Protein 4UFQ (pdb70)

B-factor: mean 29.64, std 15.22, range [10.01, 121.48]

Secondary structure (DSSP, 8-state):
-----SS----S------SS-S-------SS--S-------SSSS--S-------TTS--------SSS-SS-------TTSTTTT--S------STT----S-----TTS--SS-SEEE--STTEESEEE-TTS-EEESEETTPPPSSSEEE---TT-S-S---SS----PBPSS--SS--TT---EEEEETTEEEEE-TTS-EEEEE--/----SS----S------SS-S-------SS--S-------SSSS--S-------TTS--------SSS-SS-------TT-TTTT--S------STT----S-----BTB--SS-SEEE--STTEESEEE-TTS-EEESEETTPPPSSSEEE---TT-S-S---SS----PBPSS------TT-SEEEEEETTEEEEEETT--EEEEE--

Organism: NCBI:txid1684313

Structure (mmCIF, N/CA/C/O backbone):
data_4UFQ
#
_entry.id   4UFQ
#
_cell.length_a   66.884
_cell.length_b   66.884
_cell.length_c   483.942
_cell.angle_alpha   90.00
_cell.angle_beta   90.00
_cell.angle_gamma   120.00
#
_symmetry.space_group_name_H-M   'H 3 2'
#
loop_
_entity.id
_entity.type
_entity.pdbx_description
1 polymer Hyaluronidase
2 non-polymer 'SULFATE ION'
3 non-polymer 'SODIUM ION'
4 non-polymer 'CHLORIDE ION'
5 non-polymer DI(HYDROXYETHYL)ETHER
6 non-polymer GLYCEROL
7 water water
#
loop_
_atom_site.group_PDB
_atom_site.id
_atom_site.type_symbol
_atom_site.label_atom_id
_atom_site.label_alt_id
_atom_site.label_comp_id
_atom_site.label_asym_id
_atom_site.label_entity_id
_atom_site.label_seq_id
_atom_site.pdbx_PDB_ins_code
_atom_site.Cartn_x
_atom_site.Cartn_y
_atom_site.Cartn_z
_atom_site.occupancy
_atom_site.B_iso_or_equiv
_atom_site.auth_seq_id
_atom_site.auth_comp_id
_atom_site.auth_asym_id
_atom_site.auth_atom_id
_atom_site.pdbx_PDB_model_num
ATOM 1 N N . ALA A 1 6 ? 4.081 12.716 107.211 1.00 51.27 6 ALA A N 1
ATOM 2 C CA . ALA A 1 6 ? 2.956 12.370 106.347 1.00 52.57 6 ALA A CA 1
ATOM 3 C C . ALA A 1 6 ? 2.171 11.204 106.938 1.00 48.81 6 ALA A C 1
ATOM 4 O O . ALA A 1 6 ? 2.691 10.098 107.055 1.00 40.65 6 ALA A O 1
ATOM 10 N N . THR A 1 7 ? 0.916 11.453 107.302 1.00 42.99 7 THR A N 1
ATOM 11 C CA . THR A 1 7 ? 0.088 10.428 107.936 1.00 47.49 7 THR A CA 1
ATOM 12 C C . THR A 1 7 ? -0.529 9.451 106.932 1.00 43.57 7 THR A C 1
ATOM 13 O O . THR A 1 7 ? -0.919 9.825 105.815 1.00 40.18 7 THR A O 1
ATOM 24 N N . THR A 1 8 ? -0.591 8.191 107.345 1.00 34.67 8 THR A N 1
ATOM 25 C CA . THR A 1 8 ? -1.331 7.159 106.636 1.00 32.61 8 THR A CA 1
ATOM 26 C C . THR A 1 8 ? -2.550 6.796 107.474 1.00 26.97 8 THR A C 1
ATOM 27 O O . THR A 1 8 ? -2.442 6.565 108.700 1.00 25.32 8 THR A O 1
ATOM 38 N N . THR A 1 9 ? -3.712 6.783 106.835 1.00 33.25 9 THR A N 1
ATOM 39 C CA . THR A 1 9 ? -4.970 6.552 107.534 1.00 32.43 9 THR A CA 1
ATOM 40 C C . THR A 1 9 ? -5.677 5.309 107.015 1.00 32.79 9 THR A C 1
ATOM 41 O O . THR A 1 9 ? -6.057 5.244 105.842 1.00 34.64 9 THR A O 1
ATOM 52 N N . PHE A 1 10 ? -5.832 4.333 107.903 1.00 27.21 10 PHE A N 1
ATOM 53 C CA . PHE A 1 10 ? -6.582 3.120 107.632 1.00 28.87 10 PHE A CA 1
ATOM 54 C C . PHE A 1 10 ? -8.005 3.267 108.148 1.00 32.91 10 PHE A C 1
ATOM 55 O O . PHE A 1 10 ? -8.210 3.587 109.310 1.00 33.68 10 PHE A O 1
ATOM 72 N N . ASP A 1 11 ? -8.980 2.948 107.341 1.00 36.88 11 ASP A N 1
ATOM 73 C CA . ASP A 1 11 ? -10.324 3.156 107.766 1.00 37.78 11 ASP A CA 1
ATOM 74 C C . ASP A 1 11 ? -10.810 1.999 108.614 1.00 39.21 11 ASP A C 1
ATOM 75 O O . ASP A 1 11 ? -11.769 2.111 109.325 1.00 50.04 11 ASP A O 1
ATOM 84 N N . GLY A 1 12 ? -10.075 0.919 108.592 1.00 30.97 12 GLY A N 1
ATOM 85 C CA . GLY A 1 12 ? -10.428 -0.280 109.328 1.00 29.68 12 GLY A CA 1
ATOM 86 C C . GLY A 1 12 ? -9.330 -0.692 110.301 1.00 28.81 12 GLY A C 1
ATOM 87 O O . GLY A 1 12 ? -8.360 0.029 110.505 1.00 25.18 12 GLY A O 1
ATOM 91 N N . PRO A 1 13 ? -9.481 -1.865 110.914 1.00 26.92 13 PRO A N 1
ATOM 92 C CA . PRO A 1 13 ? -8.432 -2.406 111.785 1.00 25.39 13 PRO A CA 1
ATOM 93 C C . PRO A 1 13 ? -7.151 -2.739 111.027 1.00 26.97 13 PRO A C 1
ATOM 94 O O . PRO A 1 13 ? -7.194 -3.003 109.825 1.00 27.30 13 PRO A O 1
ATOM 105 N N . VAL A 1 14 ? -6.042 -2.742 111.762 1.00 21.91 14 VAL A N 1
ATOM 106 C CA . VAL A 1 14 ? -4.739 -3.162 111.261 1.00 23.50 14 VAL A CA 1
ATOM 107 C C . VAL A 1 14 ? -4.226 -4.287 112.157 1.00 23.31 14 VAL A C 1
ATOM 108 O O . VAL A 1 14 ? -4.140 -4.140 113.390 1.00 23.52 14 VAL A O 1
ATOM 121 N N . ALA A 1 15 ? -3.897 -5.411 111.539 1.00 24.04 15 ALA A N 1
ATOM 122 C CA . ALA A 1 15 ? -3.261 -6.524 112.231 1.00 21.29 15 ALA A CA 1
ATOM 123 C C . ALA A 1 15 ? -1.835 -6.669 111.751 1.00 22.90 15 ALA A C 1
ATOM 124 O O . ALA A 1 15 ? -1.575 -6.533 110.563 1.00 24.92 15 ALA A O 1
ATOM 131 N N . ALA A 1 16 ? -0.908 -6.936 112.671 1.00 22.83 16 ALA A N 1
ATOM 132 C CA . ALA A 1 16 ? 0.495 -7.098 112.273 1.00 24.40 16 ALA A CA 1
ATOM 133 C C . ALA A 1 16 ? 1.204 -8.064 113.192 1.00 20.35 16 ALA A C 1
ATOM 134 O O . ALA A 1 16 ? 0.665 -8.471 114.215 1.00 22.03 16 ALA A O 1
ATOM 141 N N . GLU A 1 17 ? 2.431 -8.423 112.853 1.00 21.96 17 GLU A N 1
ATOM 142 C CA . GLU A 1 17 ? 3.222 -9.288 113.729 1.00 24.81 17 GLU A CA 1
ATOM 143 C C . GLU A 1 17 ? 3.794 -8.545 114.940 1.00 22.66 17 GLU A C 1
ATOM 144 O O . GLU A 1 17 ? 4.166 -9.160 115.937 1.00 22.70 17 GLU A O 1
ATOM 156 N N . ARG A 1 18 ? 3.868 -7.223 114.842 1.00 20.59 18 ARG A N 1
ATOM 157 C CA A ARG A 1 18 ? 4.481 -6.398 115.872 0.07 23.69 18 ARG A CA 1
ATOM 158 C CA B ARG A 1 18 ? 4.484 -6.394 115.889 0.93 19.84 18 ARG A CA 1
ATOM 159 C C . ARG A 1 18 ? 4.315 -4.951 115.448 1.00 19.02 18 ARG A C 1
ATOM 160 O O . ARG A 1 18 ? 4.299 -4.678 114.249 1.00 20.00 18 ARG A O 1
ATOM 201 N N . PHE A 1 19 ? 4.203 -4.053 116.419 1.00 18.99 19 PHE A N 1
ATOM 202 C CA . PHE A 1 19 ? 4.140 -2.616 116.165 1.00 20.62 19 PHE A CA 1
ATOM 203 C C . PHE A 1 19 ? 5.284 -1.971 116.904 1.00 18.71 19 PHE A C 1
ATOM 204 O O . PHE A 1 19 ? 5.421 -2.161 118.109 1.00 20.96 19 PHE A O 1
ATOM 221 N N . SER A 1 20 ? 6.088 -1.177 116.217 1.00 20.56 20 SER A N 1
ATOM 222 C CA A SER A 1 20 ? 7.155 -0.446 116.886 0.65 18.35 20 SER A CA 1
ATOM 223 C CA B SER A 1 20 ? 7.201 -0.473 116.842 0.35 19.80 20 SER A CA 1
ATOM 224 C C . SER A 1 20 ? 7.240 0.991 116.439 1.00 18.22 20 SER A C 1
ATOM 225 O O . SER A 1 20 ? 6.986 1.325 115.287 1.00 19.74 20 SER A O 1
ATOM 240 N N . ALA A 1 21 ? 7.603 1.840 117.392 1.00 20.74 21 ALA A N 1
ATOM 241 C CA . ALA A 1 21 ? 7.841 3.246 117.128 1.00 22.44 21 ALA A CA 1
ATOM 242 C C . ALA A 1 21 ? 9.001 3.671 117.988 1.00 18.74 21 ALA A C 1
ATOM 243 O O . ALA A 1 21 ? 9.072 3.294 119.174 1.00 22.83 21 ALA A O 1
ATOM 250 N N . ASP A 1 22 ? 9.900 4.440 117.418 1.00 20.79 22 ASP A N 1
ATOM 251 C CA . ASP A 1 22 ? 11.050 5.008 118.115 1.00 20.27 22 ASP A CA 1
ATOM 252 C C . ASP A 1 22 ? 11.114 6.444 117.616 1.00 20.96 22 ASP A C 1
ATOM 253 O O . ASP A 1 22 ? 11.617 6.720 116.532 1.00 24.77 22 ASP A O 1
ATOM 262 N N . THR A 1 23 ? 10.535 7.351 118.393 1.00 20.44 23 THR A N 1
ATOM 263 C CA . THR A 1 23 ? 10.079 8.625 117.872 1.00 20.27 23 THR A CA 1
ATOM 264 C C . THR A 1 23 ? 10.257 9.799 118.850 1.00 19.94 23 THR A C 1
ATOM 265 O O . THR A 1 23 ? 10.514 9.578 120.044 1.00 20.11 23 THR A O 1
ATOM 276 N N . THR A 1 24 ? 10.108 11.029 118.350 1.00 21.05 24 THR A N 1
ATOM 277 C CA . THR A 1 24 ? 10.016 12.224 119.200 1.00 21.51 24 THR A CA 1
ATOM 278 C C . THR A 1 24 ? 8.566 12.638 119.446 1.00 24.43 24 THR A C 1
ATOM 279 O O . THR A 1 24 ? 8.310 13.477 120.305 1.00 24.04 24 THR A O 1
ATOM 290 N N . LEU A 1 25 ? 7.630 12.053 118.701 1.00 21.07 25 LEU A N 1
ATOM 291 C CA . LEU A 1 25 ? 6.201 12.229 118.950 1.00 21.90 25 LEU A CA 1
ATOM 292 C C . LEU A 1 25 ? 5.778 11.343 120.109 1.00 22.08 25 LEU A C 1
ATOM 293 O O . LEU A 1 25 ? 6.543 10.491 120.550 1.00 20.65 25 LEU A O 1
ATOM 309 N N . GLU A 1 26 ? 4.546 11.491 120.589 1.00 19.81 26 GLU A N 1
ATOM 310 C CA . GLU A 1 26 ? 3.953 10.460 121.429 1.00 17.93 26 GLU A CA 1
ATOM 311 C C . GLU A 1 26 ? 3.806 9.207 120.581 1.00 19.31 26 GLU A C 1
ATOM 312 O O . GLU A 1 26 ? 3.233 9.276 119.502 1.00 21.12 26 GLU A O 1
ATOM 324 N N . ALA A 1 27 ? 4.371 8.092 121.035 1.00 17.86 27 ALA A N 1
ATOM 325 C CA . ALA A 1 27 ? 4.414 6.880 120.231 1.00 18.99 27 ALA A CA 1
ATOM 326 C C . ALA A 1 27 ? 3.037 6.243 120.010 1.00 16.46 27 ALA A C 1
ATOM 327 O O . ALA A 1 27 ? 2.807 5.655 118.931 1.00 17.14 27 ALA A O 1
ATOM 334 N N . ALA A 1 28 ? 2.147 6.342 120.997 1.00 18.24 28 ALA A N 1
ATOM 335 C CA . ALA A 1 28 ? 0.812 5.794 120.827 1.00 18.20 28 ALA A CA 1
ATOM 336 C C . ALA A 1 28 ? -0.244 6.616 121.524 1.00 18.08 28 ALA A C 1
ATOM 337 O O . ALA A 1 28 ? -0.070 7.038 122.674 1.00 18.77 28 ALA A O 1
ATOM 344 N N . PHE A 1 29 ? -1.351 6.815 120.825 1.00 17.78 29 PHE A N 1
ATOM 345 C CA . PHE A 1 29 ? -2.552 7.421 121.408 1.00 17.53 29 PHE A CA 1
ATOM 346 C C . PHE A 1 29 ? -3.692 6.463 121.090 1.00 16.99 29 PHE A C 1
ATOM 347 O O . PHE A 1 29 ? -4.066 6.304 119.915 1.00 20.09 29 PHE A O 1
ATOM 364 N N . LEU A 1 30 ? -4.222 5.805 122.100 1.00 16.88 30 LEU A N 1
ATOM 365 C CA . LEU A 1 30 ? -5.206 4.741 121.938 1.00 17.47 30 LEU A CA 1
ATOM 366 C C . LEU A 1 30 ? -6.459 5.114 122.732 1.00 16.64 30 LEU A C 1
ATOM 367 O O . LEU A 1 30 ? -6.507 4.974 123.970 1.00 16.77 30 LEU A O 1
ATOM 383 N N . LYS A 1 31 ? -7.473 5.585 122.024 1.00 17.10 31 LYS A N 1
ATOM 384 C CA . LYS A 1 31 ? -8.709 6.073 122.613 1.00 15.53 31 LYS A CA 1
ATOM 385 C C . LYS A 1 31 ? -9.892 5.268 122.132 1.00 16.26 31 LYS A C 1
ATOM 386 O O . LYS A 1 31 ? -10.153 5.193 120.924 1.00 17.23 31 LYS A O 1
ATOM 405 N N . THR A 1 32 ? -10.632 4.694 123.071 1.00 15.93 32 THR A N 1
ATOM 406 C CA . THR A 1 32 ? -11.879 3.992 122.810 1.00 16.46 32 THR A CA 1
ATOM 407 C C . THR A 1 32 ? -13.010 4.726 123.490 1.00 15.93 32 THR A C 1
ATOM 408 O O . THR A 1 32 ? -12.847 5.143 124.640 1.00 17.20 32 THR A O 1
ATOM 419 N N . THR A 1 33 ? -14.150 4.862 122.828 1.00 17.00 33 THR A N 1
ATOM 420 C CA . THR A 1 33 ? -15.367 5.330 123.464 1.00 18.57 33 THR A CA 1
ATOM 421 C C . THR A 1 33 ? -16.375 4.201 123.327 1.00 17.46 33 THR A C 1
ATOM 422 O O . THR A 1 33 ? -16.918 3.986 122.241 1.00 20.32 33 THR A O 1
ATOM 433 N N . SER A 1 34 ? -16.612 3.454 124.402 1.00 17.61 34 SER A N 1
ATOM 434 C CA . SER A 1 34 ? -17.435 2.262 124.344 1.00 19.33 34 SER A CA 1
ATOM 435 C C . SER A 1 34 ? -18.034 1.924 125.708 1.00 22.08 34 SER A C 1
ATOM 436 O O . SER A 1 34 ? -17.433 2.199 126.749 1.00 22.50 34 SER A O 1
ATOM 444 N N . GLU A 1 35 ? -19.207 1.299 125.688 1.00 22.35 35 GLU A N 1
ATOM 445 C CA . GLU A 1 35 ? -19.778 0.752 126.908 1.00 22.14 35 GLU A CA 1
ATOM 446 C C . GLU A 1 35 ? -19.458 -0.731 127.079 1.00 20.65 35 GLU A C 1
ATOM 447 O O . GLU A 1 35 ? -19.833 -1.311 128.101 1.00 21.77 35 GLU A O 1
ATOM 459 N N . THR A 1 36 ? -18.731 -1.331 126.120 1.00 23.46 36 THR A N 1
ATOM 460 C CA . THR A 1 36 ? -18.494 -2.777 126.121 1.00 24.27 36 THR A CA 1
ATOM 461 C C . THR A 1 36 ? -17.040 -3.195 125.899 1.00 31.12 36 THR A C 1
ATOM 462 O O . THR A 1 36 ? -16.651 -4.300 126.266 1.00 49.35 36 THR A O 1
ATOM 473 N N . ASN A 1 37 ? -16.247 -2.313 125.300 1.00 20.31 37 ASN A N 1
ATOM 474 C CA . ASN A 1 37 ? -14.872 -2.636 124.921 1.00 17.10 37 ASN A CA 1
ATOM 475 C C . ASN A 1 37 ? -13.893 -1.874 125.795 1.00 18.21 37 ASN A C 1
ATOM 476 O O . ASN A 1 37 ? -14.112 -0.693 126.082 1.00 18.58 37 ASN A O 1
ATOM 487 N N . HIS A 1 38 ? -12.803 -2.525 126.192 1.00 18.40 38 HIS A N 1
ATOM 488 C CA . HIS A 1 38 ? -11.683 -1.838 126.830 1.00 18.44 38 HIS A CA 1
ATOM 489 C C . HIS A 1 38 ? -10.994 -0.993 125.779 1.00 16.41 38 HIS A C 1
ATOM 490 O O . HIS A 1 38 ? -11.168 -1.240 124.601 1.00 17.12 38 HIS A O 1
ATOM 504 N N . ALA A 1 39 ? -10.203 -0.008 126.190 1.00 15.06 39 ALA A N 1
ATOM 505 C CA . ALA A 1 39 ? -9.349 0.691 125.230 1.00 16.02 39 ALA A CA 1
ATOM 506 C C . ALA A 1 39 ? -8.154 -0.144 124.755 1.00 15.72 39 ALA A C 1
ATOM 507 O O . ALA A 1 39 ? -7.780 -0.095 123.580 1.00 16.01 39 ALA A O 1
ATOM 514 N N . ALA A 1 40 ? -7.564 -0.926 125.652 1.00 16.08 40 ALA A N 1
ATOM 515 C CA . ALA A 1 40 ? -6.423 -1.746 125.291 1.00 14.79 40 ALA A CA 1
ATOM 516 C C . ALA A 1 40 ? -6.344 -2.953 126.169 1.00 14.12 40 ALA A C 1
ATOM 517 O O . ALA A 1 40 ? -6.563 -2.873 127.379 1.00 15.73 40 ALA A O 1
ATOM 524 N N . THR A 1 41 ? -6.016 -4.078 125.542 1.00 15.38 41 THR A N 1
ATOM 525 C CA . THR A 1 41 ? -5.668 -5.300 126.246 1.00 14.83 41 THR A CA 1
ATOM 526 C C . THR A 1 41 ? -4.264 -5.715 125.858 1.00 13.87 41 THR A C 1
ATOM 527 O O . THR A 1 41 ? -3.925 -5.747 124.674 1.00 16.06 41 THR A O 1
ATOM 538 N N . ILE A 1 42 ? -3.459 -6.016 126.875 1.00 14.88 42 ILE A N 1
ATOM 539 C CA . ILE A 1 42 ? -2.078 -6.468 126.694 1.00 14.89 42 ILE A CA 1
ATOM 540 C C . ILE A 1 42 ? -1.949 -7.809 127.428 1.00 14.61 42 ILE A C 1
ATOM 541 O O . ILE A 1 42 ? -2.215 -7.883 128.629 1.00 15.72 42 ILE A O 1
ATOM 557 N N . TYR A 1 43 ? -1.543 -8.847 126.699 1.00 15.45 43 TYR A N 1
ATOM 558 C CA . TYR A 1 43 ? -1.672 -10.232 127.179 1.00 14.89 43 TYR A CA 1
ATOM 559 C C . TYR A 1 43 ? -0.388 -11.033 126.905 1.00 14.36 43 TYR A C 1
ATOM 560 O O . TYR A 1 43 ? -0.014 -11.202 125.749 1.00 15.78 43 TYR A O 1
ATOM 578 N N . GLN A 1 44 ? 0.286 -11.485 127.960 1.00 15.71 44 GLN A N 1
ATOM 579 C CA . GLN A 1 44 ? 1.357 -12.472 127.855 1.00 14.88 44 GLN A CA 1
ATOM 580 C C . GLN A 1 44 ? 0.752 -13.858 128.057 1.00 14.82 44 GLN A C 1
ATOM 581 O O . GLN A 1 44 ? 0.295 -14.187 129.154 1.00 15.17 44 GLN A O 1
ATOM 595 N N . ALA A 1 45 ? 0.767 -14.682 127.029 1.00 15.79 45 ALA A N 1
ATOM 596 C CA . ALA A 1 45 ? 0.173 -16.007 127.101 1.00 15.14 45 ALA A CA 1
ATOM 597 C C . ALA A 1 45 ? 1.232 -17.105 127.222 1.00 18.10 45 ALA A C 1
ATOM 598 O O . ALA A 1 45 ? 0.901 -18.282 127.269 1.00 20.86 45 ALA A O 1
ATOM 605 N N . GLY A 1 46 ? 2.507 -16.723 127.272 1.00 16.55 46 GLY A N 1
ATOM 606 C CA . GLY A 1 46 ? 3.575 -17.657 127.592 1.00 18.73 46 GLY A CA 1
ATOM 607 C C . GLY A 1 46 ? 3.400 -18.212 128.989 1.00 17.08 46 GLY A C 1
ATOM 608 O O . GLY A 1 46 ? 2.808 -17.552 129.840 1.00 16.94 46 GLY A O 1
ATOM 612 N N . THR A 1 47 ? 3.917 -19.424 129.209 1.00 18.27 47 THR A N 1
ATOM 613 C CA . THR A 1 47 ? 3.615 -20.202 130.423 1.00 17.27 47 THR A CA 1
ATOM 614 C C . THR A 1 47 ? 4.841 -20.452 131.295 1.00 17.82 47 THR A C 1
ATOM 615 O O . THR A 1 47 ? 4.769 -21.220 132.255 1.00 17.70 47 THR A O 1
ATOM 626 N N . SER A 1 48 ? 5.946 -19.790 130.963 1.00 16.44 48 SER A N 1
ATOM 627 C CA . SER A 1 48 ? 7.197 -19.908 131.698 1.00 16.59 48 SER A CA 1
ATOM 628 C C . SER A 1 48 ? 8.105 -18.808 131.169 1.00 18.57 48 SER A C 1
ATOM 629 O O . SER A 1 48 ? 7.750 -18.112 130.212 1.00 19.19 48 SER A O 1
ATOM 637 N N . GLY A 1 49 ? 9.250 -18.616 131.801 1.00 20.63 49 GLY A N 1
ATOM 638 C CA . GLY A 1 49 ? 10.274 -17.775 131.221 1.00 20.89 49 GLY A CA 1
ATOM 639 C C . GLY A 1 49 ? 10.274 -16.356 131.726 1.00 17.70 49 GLY A C 1
ATOM 640 O O . GLY A 1 49 ? 9.778 -16.067 132.831 1.00 19.46 49 GLY A O 1
ATOM 644 N N A ASP A 1 50 ? 10.837 -15.445 130.932 0.48 25.26 50 ASP A N 1
ATOM 645 N N B ASP A 1 50 ? 10.780 -15.451 130.898 0.52 17.80 50 ASP A N 1
ATOM 646 C CA A ASP A 1 50 ? 11.150 -14.100 131.432 0.48 17.43 50 ASP A CA 1
ATOM 647 C CA B ASP A 1 50 ? 11.164 -14.120 131.363 0.52 24.46 50 ASP A CA 1
ATOM 648 C C A ASP A 1 50 ? 10.275 -12.977 130.865 0.48 15.99 50 ASP A C 1
ATOM 649 C C B ASP A 1 50 ? 10.300 -12.988 130.819 0.52 21.83 50 ASP A C 1
ATOM 650 O O A ASP A 1 50 ? 10.583 -11.804 131.059 0.48 28.52 50 ASP A O 1
ATOM 651 O O B ASP A 1 50 ? 10.636 -11.821 130.986 0.52 14.89 50 ASP A O 1
ATOM 668 N N . GLY A 1 51 ? 9.191 -13.325 130.173 1.00 17.07 51 GLY A N 1
ATOM 669 C CA . GLY A 1 51 ? 8.325 -12.319 129.589 1.00 18.06 51 GLY A CA 1
ATOM 670 C C . GLY A 1 51 ? 7.251 -11.815 130.532 1.00 18.08 51 GLY A C 1
ATOM 671 O O . GLY A 1 51 ? 6.510 -12.595 131.130 1.00 17.84 51 GLY A O 1
ATOM 676 N N . ALA A 1 52 ? 7.193 -10.501 130.701 1.00 16.36 52 ALA A N 1
ATOM 677 C CA . ALA A 1 52 ? 6.073 -9.826 131.317 1.00 15.36 52 ALA A CA 1
ATOM 678 C C . ALA A 1 52 ? 4.987 -9.589 130.288 1.00 16.81 52 ALA A C 1
ATOM 679 O O . ALA A 1 52 ? 5.198 -9.800 129.075 1.00 15.82 52 ALA A O 1
ATOM 686 N N . ALA A 1 53 ? 3.824 -9.151 130.756 1.00 14.49 53 ALA A N 1
ATOM 687 C CA . ALA A 1 53 ? 2.842 -8.598 129.838 1.00 13.85 53 ALA A CA 1
ATOM 688 C C . ALA A 1 53 ? 3.244 -7.170 129.449 1.00 15.13 53 ALA A C 1
ATOM 689 O O . ALA A 1 53 ? 3.342 -6.855 128.272 1.00 15.90 53 ALA A O 1
ATOM 696 N N . LEU A 1 54 ? 3.541 -6.337 130.442 1.00 15.58 54 LEU A N 1
ATOM 697 C CA . LEU A 1 54 ? 3.825 -4.930 130.196 1.00 13.69 54 LEU A CA 1
ATOM 698 C C . LEU A 1 54 ? 5.051 -4.461 130.945 1.00 12.22 54 LEU A C 1
ATOM 699 O O . LEU A 1 54 ? 5.150 -4.636 132.164 1.00 13.42 54 LEU A O 1
ATOM 715 N N . ASN A 1 55 ? 5.964 -3.831 130.226 1.00 14.73 55 ASN A N 1
ATOM 716 C CA . ASN A 1 55 ? 7.212 -3.324 130.756 1.00 14.17 55 ASN A CA 1
ATOM 717 C C . ASN A 1 55 ? 7.297 -1.838 130.477 1.00 14.84 55 ASN A C 1
ATOM 718 O O . ASN A 1 55 ? 7.379 -1.436 129.315 1.00 15.22 55 ASN A O 1
ATOM 729 N N . VAL A 1 56 ? 7.225 -1.023 131.525 1.00 13.81 56 VAL A N 1
ATOM 730 C CA . VAL A 1 56 ? 7.155 0.425 131.387 1.00 13.19 56 VAL A CA 1
ATOM 731 C C . VAL A 1 56 ? 8.372 1.047 132.056 1.00 13.95 56 VAL A C 1
ATOM 732 O O . VAL A 1 56 ? 8.677 0.741 133.228 1.00 14.87 56 VAL A O 1
ATOM 745 N N . ILE A 1 57 ? 9.072 1.921 131.349 1.00 13.70 57 ILE A N 1
ATOM 746 C CA A ILE A 1 57 ? 10.333 2.510 131.817 0.73 13.81 57 ILE A CA 1
ATOM 747 C CA B ILE A 1 57 ? 10.248 2.542 131.917 0.27 16.77 57 ILE A CA 1
ATOM 748 C C . ILE A 1 57 ? 10.361 3.994 131.469 1.00 14.90 57 ILE A C 1
ATOM 749 O O . ILE A 1 57 ? 10.014 4.368 130.338 1.00 14.26 57 ILE A O 1
ATOM 780 N N . SER A 1 58 ? 10.797 4.833 132.401 1.00 14.48 58 SER A N 1
ATOM 781 C CA . SER A 1 58 ? 11.117 6.240 132.125 1.00 13.45 58 SER A CA 1
ATOM 782 C C . SER A 1 58 ? 12.503 6.615 132.625 1.00 14.22 58 SER A C 1
ATOM 783 O O . SER A 1 58 ? 12.938 6.154 133.699 1.00 15.67 58 SER A O 1
ATOM 791 N N . ASP A 1 59 ? 13.146 7.483 131.856 1.00 14.22 59 ASP A N 1
ATOM 792 C CA . ASP A 1 59 ? 14.427 8.103 132.205 1.00 14.68 59 ASP A CA 1
ATOM 793 C C . ASP A 1 59 ? 14.246 9.544 132.649 1.00 16.21 59 ASP A C 1
ATOM 794 O O . ASP A 1 59 ? 15.242 10.253 132.844 1.00 16.85 59 ASP A O 1
ATOM 803 N N . ASN A 1 60 ? 12.997 10.000 132.743 1.00 14.87 60 ASN A N 1
ATOM 804 C CA . ASN A 1 60 ? 12.708 11.400 133.024 1.00 15.58 60 ASN A CA 1
ATOM 805 C C . ASN A 1 60 ? 12.495 11.649 134.521 1.00 17.17 60 ASN A C 1
ATOM 806 O O . ASN A 1 60 ? 11.494 11.199 135.081 1.00 16.24 60 ASN A O 1
ATOM 817 N N . PRO A 1 61 ? 13.423 12.363 135.182 1.00 15.01 61 PRO A N 1
ATOM 818 C CA . PRO A 1 61 ? 13.246 12.643 136.620 1.00 17.23 61 PRO A CA 1
ATOM 819 C C . PRO A 1 61 ? 12.147 13.670 136.922 1.00 16.63 61 PRO A C 1
ATOM 820 O O . PRO A 1 61 ? 11.779 13.781 138.099 1.00 18.49 61 PRO A O 1
ATOM 831 N N . GLY A 1 62 ? 11.617 14.367 135.918 1.00 16.45 62 GLY A N 1
ATOM 832 C CA . GLY A 1 62 ? 10.693 15.457 136.158 1.00 17.39 62 GLY A CA 1
ATOM 833 C C . GLY A 1 62 ? 9.206 15.144 136.247 1.00 19.49 62 GLY A C 1
ATOM 834 O O . GLY A 1 62 ? 8.421 16.023 136.623 1.00 20.09 62 GLY A O 1
ATOM 838 N N . THR A 1 63 ? 8.821 13.920 135.901 1.00 16.70 63 THR A N 1
ATOM 839 C CA . THR A 1 63 ? 7.410 13.522 135.771 1.00 17.54 63 THR A CA 1
ATOM 840 C C . THR A 1 63 ? 7.289 12.066 136.198 1.00 19.12 63 THR A C 1
ATOM 841 O O . THR A 1 63 ? 8.170 11.250 135.891 1.00 16.61 63 THR A O 1
ATOM 852 N N . SER A 1 64 ? 6.187 11.706 136.852 1.00 17.08 64 SER A N 1
ATOM 853 C CA . SER A 1 64 ? 5.876 10.311 137.098 1.00 15.10 64 SER A CA 1
ATOM 854 C C . SER A 1 64 ? 6.031 9.450 135.844 1.00 15.50 64 SER A C 1
ATOM 855 O O . SER A 1 64 ? 5.544 9.817 134.755 1.00 16.56 64 SER A O 1
ATOM 863 N N . ALA A 1 65 ? 6.624 8.268 135.989 1.00 14.37 65 ALA A N 1
ATOM 864 C CA . ALA A 1 65 ? 6.736 7.352 134.869 1.00 15.64 65 ALA A CA 1
ATOM 865 C C . ALA A 1 65 ? 5.365 6.925 134.364 1.00 14.84 65 ALA A C 1
ATOM 866 O O . ALA A 1 65 ? 5.172 6.699 133.170 1.00 14.20 65 ALA A O 1
ATOM 890 N N A TYR A 1 67 ? 1.004 7.628 134.988 0.58 13.10 67 TYR A N 1
ATOM 891 N N B TYR A 1 67 ? 1.042 7.673 134.961 0.42 14.75 67 TYR A N 1
ATOM 892 C CA A TYR A 1 67 ? -0.173 8.255 135.570 0.58 14.04 67 TYR A CA 1
ATOM 893 C CA B TYR A 1 67 ? -0.181 8.237 135.511 0.42 12.08 67 TYR A CA 1
ATOM 894 C C A TYR A 1 67 ? -1.405 7.426 135.239 0.58 16.87 67 TYR A C 1
ATOM 895 C C B TYR A 1 67 ? -1.336 7.252 135.290 0.42 11.43 67 TYR A C 1
ATOM 896 O O A TYR A 1 67 ? -1.586 7.034 134.076 0.58 11.80 67 TYR A O 1
ATOM 897 O O B TYR A 1 67 ? -1.414 6.581 134.257 0.42 14.70 67 TYR A O 1
ATOM 932 N N . LEU A 1 68 ? -2.244 7.203 136.252 1.00 13.16 68 LEU A N 1
ATOM 933 C CA . LEU A 1 68 ? -3.501 6.486 136.109 1.00 13.35 68 LEU A CA 1
ATOM 934 C C . LEU A 1 68 ? -4.587 7.331 136.766 1.00 12.64 68 LEU A C 1
ATOM 935 O O . LEU A 1 68 ? -4.442 7.725 137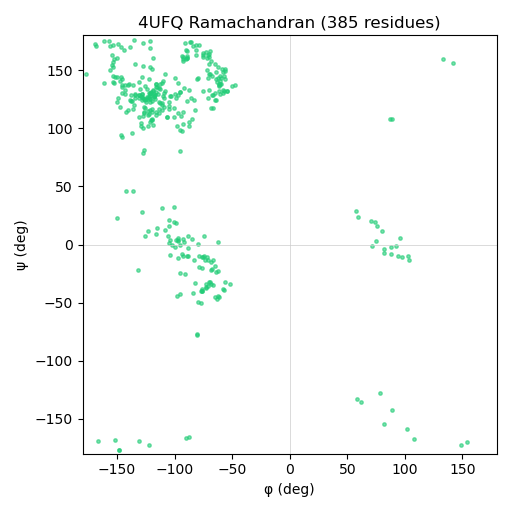.919 1.00 13.93 68 LEU A O 1
ATOM 952 N N . SER A 1 69 ? -5.670 7.590 136.051 1.00 13.89 69 SER A N 1
ATOM 953 C CA . SER A 1 69 ? -6.781 8.392 136.570 1.00 13.07 69 SER A CA 1
ATOM 954 C C . SER A 1 69 ? -8.110 7.769 136.203 1.00 14.50 69 SER A C 1
ATOM 955 O O . SER A 1 69 ? -8.408 7.542 135.007 1.00 16.14 69 SER A O 1
ATOM 963 N N . GLY A 1 70 ? -8.925 7.497 137.215 1.00 13.03 70 GLY A N 1
ATOM 964 C CA . GLY A 1 70 ? -10.240 6.926 137.004 1.00 13.25 70 GLY A CA 1
ATOM 965 C C . GLY A 1 70 ? -11.262 7.642 137.863 1.00 14.89 70 GLY A C 1
ATOM 966 O O . GLY A 1 70 ? -10.927 8.489 138.685 1.00 14.25 70 GLY A O 1
ATOM 970 N N . THR A 1 71 ? -12.523 7.270 137.691 1.00 14.05 71 THR A N 1
ATOM 971 C CA . THR A 1 71 ? -13.618 7.958 138.387 1.00 14.54 71 THR A CA 1
ATOM 972 C C . THR A 1 71 ? -14.691 6.932 138.804 1.00 17.11 71 THR A C 1
ATOM 973 O O . THR A 1 71 ? -15.916 7.141 138.674 1.00 17.25 71 THR A O 1
ATOM 984 N N . GLU A 1 72 ? -14.224 5.828 139.365 1.00 15.60 72 GLU A N 1
ATOM 985 C CA . GLU A 1 72 ? -15.099 4.730 139.715 1.00 14.49 72 GLU A CA 1
ATOM 986 C C . GLU A 1 72 ? -16.013 5.041 140.898 1.00 15.61 72 GLU A C 1
ATOM 987 O O . GLU A 1 72 ? -15.612 5.697 141.877 1.00 16.60 72 GLU A O 1
ATOM 999 N N . THR A 1 73 ? -17.245 4.548 140.841 1.00 16.99 73 THR A N 1
ATOM 1000 C CA . THR A 1 73 ? -18.153 4.686 141.993 1.00 15.88 73 THR A CA 1
ATOM 1001 C C . THR A 1 73 ? -18.070 3.512 142.971 1.00 19.26 73 THR A C 1
ATOM 1002 O O . THR A 1 73 ? -18.409 3.675 144.140 1.00 18.78 73 THR A O 1
ATOM 1013 N N . ALA A 1 74 ? -17.667 2.329 142.521 1.00 16.71 74 ALA A N 1
ATOM 1014 C CA . ALA A 1 74 ? -17.698 1.155 143.384 1.00 17.31 74 ALA A CA 1
ATOM 1015 C C . ALA A 1 74 ? -16.618 0.114 143.103 1.00 17.78 74 ALA A C 1
ATOM 1016 O O . ALA A 1 74 ? -16.782 -1.062 143.430 1.00 20.15 74 ALA A O 1
ATOM 1023 N N A ARG A 1 75 ? -15.514 0.568 142.514 0.54 17.96 75 ARG A N 1
ATOM 1024 N N B ARG A 1 75 ? -15.508 0.542 142.519 0.46 16.76 75 ARG A N 1
ATOM 1025 C CA A ARG A 1 75 ? -14.406 -0.299 142.104 0.54 20.25 75 ARG A CA 1
ATOM 1026 C CA B ARG A 1 75 ? -14.404 -0.367 142.222 0.46 16.43 75 ARG A CA 1
ATOM 1027 C C A ARG A 1 75 ? -13.072 0.380 142.395 0.54 17.65 75 ARG A C 1
ATOM 1028 C C B ARG A 1 75 ? -13.075 0.367 142.381 0.46 18.98 75 ARG A C 1
ATOM 1029 O O A ARG A 1 75 ? -13.018 1.579 142.672 0.54 18.61 75 ARG A O 1
ATOM 1030 O O B ARG A 1 75 ? -13.028 1.583 142.572 0.46 13.59 75 ARG A O 1
ATOM 1071 N N . GLY A 1 76 ? -11.989 -0.392 142.317 1.00 16.12 76 GLY A N 1
ATOM 1072 C CA . GLY A 1 76 ? -10.659 0.175 142.419 1.00 14.22 76 GLY A CA 1
ATOM 1073 C C . GLY A 1 76 ? -10.202 0.822 141.115 1.00 13.68 76 GLY A C 1
ATOM 1074 O O . GLY A 1 76 ? -10.439 0.288 140.042 1.00 16.36 76 GLY A O 1
ATOM 1079 N N . THR A 1 77 ? -9.505 1.953 141.205 1.00 13.45 77 THR A N 1
ATOM 1080 C CA . THR A 1 77 ? -8.970 2.592 139.989 1.00 11.36 77 THR A CA 1
ATOM 1081 C C . THR A 1 77 ? -7.961 1.671 139.314 1.00 12.73 77 THR A C 1
ATOM 1082 O O . THR A 1 77 ? -8.016 1.481 138.086 1.00 13.86 77 THR A O 1
ATOM 1093 N N . LEU A 1 78 ? -7.053 1.116 140.118 1.00 11.34 78 LEU A N 1
ATOM 1094 C CA . LEU A 1 78 ? -6.218 -0.014 139.720 1.00 12.61 78 LEU A CA 1
ATOM 1095 C C . LEU A 1 78 ? -6.651 -1.224 140.523 1.00 12.21 78 LEU A C 1
ATOM 1096 O O . LEU A 1 78 ? -6.590 -1.180 141.759 1.00 12.56 78 LEU A O 1
ATOM 1112 N N . LYS A 1 79 ? -7.085 -2.273 139.842 1.00 13.02 79 LYS A N 1
ATOM 1113 C CA . LYS A 1 79 ? -7.448 -3.553 140.455 1.00 10.78 79 LYS A CA 1
ATOM 1114 C C . LYS A 1 79 ? -6.413 -4.595 140.045 1.00 13.09 79 LYS A C 1
ATOM 1115 O O . LYS A 1 79 ? -6.276 -4.903 138.854 1.00 13.97 79 LYS A O 1
ATOM 1134 N N . ILE A 1 80 ? -5.686 -5.110 141.038 1.00 12.90 80 ILE A N 1
ATOM 1135 C CA . ILE A 1 80 ? -4.676 -6.135 140.820 1.00 11.15 80 ILE A CA 1
ATOM 1136 C C . ILE A 1 80 ? -5.156 -7.453 141.400 1.00 12.80 80 ILE A C 1
ATOM 1137 O O . ILE A 1 80 ? -5.481 -7.518 142.590 1.00 13.20 80 ILE A O 1
ATOM 1153 N N . THR A 1 81 ? -5.154 -8.485 140.564 1.00 12.33 81 THR A N 1
ATOM 1154 C CA . THR A 1 81 ? -5.490 -9.850 140.974 1.00 13.48 81 THR A CA 1
ATOM 1155 C C . THR A 1 81 ? -4.244 -10.702 140.834 1.00 12.76 81 THR A C 1
ATOM 1156 O O . THR A 1 81 ? -3.609 -10.728 139.773 1.00 14.48 81 THR A O 1
ATOM 1167 N N . HIS A 1 82 ? -3.913 -11.436 141.892 1.00 14.31 82 HIS A N 1
ATOM 1168 C CA . HIS A 1 82 ? -2.927 -12.487 141.834 1.00 12.24 82 HIS A CA 1
ATOM 1169 C C . HIS A 1 82 ? -3.641 -13.838 141.857 1.00 15.95 82 HIS A C 1
ATOM 1170 O O . HIS A 1 82 ? -4.340 -14.139 142.846 1.00 15.88 82 HIS A O 1
ATOM 1184 N N . ARG A 1 83 ? -3.506 -14.611 140.785 1.00 14.34 83 ARG A N 1
ATOM 1185 C CA . ARG A 1 83 ? -4.108 -15.933 140.703 1.00 13.97 83 ARG A CA 1
ATOM 1186 C C . ARG A 1 83 ? -3.117 -16.902 141.301 1.00 13.84 83 ARG A C 1
ATOM 1187 O O . ARG A 1 83 ? -2.102 -17.262 140.700 1.00 17.39 83 ARG A O 1
ATOM 1208 N N . GLY A 1 84 ? -3.389 -17.295 142.544 1.00 15.84 84 GLY A N 1
ATOM 1209 C CA . GLY A 1 84 ? -2.460 -18.085 143.324 1.00 15.12 84 GLY A CA 1
ATOM 1210 C C . GLY A 1 84 ? -2.532 -19.584 143.177 1.00 14.87 84 GLY A C 1
ATOM 1211 O O . GLY A 1 84 ? -3.165 -20.104 142.258 1.00 17.19 84 GLY A O 1
ATOM 1215 N N . TYR A 1 85 ? -1.877 -20.262 144.112 1.00 16.16 85 TYR A N 1
ATOM 1216 C CA . TYR A 1 85 ? -1.676 -21.707 144.027 1.00 16.80 85 TYR A CA 1
ATOM 1217 C C . TYR A 1 85 ? -2.130 -22.363 145.325 1.00 16.57 85 TYR A C 1
ATOM 1218 O O . TYR A 1 85 ? -1.736 -21.966 146.435 1.00 17.40 85 TYR A O 1
ATOM 1236 N N . ALA A 1 86 ? -2.955 -23.385 145.155 1.00 18.14 86 ALA A N 1
ATOM 1237 C CA . ALA A 1 86 ? -3.648 -24.021 146.264 1.00 19.81 86 ALA A CA 1
ATOM 1238 C C . ALA A 1 86 ? -2.690 -24.752 147.189 1.00 19.90 86 ALA A C 1
ATOM 1239 O O . ALA A 1 86 ? -3.020 -24.958 148.365 1.00 20.84 86 ALA A O 1
ATOM 1246 N N . ASP A 1 87 ? -1.500 -25.104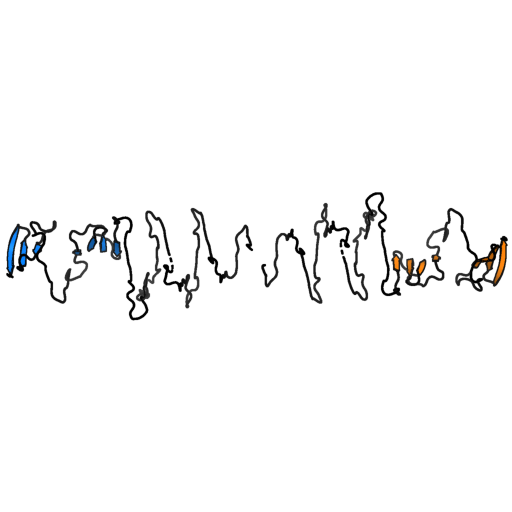 146.707 1.00 18.44 87 ASP A N 1
ATOM 1247 C CA . ASP A 1 87 ? -0.516 -25.763 147.561 1.00 20.56 87 ASP A CA 1
ATOM 1248 C C . ASP A 1 87 ? 0.379 -24.773 148.315 1.00 21.79 87 ASP A C 1
ATOM 1249 O O . ASP A 1 87 ? 1.346 -25.185 148.959 1.00 23.02 87 ASP A O 1
ATOM 1258 N N . GLY A 1 88 ? 0.072 -23.484 148.225 1.00 18.27 88 GLY A N 1
ATOM 1259 C CA . GLY A 1 88 ? 0.826 -22.495 148.950 1.00 20.33 88 GLY A CA 1
ATOM 1260 C C . GLY A 1 88 ? 2.223 -22.291 148.412 1.00 20.25 88 GLY A C 1
ATOM 1261 O O . GLY A 1 88 ? 3.053 -21.709 149.090 1.00 21.43 88 GLY A O 1
ATOM 1265 N N . SER A 1 89 ? 2.473 -22.681 147.162 1.00 19.75 89 SER A N 1
ATOM 1266 C CA . SER A 1 89 ? 3.826 -22.584 146.612 1.00 19.21 89 SER A CA 1
ATOM 1267 C C . SER A 1 89 ? 4.205 -21.182 146.150 1.00 25.72 89 SER A C 1
ATOM 1268 O O . SER A 1 89 ? 5.309 -20.962 145.640 1.00 24.63 89 SER A O 1
ATOM 1276 N N . ASP A 1 90 ? 3.281 -20.243 146.309 1.00 17.54 90 ASP A N 1
ATOM 1277 C CA . ASP A 1 90 ? 3.491 -18.843 145.944 1.00 17.97 90 ASP A CA 1
ATOM 1278 C C . ASP A 1 90 ? 3.816 -17.988 147.182 1.00 16.28 90 ASP A C 1
ATOM 1279 O O . ASP A 1 90 ? 3.505 -16.803 147.223 1.00 15.72 90 ASP A O 1
ATOM 1288 N N . LYS A 1 91 ? 4.492 -18.582 148.163 1.00 17.43 91 LYS A N 1
ATOM 1289 C CA . LYS A 1 91 ? 4.794 -17.846 149.392 1.00 17.10 91 LYS A CA 1
ATOM 1290 C C . LYS A 1 91 ? 5.715 -16.655 149.192 1.00 22.71 91 LYS A C 1
ATOM 1291 O O . LYS A 1 91 ? 5.698 -15.732 150.015 1.00 19.28 91 LYS A O 1
ATOM 1310 N N . ASP A 1 92 ? 6.520 -16.657 148.127 1.00 17.07 92 ASP A N 1
ATOM 1311 C CA . ASP A 1 92 ? 7.399 -15.527 147.825 1.00 20.80 92 ASP A CA 1
ATOM 1312 C C . ASP A 1 92 ? 6.817 -14.550 146.791 1.00 19.45 92 ASP A C 1
ATOM 1313 O O . ASP A 1 92 ? 7.507 -13.623 146.357 1.00 24.48 92 ASP A O 1
ATOM 1322 N N . ALA A 1 93 ? 5.569 -14.756 146.383 1.00 14.92 93 ALA A N 1
ATOM 1323 C CA . ALA A 1 93 ? 4.902 -13.841 145.460 1.00 14.25 93 ALA A CA 1
ATOM 1324 C C . ALA A 1 93 ? 4.162 -12.749 146.232 1.00 13.84 93 ALA A C 1
ATOM 1325 O O . ALA A 1 93 ? 3.958 -12.846 147.439 1.00 14.28 93 ALA A O 1
ATOM 1332 N N . ALA A 1 94 ? 3.728 -11.717 145.516 1.00 14.27 94 ALA A N 1
ATOM 1333 C CA . ALA A 1 94 ? 2.955 -10.624 146.096 1.00 13.58 94 ALA A CA 1
ATOM 1334 C C . ALA A 1 94 ? 2.111 -10.032 145.002 1.00 14.32 94 ALA A C 1
ATOM 1335 O O . ALA A 1 94 ? 2.432 -10.175 143.827 1.00 15.33 94 ALA A O 1
ATOM 1342 N N . ALA A 1 95 ? 1.025 -9.362 145.358 1.00 13.02 95 ALA A N 1
ATOM 1343 C CA . ALA A 1 95 ? 0.290 -8.602 144.358 1.00 13.11 95 ALA A CA 1
ATOM 1344 C C . ALA A 1 95 ? 1.048 -7.328 143.951 1.00 10.82 95 ALA A C 1
ATOM 1345 O O . ALA A 1 95 ? 1.009 -6.954 142.775 1.00 12.99 95 ALA A O 1
ATOM 1352 N N . LEU A 1 96 ? 1.729 -6.698 144.921 1.00 11.59 96 LEU A N 1
ATOM 1353 C CA . LEU A 1 96 ? 2.419 -5.424 144.695 1.00 12.35 96 LEU A CA 1
ATOM 1354 C C . LEU A 1 96 ? 3.750 -5.486 145.400 1.00 11.52 96 LEU A C 1
ATOM 1355 O O . LEU A 1 96 ? 3.809 -5.683 146.617 1.00 11.30 96 LEU A O 1
ATOM 1371 N N . SER A 1 97 ? 4.826 -5.256 144.659 1.00 11.62 97 SER A N 1
ATOM 1372 C CA . SER A 1 97 ? 6.191 -5.218 145.176 1.00 10.58 97 SER A CA 1
ATOM 1373 C C . SER A 1 97 ? 6.868 -3.908 144.781 1.00 11.29 97 SER A C 1
ATOM 1374 O O . SER A 1 97 ? 6.883 -3.566 143.592 1.00 12.24 97 SER A O 1
ATOM 1382 N N . LEU A 1 98 ? 7.390 -3.170 145.771 1.00 11.69 98 LEU A N 1
ATOM 1383 C CA . LEU A 1 98 ? 8.019 -1.869 145.540 1.00 11.58 98 LEU A CA 1
ATOM 1384 C C . LEU A 1 98 ? 9.469 -1.965 145.983 1.00 11.34 98 LEU A C 1
ATOM 1385 O O . LEU A 1 98 ? 9.748 -2.486 147.062 1.00 13.04 98 LEU A O 1
ATOM 1401 N N . ASP A 1 99 ? 10.393 -1.479 145.149 1.00 12.02 99 ASP A N 1
ATOM 1402 C CA . ASP A 1 99 ? 11.817 -1.459 145.488 1.00 12.56 99 ASP A CA 1
ATOM 1403 C C . ASP A 1 99 ? 12.384 -0.058 145.319 1.00 13.79 99 ASP A C 1
ATOM 1404 O O . ASP A 1 99 ? 12.350 0.530 144.235 1.00 13.68 99 ASP A O 1
ATOM 1413 N N . LEU A 1 100 ? 12.867 0.499 146.417 1.00 12.54 100 LEU A N 1
ATOM 1414 C CA . LEU A 1 100 ? 13.471 1.827 146.431 1.00 13.21 100 LEU A CA 1
ATOM 1415 C C . LEU A 1 100 ? 14.962 1.654 146.294 1.00 16.43 100 LEU A C 1
ATOM 1416 O O . LEU A 1 100 ? 15.643 1.360 147.269 1.00 16.26 100 LEU A O 1
ATOM 1432 N N . ARG A 1 101 ? 15.464 1.819 145.077 1.00 14.34 101 ARG A N 1
ATOM 1433 C CA . ARG A 1 101 ? 16.859 1.556 144.777 1.00 14.25 101 ARG A CA 1
ATOM 1434 C C . ARG A 1 101 ? 17.739 2.787 144.903 1.00 14.91 101 ARG A C 1
ATOM 1435 O O . ARG A 1 101 ? 17.275 3.942 144.895 1.00 15.64 101 ARG A O 1
ATOM 1456 N N . VAL A 1 102 ? 19.041 2.486 145.030 1.00 16.52 102 VAL A N 1
ATOM 1457 C CA . VAL A 1 102 ? 20.197 3.404 145.076 1.00 17.36 102 VAL A CA 1
ATOM 1458 C C . VAL A 1 102 ? 20.458 3.825 146.513 1.00 18.09 102 VAL A C 1
ATOM 1459 O O . VAL A 1 102 ? 19.684 4.563 147.108 1.00 18.66 102 VAL A O 1
ATOM 1472 N N . ALA A 1 103 ? 21.539 3.303 147.069 1.00 18.21 103 ALA A N 1
ATOM 1473 C CA . ALA A 1 103 ? 21.904 3.617 148.435 1.00 20.10 103 ALA A CA 1
ATOM 1474 C C . ALA A 1 103 ? 22.090 5.122 148.577 1.00 17.16 103 ALA A C 1
ATOM 1475 O O . ALA A 1 103 ? 22.742 5.752 147.741 1.00 19.99 103 ALA A O 1
ATOM 1482 N N . GLY A 1 104 ? 21.494 5.679 149.624 1.00 18.17 104 GLY A N 1
ATOM 1483 C CA . GLY A 1 104 ? 21.504 7.107 149.882 1.00 17.24 104 GLY A CA 1
ATOM 1484 C C . GLY A 1 104 ? 20.162 7.725 149.483 1.00 19.41 104 GLY A C 1
ATOM 1485 O O . GLY A 1 104 ? 19.892 8.885 149.804 1.00 17.56 104 GLY A O 1
ATOM 1489 N N . THR A 1 105 ? 19.309 6.967 148.798 1.00 17.02 105 THR A N 1
ATOM 1490 C CA . THR A 1 105 ? 17.997 7.480 148.444 1.00 17.90 105 THR A CA 1
ATOM 1491 C C . THR A 1 105 ? 17.179 7.915 149.649 1.00 17.52 105 THR A C 1
ATOM 1492 O O . THR A 1 105 ? 17.313 7.345 150.741 1.00 16.33 105 THR A O 1
ATOM 1503 N N . ALA A 1 106 ? 16.344 8.932 149.428 1.00 15.52 106 ALA A N 1
ATOM 1504 C CA . ALA A 1 106 ? 15.350 9.365 150.405 1.00 14.92 106 ALA A CA 1
ATOM 1505 C C . ALA A 1 106 ? 13.928 9.160 149.895 1.00 16.02 106 ALA A C 1
ATOM 1506 O O . ALA A 1 106 ? 12.977 9.689 150.464 1.00 15.95 106 ALA A O 1
ATOM 1513 N N . ALA A 1 107 ? 13.776 8.394 148.829 1.00 14.65 107 ALA A N 1
ATOM 1514 C CA . ALA A 1 107 ? 12.444 8.183 148.285 1.00 13.74 107 ALA A CA 1
ATOM 1515 C C . ALA A 1 107 ? 11.523 7.444 149.246 1.00 14.15 107 ALA A C 1
ATOM 1516 O O . ALA A 1 107 ? 11.946 6.593 150.030 1.00 14.62 107 ALA A O 1
ATOM 1523 N N . GLN A 1 108 ? 10.235 7.767 149.167 1.00 13.49 108 GLN A N 1
ATOM 1524 C CA . GLN A 1 108 ? 9.226 7.119 149.981 1.00 13.19 108 GLN A CA 1
ATOM 1525 C C . GLN A 1 108 ? 8.659 5.884 149.311 1.00 11.06 108 GLN A C 1
ATOM 1526 O O . GLN A 1 108 ? 8.749 5.745 148.092 1.00 12.65 108 GLN A O 1
ATOM 1540 N N . GLY A 1 109 ? 8.042 4.989 150.067 1.00 12.78 109 GLY A N 1
ATOM 1541 C CA . GLY A 1 109 ? 7.390 3.827 149.500 1.00 11.37 109 GLY A CA 1
ATOM 1542 C C . GLY A 1 109 ? 6.016 4.152 148.956 1.00 11.13 109 GLY A C 1
ATOM 1543 O O . GLY A 1 109 ? 5.831 4.273 147.747 1.00 13.15 109 GLY A O 1
ATOM 1547 N N . ILE A 1 110 ? 5.057 4.275 149.872 1.00 11.61 110 ILE A N 1
ATOM 1548 C CA . ILE A 1 110 ? 3.652 4.493 149.554 1.00 10.99 110 ILE A CA 1
ATOM 1549 C C . ILE A 1 110 ? 3.191 5.790 150.205 1.00 12.01 110 ILE A C 1
ATOM 1550 O O . ILE A 1 110 ? 3.336 5.960 151.415 1.00 12.34 110 ILE A O 1
ATOM 1566 N N . TYR A 1 111 ? 2.626 6.689 149.411 1.00 13.32 111 TYR A N 1
ATOM 1567 C CA . TYR A 1 111 ? 2.102 7.964 149.878 1.00 11.98 111 TYR A CA 1
ATOM 1568 C C . TYR A 1 111 ? 0.638 8.087 149.484 1.00 11.31 111 TYR A C 1
ATOM 1569 O O . TYR A 1 111 ? 0.318 7.909 148.306 1.00 12.85 111 TYR A O 1
ATOM 1587 N N . VAL A 1 112 ? -0.236 8.375 150.451 1.00 11.91 112 VAL A N 1
ATOM 1588 C CA . VAL A 1 112 ? -1.678 8.476 150.203 1.00 11.92 112 VAL A CA 1
ATOM 1589 C C . VAL A 1 112 ? -2.189 9.802 150.759 1.00 11.83 112 VAL A C 1
ATOM 1590 O O . VAL A 1 112 ? -1.963 10.134 151.923 1.00 13.23 112 VAL A O 1
ATOM 1603 N N . THR A 1 113 ? -2.879 10.588 149.935 1.00 11.84 113 THR A N 1
ATOM 1604 C CA . THR A 1 113 ? -3.435 11.841 150.402 1.00 13.53 113 THR A CA 1
ATOM 1605 C C . THR A 1 113 ? -4.739 12.153 149.658 1.00 13.44 113 THR A C 1
ATOM 1606 O O . THR A 1 113 ? -5.195 11.354 148.826 1.00 13.66 113 THR A O 1
ATOM 1617 N N . ALA A 1 114 ? -5.310 13.309 149.961 1.00 14.71 114 ALA A N 1
ATOM 1618 C CA . ALA A 1 114 ? -6.585 13.720 149.379 1.00 13.93 114 ALA A CA 1
ATOM 1619 C C . ALA A 1 114 ? -6.539 15.222 149.239 1.00 17.63 114 ALA A C 1
ATOM 1620 O O . ALA A 1 114 ? -6.803 15.961 150.189 1.00 19.19 114 ALA A O 1
ATOM 1627 N N . THR A 1 115 ? -6.144 15.690 148.059 1.00 16.48 115 THR A N 1
ATOM 1628 C CA . THR A 1 115 ? -5.679 17.056 147.937 1.00 17.22 115 THR A CA 1
ATOM 1629 C C . THR A 1 115 ? -6.757 18.121 147.877 1.00 18.45 115 THR A C 1
ATOM 1630 O O . THR A 1 115 ? -6.430 19.317 147.989 1.00 20.76 115 THR A O 1
ATOM 1641 N N . ASN A 1 116 ? -8.033 17.741 147.730 1.00 19.37 116 ASN A N 1
ATOM 1642 C CA . ASN A 1 116 ? -9.123 18.720 147.761 1.00 21.02 116 ASN A CA 1
ATOM 1643 C C . ASN A 1 116 ? -9.835 18.788 149.105 1.00 21.54 116 ASN A C 1
ATOM 1644 O O . ASN A 1 116 ? -10.765 19.596 149.262 1.00 27.26 116 ASN A O 1
ATOM 1655 N N . GLY A 1 117 ? -9.427 17.939 150.038 1.00 23.26 117 GLY A N 1
ATOM 1656 C CA . GLY A 1 117 ? -10.095 17.780 151.321 1.00 22.34 117 GLY A CA 1
ATOM 1657 C C . GLY A 1 117 ? -10.093 16.319 151.724 1.00 24.08 117 GLY A C 1
ATOM 1658 O O . GLY A 1 117 ? -9.986 15.447 150.875 1.00 20.49 117 GLY A O 1
ATOM 1662 N N . PRO A 1 118 ? -10.210 16.024 153.019 1.00 20.50 118 PRO A N 1
ATOM 1663 C CA . PRO A 1 118 ? -10.128 14.629 153.451 1.00 20.42 118 PRO A CA 1
ATOM 1664 C C . PRO A 1 118 ? -11.220 13.742 152.888 1.00 19.14 118 PRO A C 1
ATOM 1665 O O . PRO A 1 118 ? -12.362 14.163 152.744 1.00 20.32 118 PRO A O 1
ATOM 1676 N N . THR A 1 119 ? -10.848 12.501 152.576 1.00 17.53 119 THR A N 1
ATOM 1677 C CA . THR A 1 119 ? -11.842 11.496 152.265 1.00 15.35 119 THR A CA 1
ATOM 1678 C C . THR A 1 119 ? -12.552 10.999 153.524 1.00 16.99 119 THR A C 1
ATOM 1679 O O . THR A 1 119 ? -11.987 11.037 154.617 1.00 17.67 119 THR A O 1
ATOM 1690 N N A LYS A 1 120 ? -13.796 10.559 153.357 0.44 17.41 120 LYS A N 1
ATOM 1691 N N B LYS A 1 120 ? -13.793 10.558 153.367 0.56 18.28 120 LYS A N 1
ATOM 1692 C CA A LYS A 1 120 ? -14.530 9.880 154.422 0.44 18.43 120 LYS A CA 1
ATOM 1693 C CA B LYS A 1 120 ? -14.498 9.871 154.442 0.56 19.98 120 LYS A CA 1
ATOM 1694 C C A LYS A 1 120 ? -14.287 8.373 154.400 0.44 24.05 120 LYS A C 1
ATOM 1695 C C B LYS A 1 120 ? -14.081 8.407 154.519 0.56 13.43 120 LYS A C 1
ATOM 1696 O O A LYS A 1 120 ? -14.845 7.646 155.228 0.44 21.38 120 LYS A O 1
ATOM 1697 O O B LYS A 1 120 ? -14.301 7.747 155.532 0.56 17.33 120 LYS A O 1
ATOM 1734 N N . GLY A 1 121 ? -13.478 7.899 153.456 1.00 17.43 121 GLY A N 1
ATOM 1735 C CA . GLY A 1 121 ? -13.213 6.475 153.352 1.00 16.91 121 GLY A CA 1
ATOM 1736 C C . GLY A 1 121 ? -11.964 6.012 154.044 1.00 16.88 121 GLY A C 1
ATOM 1737 O O . GLY A 1 121 ? -11.099 6.790 154.420 1.00 16.03 121 GLY A O 1
ATOM 1742 N N . ASN A 1 122 ? -11.850 4.701 154.188 1.00 14.38 122 ASN A N 1
ATOM 1743 C CA . ASN A 1 122 ? -10.640 4.142 154.781 1.00 13.76 122 ASN A CA 1
ATOM 1744 C C . ASN A 1 122 ? -9.399 4.480 153.986 1.00 12.37 122 ASN A C 1
ATOM 1745 O O . ASN A 1 122 ? -9.391 4.348 152.760 1.00 13.81 122 ASN A O 1
ATOM 1756 N N . LEU A 1 123 ? -8.314 4.826 154.675 1.00 12.69 123 LEU A N 1
ATOM 1757 C CA . LEU A 1 123 ? -7.057 5.097 153.990 1.00 12.06 123 LEU A CA 1
ATOM 1758 C C . LEU A 1 123 ? -6.383 3.795 153.580 1.00 11.38 123 LEU A C 1
ATOM 1759 O O . LEU A 1 123 ? -5.839 3.682 152.464 1.00 12.62 123 LEU A O 1
ATOM 1775 N N . ILE A 1 124 ? -6.445 2.801 154.463 1.00 11.71 124 ILE A N 1
ATOM 1776 C CA . ILE A 1 124 ? -6.004 1.437 154.146 1.00 11.93 124 ILE A CA 1
ATOM 1777 C C . ILE A 1 124 ? -6.913 0.487 154.899 1.00 10.01 124 ILE A C 1
ATOM 1778 O O . ILE A 1 124 ? -7.340 0.746 156.032 1.00 12.31 124 ILE A O 1
ATOM 1794 N N . ALA A 1 125 ? -7.231 -0.619 154.243 1.00 11.48 125 ALA A N 1
ATOM 1795 C CA . ALA A 1 125 ? -8.038 -1.678 154.835 1.00 11.61 125 ALA A CA 1
ATOM 1796 C C . ALA A 1 125 ? -7.493 -3.010 154.374 1.00 11.99 125 ALA A C 1
ATOM 1797 O O . ALA A 1 125 ? -7.556 -3.330 153.174 1.00 14.04 125 ALA A O 1
ATOM 1804 N N . LEU A 1 126 ? -6.955 -3.782 155.324 1.00 11.42 126 LEU A N 1
ATOM 1805 C CA . LEU A 1 126 ? -6.406 -5.107 155.089 1.00 11.98 126 LEU A CA 1
ATOM 1806 C C . LEU A 1 126 ? -7.386 -6.099 155.673 1.00 13.11 126 LEU A C 1
ATOM 1807 O O . LEU A 1 126 ? -7.574 -6.144 156.889 1.00 14.34 126 LEU A O 1
ATOM 1823 N N . ARG A 1 127 ? -8.048 -6.824 154.789 1.00 13.18 127 ARG A N 1
ATOM 1824 C CA . ARG A 1 127 ? -9.190 -7.674 155.087 1.00 14.70 127 ARG A CA 1
ATOM 1825 C C . ARG A 1 127 ? -9.008 -9.106 154.577 1.00 15.79 127 ARG A C 1
ATOM 1826 O O . ARG A 1 127 ? -9.537 -9.493 153.539 1.00 18.39 127 ARG A O 1
ATOM 1847 N N . ASN A 1 128 ? -8.243 -9.887 155.320 1.00 16.13 128 ASN A N 1
ATOM 1848 C CA . ASN A 1 128 ? -7.972 -11.271 154.977 1.00 15.97 128 ASN A CA 1
ATOM 1849 C C . ASN A 1 128 ? -8.914 -12.239 155.674 1.00 17.96 128 ASN A C 1
ATOM 1850 O O . ASN A 1 128 ? -9.375 -13.205 155.083 1.00 19.26 128 ASN A O 1
ATOM 1861 N N . ASN A 1 129 ? -9.160 -11.979 156.962 1.00 18.87 129 ASN A N 1
ATOM 1862 C CA . ASN A 1 129 ? -9.953 -12.895 157.768 1.00 20.25 129 ASN A CA 1
ATOM 1863 C C . ASN A 1 129 ? -11.402 -12.437 157.842 1.00 21.00 129 ASN A C 1
ATOM 1864 O O . ASN A 1 129 ? -11.666 -11.262 158.103 1.00 22.32 129 ASN A O 1
ATOM 1875 N N . THR A 1 130 ? -12.327 -13.351 157.534 1.00 22.32 130 THR A N 1
ATOM 1876 C CA A THR A 1 130 ? -13.751 -13.067 157.444 0.46 19.38 130 THR A CA 1
ATOM 1877 C CA B THR A 1 130 ? -13.719 -12.933 157.371 0.54 23.63 130 THR A CA 1
ATOM 1878 C C . THR A 1 130 ? -14.283 -12.261 158.626 1.00 21.70 130 THR A C 1
ATOM 1879 O O . THR A 1 130 ? -14.016 -12.626 159.753 1.00 25.53 130 THR A O 1
ATOM 1900 N N . GLY A 1 131 ? -15.035 -11.202 158.360 1.00 24.83 131 GLY A N 1
ATOM 1901 C CA . GLY A 1 131 ? -15.722 -10.457 159.394 1.00 42.59 131 GLY A CA 1
ATOM 1902 C C . GLY A 1 131 ? -14.854 -9.444 160.104 1.00 26.96 131 GLY A C 1
ATOM 1903 O O . GLY A 1 131 ? -15.353 -8.683 160.939 1.00 29.83 131 GLY A O 1
ATOM 1907 N N . LEU A 1 132 ? -13.556 -9.447 159.816 1.00 22.13 132 LEU A N 1
ATOM 1908 C CA . LEU A 1 132 ? -12.632 -8.575 160.552 1.00 22.35 132 LEU A CA 1
ATOM 1909 C C . LEU A 1 132 ? -11.900 -7.588 159.669 1.00 18.79 132 LEU A C 1
ATOM 1910 O O . LEU A 1 132 ? -11.652 -7.830 158.477 1.00 20.32 132 LEU A O 1
ATOM 1926 N N . ASP A 1 133 ? -11.552 -6.458 160.274 1.00 18.98 133 ASP A N 1
ATOM 1927 C CA . ASP A 1 133 ? -10.496 -5.594 159.767 1.00 16.17 133 ASP A CA 1
ATOM 1928 C C . ASP A 1 133 ? -9.202 -5.994 160.440 1.00 14.50 133 ASP A C 1
ATOM 1929 O O . ASP A 1 133 ? -8.961 -5.660 161.613 1.00 14.80 133 ASP A O 1
ATOM 1938 N N . ASP A 1 134 ? -8.339 -6.694 159.729 1.00 14.45 134 ASP A N 1
ATOM 1939 C CA . ASP A 1 134 ? -7.054 -7.072 160.299 1.00 13.10 134 ASP A CA 1
ATOM 1940 C C . ASP A 1 134 ? -6.212 -5.837 160.635 1.00 12.20 134 ASP A C 1
ATOM 1941 O O . ASP A 1 134 ? -5.625 -5.737 161.737 1.00 13.60 134 ASP A O 1
ATOM 1950 N N . PHE A 1 135 ? -6.173 -4.872 159.727 1.00 12.87 135 PHE A N 1
ATOM 1951 C CA . PHE A 1 135 ? -5.577 -3.576 159.981 1.00 11.29 135 PHE A CA 1
ATOM 1952 C C . PHE A 1 135 ? -6.355 -2.588 159.141 1.00 11.90 135 PHE A C 1
ATOM 1953 O O . PHE A 1 135 ? -6.449 -2.769 157.916 1.00 13.20 135 PHE A O 1
ATOM 1970 N N . VAL A 1 136 ? -6.858 -1.549 159.779 1.00 11.26 136 VAL A N 1
ATOM 1971 C CA . VAL A 1 136 ? -7.576 -0.482 159.087 1.00 10.78 136 VAL A CA 1
ATOM 1972 C C . VAL A 1 136 ? -7.211 0.858 159.655 1.00 11.10 136 VAL A C 1
ATOM 1973 O O . VAL A 1 136 ? -7.079 1.021 160.865 1.00 12.49 136 VAL A O 1
ATOM 1986 N N . VAL A 1 137 ? -7.026 1.834 158.775 1.00 11.38 137 VAL A N 1
ATOM 1987 C CA . VAL A 1 137 ? -6.901 3.220 159.164 1.00 10.95 137 VAL A CA 1
ATOM 1988 C C . VAL A 1 137 ? -8.097 3.939 158.548 1.00 12.65 137 VAL A C 1
ATOM 1989 O O . VAL A 1 137 ? -8.229 4.002 157.307 1.00 13.02 137 VAL A O 1
ATOM 2002 N N . LYS A 1 138 ? -8.989 4.440 159.384 1.00 14.45 138 LYS A N 1
ATOM 2003 C CA . LYS A 1 138 ? -10.200 5.129 158.919 1.00 13.92 138 LYS A CA 1
ATOM 2004 C C . LYS A 1 138 ? -9.858 6.500 158.354 1.00 14.25 138 LYS A C 1
ATOM 2005 O O . LYS A 1 138 ? -8.797 7.028 158.610 1.00 14.47 138 LYS A O 1
ATOM 2024 N N . GLY A 1 139 ? -10.805 7.111 157.640 1.00 14.42 139 GLY A N 1
ATOM 2025 C CA . GLY A 1 139 ? -10.643 8.482 157.189 1.00 16.49 139 GLY A CA 1
ATOM 2026 C C . GLY A 1 139 ? -10.365 9.473 158.301 1.00 16.72 139 GLY A C 1
ATOM 2027 O O . GLY A 1 139 ? -9.664 10.469 158.114 1.00 17.91 139 GLY A O 1
ATOM 2031 N N . THR A 1 140 ? -10.927 9.197 159.475 1.00 18.22 140 THR A N 1
ATOM 2032 C CA . THR A 1 140 ? -10.718 10.037 160.648 1.00 16.73 140 THR A CA 1
ATOM 2033 C C . THR A 1 140 ? -9.306 9.929 161.209 1.00 15.85 140 THR A C 1
ATOM 2034 O O . THR A 1 140 ? -8.937 10.730 162.081 1.00 19.41 140 THR A O 1
ATOM 2045 N N . GLY A 1 141 ? -8.549 8.921 160.758 1.00 16.04 141 GLY A N 1
ATOM 2046 C CA . GLY A 1 141 ? -7.227 8.611 161.285 1.00 14.76 141 GLY A CA 1
ATOM 2047 C C . GLY A 1 141 ? -7.241 7.546 162.383 1.00 15.78 141 GLY A C 1
ATOM 2048 O O . GLY A 1 141 ? -6.187 7.038 162.770 1.00 15.28 141 GLY A O 1
ATOM 2052 N N . ARG A 1 142 ? -8.403 7.159 162.885 1.00 15.67 142 ARG A N 1
ATOM 2053 C CA . ARG A 1 142 ? -8.403 6.102 163.904 1.00 14.21 142 ARG A CA 1
ATOM 2054 C C . ARG A 1 142 ? -8.020 4.769 163.289 1.00 13.33 142 ARG A C 1
ATOM 2055 O O . ARG A 1 142 ? -8.306 4.484 162.120 1.00 14.40 142 ARG A O 1
ATOM 2076 N N . ILE A 1 143 ? -7.343 3.957 164.090 1.00 13.10 143 ILE A N 1
ATOM 2077 C CA . ILE A 1 143 ? -6.842 2.655 163.627 1.00 10.85 143 ILE A CA 1
ATOM 2078 C C . ILE A 1 143 ? -7.507 1.511 164.376 1.00 11.19 143 ILE A C 1
ATOM 2079 O O . ILE A 1 143 ? -7.667 1.550 165.610 1.00 13.07 143 ILE A O 1
ATOM 2095 N N . GLY A 1 144 ? -7.906 0.485 163.628 1.00 11.84 144 GLY A N 1
ATOM 2096 C CA . GLY A 1 144 ? -8.405 -0.751 164.179 1.00 12.03 144 GLY A CA 1
ATOM 2097 C C . GLY A 1 144 ? -7.517 -1.916 163.842 1.00 12.03 144 GLY A C 1
ATOM 2098 O O . GLY A 1 144 ? -7.044 -2.047 162.696 1.00 13.51 144 GLY A O 1
ATOM 2102 N N . VAL A 1 145 ? -7.307 -2.778 164.836 1.00 13.04 145 VAL A N 1
ATOM 2103 C CA . VAL A 1 145 ? -6.505 -3.974 164.676 1.00 12.63 145 VAL A CA 1
ATOM 2104 C C . VAL A 1 145 ? -7.344 -5.124 165.198 1.00 13.54 145 VAL A C 1
ATOM 2105 O O . VAL A 1 145 ? -7.526 -5.260 166.420 1.00 14.90 145 VAL A O 1
ATOM 2118 N N . GLY A 1 146 ? -7.913 -5.942 164.309 1.00 15.28 146 GLY A N 1
ATOM 2119 C CA . GLY A 1 146 ? -8.751 -7.049 164.730 1.00 16.91 146 GLY A CA 1
ATOM 2120 C C . GLY A 1 146 ? -10.174 -6.653 165.103 1.00 19.33 146 GLY A C 1
ATOM 2121 O O . GLY A 1 146 ? -10.945 -7.459 165.653 1.00 21.64 146 GLY A O 1
ATOM 2125 N N . ILE A 1 147 ? -10.570 -5.432 164.798 1.00 18.36 147 ILE A N 1
ATOM 2126 C CA . ILE A 1 147 ? -11.945 -5.025 165.099 1.00 18.99 147 ILE A CA 1
ATOM 2127 C C . ILE A 1 147 ? -12.907 -5.647 164.096 1.00 22.10 147 ILE A C 1
ATOM 2128 O O . ILE A 1 147 ? -12.502 -6.066 162.995 1.00 22.88 147 ILE A O 1
ATOM 2144 N N . ASP A 1 148 ? -14.195 -5.688 164.440 1.00 22.35 148 ASP A N 1
ATOM 2145 C CA . ASP A 1 148 ? -15.164 -6.195 163.524 1.00 24.88 148 ASP A CA 1
ATOM 2146 C C . ASP A 1 148 ? -15.111 -5.359 162.291 1.00 26.51 148 ASP A C 1
ATOM 2147 O O . ASP A 1 148 ? -15.025 -4.116 162.333 1.00 21.96 148 ASP A O 1
ATOM 2156 N N . ARG A 1 149 ? -15.182 -6.052 161.168 1.00 29.71 149 ARG A N 1
ATOM 2157 C CA . ARG A 1 149 ? -15.131 -5.401 159.914 1.00 26.49 149 ARG A CA 1
ATOM 2158 C C . ARG A 1 149 ? -16.188 -4.345 159.872 1.00 27.56 149 ARG A C 1
ATOM 2159 O O . ARG A 1 149 ? -17.356 -4.557 160.248 1.00 30.03 149 ARG A O 1
ATOM 2180 N N . ALA A 1 150 ? -15.732 -3.196 159.434 1.00 28.80 150 ALA A N 1
ATOM 2181 C CA . ALA A 1 150 ? -16.543 -2.022 159.253 1.00 25.79 150 ALA A CA 1
ATOM 2182 C C . ALA A 1 150 ? -17.003 -1.339 160.525 1.00 45.72 150 ALA A C 1
ATOM 2183 O O . ALA A 1 150 ? -17.646 -0.291 160.456 1.00 54.58 150 ALA A O 1
ATOM 2190 N N . ALA A 1 151 ? -16.648 -1.900 161.681 1.00 44.25 151 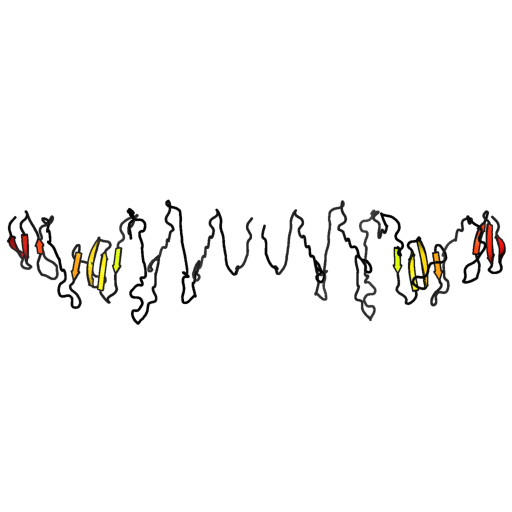ALA A N 1
ATOM 2191 C CA . ALA A 1 151 ? -16.966 -1.251 162.945 1.00 42.90 151 ALA A CA 1
ATOM 2192 C C . ALA A 1 151 ? -16.094 -0.013 163.059 1.00 24.10 151 ALA A C 1
ATOM 2193 O O . ALA A 1 151 ? -15.043 0.089 162.429 1.00 31.60 151 ALA A O 1
ATOM 2200 N N . THR A 1 152 ? -16.450 0.887 163.967 1.00 22.84 152 THR A N 1
ATOM 2201 C CA . THR A 1 152 ? -15.687 2.103 164.181 1.00 20.24 152 THR A CA 1
ATOM 2202 C C . THR A 1 152 ? -14.752 1.972 165.396 1.00 18.29 152 THR A C 1
ATOM 2203 O O . THR A 1 152 ? -15.200 1.644 166.504 1.00 21.61 152 THR A O 1
ATOM 2214 N N . PRO A 1 153 ? -13.449 2.230 165.229 1.00 17.74 153 PRO A N 1
ATOM 2215 C CA . PRO A 1 153 ? -12.561 2.210 166.397 1.00 18.46 153 PRO A CA 1
ATOM 2216 C C . PRO A 1 153 ? -13.017 3.165 167.494 1.00 17.64 153 PRO A C 1
ATOM 2217 O O . PRO A 1 153 ? -13.523 4.246 167.211 1.00 21.58 153 PRO A O 1
ATOM 2228 N N . ARG A 1 154 ? -12.864 2.755 168.745 1.00 18.13 154 ARG A N 1
ATOM 2229 C CA . ARG A 1 154 ? -13.339 3.547 169.881 1.00 19.67 154 ARG A CA 1
ATOM 2230 C C . ARG A 1 154 ? -12.189 4.248 170.611 1.00 19.71 154 ARG A C 1
ATOM 2231 O O . ARG A 1 154 ? -12.346 4.688 171.755 1.00 22.28 154 ARG A O 1
ATOM 2252 N N . ALA A 1 155 ? -11.034 4.331 169.960 1.00 17.04 155 ALA A N 1
ATOM 2253 C CA . ALA A 1 155 ? -9.897 5.089 170.434 1.00 18.40 155 ALA A CA 1
ATOM 2254 C C . ALA A 1 155 ? -9.037 5.421 169.224 1.00 15.47 155 ALA A C 1
ATOM 2255 O O . ALA A 1 155 ? -9.330 4.962 168.105 1.00 16.44 155 ALA A O 1
ATOM 2262 N N . GLN A 1 156 ? -7.988 6.206 169.413 1.00 15.47 156 GLN A N 1
ATOM 2263 C CA . GLN A 1 156 ? -7.116 6.503 168.286 1.00 14.65 156 GLN A CA 1
ATOM 2264 C C . GLN A 1 156 ? -6.532 5.220 167.678 1.00 14.27 156 GLN A C 1
ATOM 2265 O O . GLN A 1 156 ? -6.394 5.120 166.448 1.00 13.89 156 GLN A O 1
ATOM 2279 N N . VAL A 1 157 ? -6.202 4.257 168.545 1.00 13.03 157 VAL A N 1
ATOM 2280 C CA . VAL A 1 157 ? -5.821 2.891 168.140 1.00 11.87 157 VAL A CA 1
ATOM 2281 C C . VAL A 1 157 ? -6.635 1.926 168.988 1.00 12.73 157 VAL A C 1
ATOM 2282 O O . VAL A 1 157 ? -6.645 2.053 170.221 1.00 13.24 157 VAL A O 1
ATOM 2295 N N . HIS A 1 158 ? -7.306 0.974 168.368 1.00 11.86 158 HIS A N 1
ATOM 2296 C CA . HIS A 1 158 ? -8.177 0.015 169.019 1.00 12.32 158 HIS A CA 1
ATOM 2297 C C . HIS A 1 158 ? -7.744 -1.397 168.618 1.00 13.39 158 HIS A C 1
ATOM 2298 O O . HIS A 1 158 ? -7.812 -1.750 167.423 1.00 14.00 158 HIS A O 1
ATOM 2312 N N . ILE A 1 159 ? -7.234 -2.178 169.583 1.00 13.41 159 ILE A N 1
ATOM 2313 C CA . ILE A 1 159 ? -6.733 -3.521 169.344 1.00 13.01 159 ILE A CA 1
ATOM 2314 C C . ILE A 1 159 ? -7.639 -4.522 170.024 1.00 15.63 159 ILE A C 1
ATOM 2315 O O . ILE A 1 159 ? -8.010 -4.312 171.180 1.00 15.48 159 ILE A O 1
ATOM 2331 N N . VAL A 1 160 ? -8.014 -5.590 169.330 1.00 15.65 160 VAL A N 1
ATOM 2332 C CA . VAL A 1 160 ? -8.738 -6.699 169.921 1.00 15.27 160 VAL A CA 1
ATOM 2333 C C . VAL A 1 160 ? -7.904 -7.967 169.841 1.00 17.22 160 VAL A C 1
ATOM 2334 O O . VAL A 1 160 ? -7.412 -8.339 168.775 1.00 17.67 160 VAL A O 1
ATOM 2347 N N . GLN A 1 161 ? -7.750 -8.632 170.977 1.00 17.27 161 GLN A N 1
ATOM 2348 C CA . GLN A 1 161 ? -7.089 -9.934 171.055 1.00 17.90 161 GLN A CA 1
ATOM 2349 C C . GLN A 1 161 ? -7.963 -10.988 170.353 1.00 21.53 161 GLN A C 1
ATOM 2350 O O . GLN A 1 161 ? -9.109 -11.208 170.734 1.00 22.57 161 GLN A O 1
ATOM 2364 N N . ARG A 1 162 ? -7.436 -11.596 169.284 1.00 19.36 162 ARG A N 1
ATOM 2365 C CA . ARG A 1 162 ? -8.205 -12.544 168.490 1.00 21.92 162 ARG A CA 1
ATOM 2366 C C . ARG A 1 162 ? -7.570 -13.923 168.424 1.00 24.68 162 ARG A C 1
ATOM 2367 O O . ARG A 1 162 ? -6.432 -14.119 168.787 1.00 22.89 162 ARG A O 1
ATOM 2388 N N . GLY A 1 163 ? -8.330 -14.878 167.908 1.00 28.05 163 GLY A N 1
ATOM 2389 C CA . GLY A 1 163 ? -7.800 -16.198 167.633 1.00 30.47 163 GLY A CA 1
ATOM 2390 C C . GLY A 1 163 ? -7.251 -16.853 168.874 1.00 30.62 163 GLY A C 1
ATOM 2391 O O . GLY A 1 163 ? -7.884 -16.823 169.931 1.00 31.71 163 GLY A O 1
ATOM 2395 N N . ASP A 1 164 ? -6.053 -17.413 168.749 1.00 25.30 164 ASP A N 1
ATOM 2396 C CA . ASP A 1 164 ? -5.368 -17.967 169.909 1.00 28.42 164 ASP A CA 1
ATOM 2397 C C . ASP A 1 164 ? -4.225 -17.091 170.403 1.00 28.80 164 ASP A C 1
ATOM 2398 O O . ASP A 1 164 ? -3.352 -17.566 171.123 1.00 29.75 164 ASP A O 1
ATOM 2407 N N . ALA A 1 165 ? -4.245 -15.808 170.054 1.00 24.64 165 ALA A N 1
ATOM 2408 C CA . ALA A 1 165 ? -3.290 -14.879 170.622 1.00 22.87 165 ALA A CA 1
ATOM 2409 C C . ALA A 1 165 ? -3.463 -14.818 172.143 1.00 24.47 165 ALA A C 1
ATOM 2410 O O . ALA A 1 165 ? -4.580 -14.769 172.681 1.00 25.04 165 ALA A O 1
ATOM 2417 N N . LEU A 1 166 ? -2.332 -14.814 172.826 1.00 20.40 166 LEU A N 1
ATOM 2418 C CA . LEU A 1 166 ? -2.303 -14.824 174.283 1.00 22.05 166 LEU A CA 1
ATOM 2419 C C . LEU A 1 166 ? -2.333 -13.431 174.900 1.00 20.93 166 LEU A C 1
ATOM 2420 O O . LEU A 1 166 ? -2.501 -13.301 176.113 1.00 22.67 166 LEU A O 1
ATOM 2436 N N . ALA A 1 167 ? -2.177 -12.408 174.075 1.00 20.25 167 ALA A N 1
ATOM 2437 C CA . ALA A 1 167 ? -2.308 -11.048 174.547 1.00 19.14 167 ALA A CA 1
ATOM 2438 C C . ALA A 1 167 ? -2.704 -10.181 173.384 1.00 17.48 167 ALA A C 1
ATOM 2439 O O . ALA A 1 167 ? -2.478 -10.558 172.216 1.00 16.65 167 ALA A O 1
ATOM 2446 N N . ALA A 1 168 ? -3.356 -9.067 173.664 1.00 16.51 168 ALA A N 1
ATOM 2447 C CA . ALA A 1 168 ? -3.631 -8.084 172.623 1.00 14.75 168 ALA A CA 1
ATOM 2448 C C . ALA A 1 168 ? -2.374 -7.329 172.197 1.00 12.93 168 ALA A C 1
ATOM 2449 O O . ALA A 1 168 ? -2.227 -6.933 171.024 1.00 13.28 168 ALA A O 1
ATOM 2456 N N . LEU A 1 169 ? -1.465 -7.086 173.138 1.00 13.25 169 LEU A N 1
ATOM 2457 C CA . LEU A 1 169 ? -0.297 -6.259 172.887 1.00 12.94 169 LEU A CA 1
ATOM 2458 C C . LEU A 1 169 ? 0.854 -6.851 173.643 1.00 13.48 169 LEU A C 1
ATOM 2459 O O . LEU A 1 169 ? 0.707 -7.147 174.817 1.00 15.25 169 LEU A O 1
ATOM 2475 N N . LEU A 1 170 ? 1.997 -7.000 172.990 1.00 13.56 170 LEU A N 1
ATOM 2476 C CA . LEU A 1 170 ? 3.251 -7.361 173.648 1.00 14.08 170 LEU A CA 1
ATOM 2477 C C . LEU A 1 170 ? 4.225 -6.237 173.343 1.00 12.60 170 LEU A C 1
ATOM 2478 O O . LEU A 1 170 ? 4.436 -5.880 172.190 1.00 13.95 170 LEU A O 1
ATOM 2494 N N . VAL A 1 171 ? 4.792 -5.669 174.403 1.00 13.82 171 VAL A N 1
ATOM 2495 C CA A VAL A 1 171 ? 5.765 -4.610 174.303 0.68 12.48 171 VAL A CA 1
ATOM 2496 C CA B VAL A 1 171 ? 5.803 -4.639 174.244 0.32 15.49 171 VAL A CA 1
ATOM 2497 C C . VAL A 1 171 ? 7.107 -5.111 174.845 1.00 16.04 171 VAL A C 1
ATOM 2498 O O . VAL A 1 171 ? 7.217 -5.391 176.048 1.00 16.83 171 VAL A O 1
ATOM 2523 N N . GLU A 1 172 ? 8.097 -5.255 173.985 1.00 16.78 172 GLU A N 1
ATOM 2524 C CA A GLU A 1 172 ? 9.444 -5.594 174.397 0.40 17.43 172 GLU A CA 1
ATOM 2525 C CA B GLU A 1 172 ? 9.440 -5.597 174.403 0.60 18.87 172 GLU A CA 1
ATOM 2526 C C . GLU A 1 172 ? 10.216 -4.294 174.516 1.00 18.85 172 GLU A C 1
ATOM 2527 O O . GLU A 1 172 ? 10.898 -3.861 173.583 1.00 21.22 172 GLU A O 1
ATOM 2550 N N . GLY A 1 173 ? 10.065 -3.657 175.669 1.00 18.35 173 GLY A N 1
ATOM 2551 C CA . GLY A 1 173 ? 10.625 -2.354 175.929 1.00 18.37 173 GLY A CA 1
ATOM 2552 C C . GLY A 1 173 ? 9.728 -1.599 176.889 1.00 19.68 173 GLY A C 1
ATOM 2553 O O . GLY A 1 173 ? 8.773 -2.176 177.422 1.00 17.97 173 GLY A O 1
ATOM 2557 N N . SER A 1 174 ? 10.030 -0.325 177.111 1.00 16.11 174 SER A N 1
ATOM 2558 C CA . SER A 1 174 ? 9.250 0.498 178.020 1.00 16.84 174 SER A CA 1
ATOM 2559 C C . SER A 1 174 ? 8.086 1.189 177.302 1.00 16.82 174 SER A C 1
ATOM 2560 O O . SER A 1 174 ? 8.076 1.319 176.060 1.00 15.14 174 SER A O 1
ATOM 2568 N N . VAL A 1 175 ? 7.111 1.610 178.109 1.00 16.48 175 VAL A N 1
ATOM 2569 C CA . VAL A 1 175 ? 5.909 2.309 177.648 1.00 14.79 175 VAL A CA 1
ATOM 2570 C C . VAL A 1 175 ? 5.851 3.674 178.304 1.00 15.43 175 VAL A C 1
ATOM 2571 O O . VAL A 1 175 ? 5.592 3.779 179.524 1.00 17.43 175 VAL A O 1
ATOM 2584 N N . ARG A 1 176 ? 6.103 4.717 177.535 1.00 13.25 176 ARG A N 1
ATOM 2585 C CA . ARG A 1 176 ? 5.998 6.064 178.047 1.00 14.73 176 ARG A CA 1
ATOM 2586 C C . ARG A 1 176 ? 4.570 6.551 177.897 1.00 14.55 176 ARG A C 1
ATOM 2587 O O . ARG A 1 176 ? 3.920 6.373 176.851 1.00 14.46 176 ARG A O 1
ATOM 2608 N N . ILE A 1 177 ? 4.054 7.132 178.971 1.00 16.29 177 ILE A N 1
ATOM 2609 C CA . ILE A 1 177 ? 2.709 7.669 178.960 1.00 14.65 177 ILE A CA 1
ATOM 2610 C C . ILE A 1 177 ? 2.826 9.154 179.305 1.00 16.85 177 ILE A C 1
ATOM 2611 O O . ILE A 1 177 ? 3.282 9.517 180.391 1.00 18.07 177 ILE A O 1
ATOM 2627 N N . GLY A 1 178 ? 2.460 10.013 178.356 1.00 16.90 178 GLY A N 1
ATOM 2628 C CA . GLY A 1 178 ? 2.434 11.442 178.580 1.00 18.51 178 GLY A CA 1
ATOM 2629 C C . GLY A 1 178 ? 1.293 11.851 179.482 1.00 21.88 178 GLY A C 1
ATOM 2630 O O . GLY A 1 178 ? 0.310 11.139 179.656 1.00 20.23 178 GLY A O 1
ATOM 2634 N N . ASN A 1 179 ? 1.426 13.032 180.059 1.00 21.10 179 ASN A N 1
ATOM 2635 C CA . ASN A 1 179 ? 0.349 13.540 180.889 1.00 20.08 179 ASN A CA 1
ATOM 2636 C C . ASN A 1 179 ? -0.870 13.763 180.000 1.00 26.06 179 ASN A C 1
ATOM 2637 O O . ASN A 1 179 ? -0.782 14.385 178.937 1.00 23.53 179 ASN A O 1
ATOM 2648 N N . ALA A 1 180 ? -2.023 13.259 180.422 1.00 21.87 180 ALA A N 1
ATOM 2649 C CA . ALA A 1 180 ? -3.215 13.355 179.575 1.00 24.25 180 ALA A CA 1
ATOM 2650 C C . ALA A 1 180 ? -3.680 14.785 179.403 1.00 28.52 180 ALA A C 1
ATOM 2651 O O . ALA A 1 180 ? -3.856 15.478 180.399 1.00 28.47 180 ALA A O 1
ATOM 2658 N N . ALA A 1 181 ? -3.886 15.214 178.157 1.00 26.87 181 ALA A N 1
ATOM 2659 C CA . ALA A 1 181 ? -4.406 16.555 177.883 1.00 39.90 181 ALA A CA 1
ATOM 2660 C C . ALA A 1 181 ? -5.837 16.657 178.393 1.00 26.83 181 ALA A C 1
ATOM 2661 O O . ALA A 1 181 ? -6.265 17.705 178.884 1.00 29.70 181 ALA A O 1
ATOM 2668 N N . THR A 1 182 ? -6.560 15.551 178.290 1.00 26.77 182 THR A N 1
ATOM 2669 C CA . THR A 1 182 ? -7.910 15.444 178.827 1.00 28.42 182 THR A CA 1
ATOM 2670 C C . THR A 1 182 ? -7.929 14.304 179.854 1.00 31.65 182 THR A C 1
ATOM 2671 O O . THR A 1 182 ? -7.841 13.109 179.494 1.00 26.67 182 THR A O 1
ATOM 2682 N N . VAL A 1 183 ? -8.016 14.676 181.131 1.00 27.26 183 VAL A N 1
ATOM 2683 C CA . VAL A 1 183 ? -8.113 13.679 182.199 1.00 27.31 183 VAL A CA 1
ATOM 2684 C C . VAL A 1 183 ? -9.366 12.831 181.992 1.00 23.90 183 VAL A C 1
ATOM 2685 O O . VAL A 1 183 ? -10.459 13.374 181.871 1.00 26.89 183 VAL A O 1
ATOM 2698 N N . PRO A 1 184 ? -9.226 11.503 182.016 1.00 23.84 184 PRO A N 1
ATOM 2699 C CA . PRO A 1 184 ? -10.422 10.677 181.830 1.00 24.59 184 PRO A CA 1
ATOM 2700 C C . PRO A 1 184 ? -11.463 10.897 182.909 1.00 23.82 184 PRO A C 1
ATOM 2701 O O . PRO A 1 184 ? -11.154 10.896 184.108 1.00 25.66 184 PRO A O 1
ATOM 2712 N N . THR A 1 185 ? -12.703 11.085 182.489 1.00 24.98 185 THR A N 1
ATOM 2713 C CA . THR A 1 185 ? -13.823 11.092 183.438 1.00 26.70 185 THR A CA 1
ATOM 2714 C C . THR A 1 185 ? -14.900 10.128 182.971 1.00 26.93 185 THR A C 1
ATOM 2715 O O . THR A 1 185 ? -16.085 10.292 183.273 1.00 28.95 185 THR A O 1
ATOM 2726 N N . SER A 1 186 ? -14.442 9.113 182.252 1.00 25.01 186 SER A N 1
ATOM 2727 C CA A SER A 1 186 ? -15.291 8.045 181.739 0.81 28.28 186 SER A CA 1
ATOM 2728 C CA B SER A 1 186 ? -15.285 8.038 181.747 0.19 25.04 186 SER A CA 1
ATOM 2729 C C . SER A 1 186 ? -14.360 6.928 181.262 1.00 30.77 186 SER A C 1
ATOM 2730 O O . SER A 1 186 ? -13.159 7.158 181.065 1.00 25.72 186 SER A O 1
ATOM 2745 N N . VAL A 1 187 ? -14.914 5.730 181.080 1.00 25.17 187 VAL A N 1
ATOM 2746 C CA . VAL A 1 187 ? -14.179 4.578 180.561 1.00 22.44 187 VAL A CA 1
ATOM 2747 C C . VAL A 1 187 ? -14.855 4.055 179.268 1.00 26.98 187 VAL A C 1
ATOM 2748 O O . VAL A 1 187 ? -15.909 4.553 178.861 1.00 26.02 187 VAL A O 1
ATOM 2761 N N . ASP A 1 188 ? -14.259 3.062 178.613 1.00 24.08 188 ASP A N 1
ATOM 2762 C CA . ASP A 1 188 ? -14.833 2.541 177.365 1.00 22.06 188 ASP A CA 1
ATOM 2763 C C . ASP A 1 188 ? -16.246 2.037 177.611 1.00 25.34 188 ASP A C 1
ATOM 2764 O O . ASP A 1 188 ? -16.581 1.614 178.720 1.00 26.06 188 ASP A O 1
ATOM 2773 N N . SER A 1 189 ? -17.074 2.101 176.575 1.00 30.57 189 SER A N 1
ATOM 2774 C CA . SER A 1 189 ? -18.479 1.731 176.683 1.00 52.19 189 SER A CA 1
ATOM 2775 C C . SER A 1 189 ? -18.671 0.267 177.068 1.00 32.94 189 SER A C 1
ATOM 2776 O O . SER A 1 189 ? -19.713 -0.091 177.613 1.00 46.26 189 SER A O 1
ATOM 2784 N N . SER A 1 190 ? -17.672 -0.573 176.810 1.00 29.17 190 SER A N 1
ATOM 2785 C CA . SER A 1 190 ? -17.781 -1.998 177.132 1.00 29.42 190 SER A CA 1
ATOM 2786 C C . SER A 1 190 ? -17.097 -2.344 178.443 1.00 45.46 190 SER A C 1
ATOM 2787 O O . SER A 1 190 ? -17.032 -3.519 178.812 1.00 35.21 190 SER A O 1
ATOM 2795 N N . GLY A 1 191 ? -16.583 -1.338 179.148 1.00 29.30 191 GLY A N 1
ATOM 2796 C CA . GLY A 1 191 ? -16.059 -1.584 180.491 1.00 41.46 191 GLY A CA 1
ATOM 2797 C C . GLY A 1 191 ? -14.548 -1.527 180.623 1.00 29.09 191 GLY A C 1
ATOM 2798 O O . GLY A 1 191 ? -13.863 -1.098 179.706 1.00 29.76 191 GLY A O 1
ATOM 2802 N N . GLY A 1 192 ? -14.045 -1.992 181.762 1.00 24.25 192 GLY A N 1
ATOM 2803 C CA . GLY A 1 192 ? -12.627 -1.924 182.095 1.00 21.64 192 GLY A CA 1
ATOM 2804 C C . GLY A 1 192 ? -12.306 -0.625 182.801 1.00 22.76 192 GLY A C 1
ATOM 2805 O O . GLY A 1 192 ? -13.084 -0.144 183.617 1.00 28.60 192 GLY A O 1
ATOM 2809 N N . GLY A 1 193 ? -11.152 -0.056 182.500 1.00 20.16 193 GLY A N 1
ATOM 2810 C CA . GLY A 1 193 ? -10.831 1.247 183.027 1.00 23.27 193 GLY A CA 1
ATOM 2811 C C . GLY A 1 193 ? -9.903 2.003 182.137 1.00 16.08 193 GLY A C 1
ATOM 2812 O O . GLY A 1 193 ? -9.673 1.640 180.971 1.00 17.18 193 GLY A O 1
ATOM 2816 N N . ALA A 1 194 ? -9.389 3.091 182.675 1.00 18.14 194 ALA A N 1
ATOM 2817 C CA . ALA A 1 194 ? -8.531 3.989 181.947 1.00 17.31 194 ALA A CA 1
ATOM 2818 C C . ALA A 1 194 ? -7.270 4.230 182.756 1.00 16.50 194 ALA A C 1
ATOM 2819 O O . ALA A 1 194 ? -7.335 4.644 183.913 1.00 17.00 194 ALA A O 1
ATOM 2826 N N . LEU A 1 195 ? -6.140 3.953 182.131 1.00 15.77 195 LEU A N 1
ATOM 2827 C CA . LEU A 1 195 ? -4.807 4.191 182.683 1.00 15.33 195 LEU A CA 1
ATOM 2828 C C . LEU A 1 195 ? -4.284 5.494 182.075 1.00 17.12 195 LEU A C 1
ATOM 2829 O O . LEU A 1 195 ? -4.353 5.678 180.865 1.00 15.79 195 LEU A O 1
ATOM 2845 N N . TYR A 1 196 ? -3.800 6.410 182.904 1.00 15.66 196 TYR A N 1
ATOM 2846 C CA . TYR A 1 196 ? -3.321 7.698 182.417 1.00 16.31 196 TYR A CA 1
ATOM 2847 C C . TYR A 1 196 ? -2.295 8.320 183.343 1.00 14.77 196 TYR A C 1
ATOM 2848 O O . TYR A 1 196 ? -2.150 7.903 184.502 1.00 18.51 196 TYR A O 1
ATOM 2866 N N . ALA A 1 197 ? -1.551 9.293 182.842 1.00 17.85 197 ALA A N 1
ATOM 2867 C CA . ALA A 1 197 ? -0.620 10.045 183.646 1.00 17.89 197 ALA A CA 1
ATOM 2868 C C . ALA A 1 197 ? -1.125 11.449 183.881 1.00 20.49 197 ALA A C 1
ATOM 2869 O O . ALA A 1 197 ? -1.839 11.998 183.050 1.00 21.52 197 ALA A O 1
ATOM 2876 N N . SER A 1 198 ? -0.810 11.983 185.060 1.00 20.17 198 SER A N 1
ATOM 2877 C CA A SER A 1 198 ? -1.104 13.368 185.397 0.51 21.26 198 SER A CA 1
ATOM 2878 C CA B SER A 1 198 ? -1.094 13.369 185.375 0.49 20.63 198 SER A CA 1
ATOM 2879 C C . SER A 1 198 ? 0.001 13.887 186.304 1.00 24.23 198 SER A C 1
ATOM 2880 O O . SER A 1 198 ? 0.250 13.312 187.358 1.00 25.27 198 SER A O 1
ATOM 2895 N N . GLY A 1 199 ? 0.651 14.980 185.911 1.00 26.59 199 GLY A N 1
ATOM 2896 C CA . GLY A 1 199 ? 1.722 15.557 186.706 1.00 28.53 199 GLY A CA 1
ATOM 2897 C C . GLY A 1 199 ? 2.875 14.601 186.940 1.00 25.12 199 GLY A C 1
ATOM 2898 O O . GLY A 1 199 ? 3.623 14.739 187.928 1.00 27.75 199 GLY A O 1
ATOM 2902 N N . GLY A 1 200 ? 2.999 13.620 186.046 1.00 21.86 200 GLY A N 1
ATOM 2903 C CA . GLY A 1 200 ? 4.073 12.642 186.117 1.00 23.55 200 GLY A CA 1
ATOM 2904 C C . GLY A 1 200 ? 3.759 11.423 186.967 1.00 21.19 200 GLY A C 1
ATOM 2905 O O . GLY A 1 200 ? 4.586 10.515 187.073 1.00 22.29 200 GLY A O 1
ATOM 2909 N N . ALA A 1 201 ? 2.577 11.424 187.577 1.00 22.39 201 ALA A N 1
ATOM 2910 C CA . ALA A 1 201 ? 2.080 10.282 188.350 1.00 19.52 201 ALA A CA 1
ATOM 2911 C C . ALA A 1 201 ? 1.238 9.402 187.452 1.00 22.57 201 ALA A C 1
ATOM 2912 O O . ALA A 1 201 ? 0.737 9.860 186.418 1.00 20.57 201 ALA A O 1
ATOM 2919 N N . LEU A 1 202 ? 1.090 8.133 187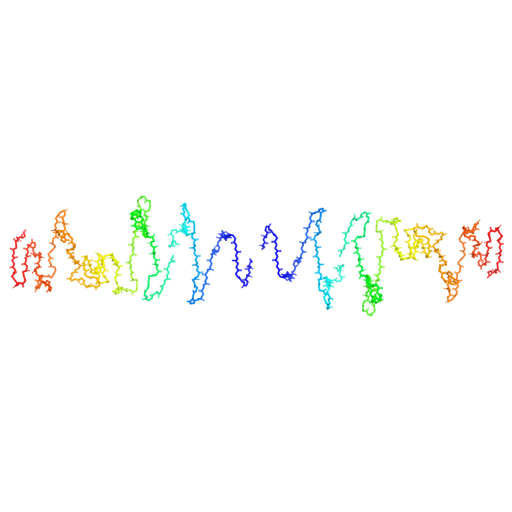.836 1.00 19.62 202 LEU A N 1
ATOM 2920 C CA . LEU A 1 202 ? 0.318 7.146 187.083 1.00 17.62 202 LEU A CA 1
ATOM 2921 C C . LEU A 1 202 ? -0.967 6.857 187.853 1.00 16.74 202 LEU A C 1
ATOM 2922 O O . LEU A 1 202 ? -0.944 6.633 189.075 1.00 18.68 202 LEU A O 1
ATOM 2938 N N . LEU A 1 203 ? -2.088 6.878 187.146 1.00 17.02 203 LEU A N 1
ATOM 2939 C CA . LEU A 1 203 ? -3.400 6.704 187.745 1.00 16.19 203 LEU A CA 1
ATOM 2940 C C . LEU A 1 203 ? -4.269 5.730 186.960 1.00 16.60 203 LEU A C 1
ATOM 2941 O O . LEU A 1 203 ? -4.083 5.536 185.761 1.00 16.34 203 LEU A O 1
ATOM 2957 N N . TRP A 1 204 ? -5.225 5.123 187.654 1.00 16.83 204 TRP A N 1
ATOM 2958 C CA . TRP A 1 204 ? -6.269 4.308 187.033 1.00 18.11 204 TRP A CA 1
ATOM 2959 C C . TRP A 1 204 ? -7.609 4.871 187.443 1.00 18.27 204 TRP A C 1
ATOM 2960 O O . TRP A 1 204 ? -7.822 5.169 188.621 1.00 20.22 204 TRP A O 1
ATOM 2981 N N . ARG A 1 205 ? -8.504 5.019 186.469 1.00 18.35 205 ARG A N 1
ATOM 2982 C CA . ARG A 1 205 ? -9.906 5.256 186.757 1.00 19.92 205 ARG A CA 1
ATOM 2983 C C . ARG A 1 205 ? -10.645 3.984 186.384 1.00 19.24 205 ARG A C 1
ATOM 2984 O O . ARG A 1 205 ? -10.629 3.556 185.218 1.00 20.71 205 ARG A O 1
ATOM 3005 N N . GLY A 1 206 ? -11.271 3.373 187.386 1.00 20.57 206 GLY A N 1
ATOM 3006 C CA . GLY A 1 206 ? -11.996 2.127 187.213 1.00 22.76 206 GLY A CA 1
ATOM 3007 C C . GLY A 1 206 ? -13.420 2.389 186.757 1.00 29.10 206 GLY A C 1
ATOM 3008 O O . GLY A 1 206 ? -13.871 3.542 186.691 1.00 26.46 206 GLY A O 1
ATOM 3012 N N . SER A 1 207 ? -14.141 1.321 186.445 1.00 23.93 207 SER A N 1
ATOM 3013 C CA . SER A 1 207 ? -15.459 1.472 185.823 1.00 29.31 207 SER A CA 1
ATOM 3014 C C . SER A 1 207 ? -16.516 1.954 186.804 1.00 29.54 207 SER A C 1
ATOM 3015 O O . SER A 1 207 ? -17.596 2.356 186.372 1.00 30.39 207 SER A O 1
ATOM 3023 N N . ASN A 1 208 ? -16.212 1.914 188.103 1.00 26.70 208 ASN A N 1
ATOM 3024 C CA . ASN A 1 208 ? -17.089 2.491 189.122 1.00 29.33 208 ASN A CA 1
ATOM 3025 C C . ASN A 1 208 ? -16.733 3.934 189.461 1.00 33.15 208 ASN A C 1
ATOM 3026 O O . ASN A 1 208 ? -17.328 4.531 190.359 1.00 37.45 208 ASN A O 1
ATOM 3037 N N . GLY A 1 209 ? -15.774 4.495 188.737 1.00 30.10 209 GLY A N 1
ATOM 3038 C CA . GLY A 1 209 ? -15.399 5.885 188.911 1.00 36.89 209 GLY A CA 1
ATOM 3039 C C . GLY A 1 209 ? -14.272 6.099 189.897 1.00 27.78 209 GLY A C 1
ATOM 3040 O O . GLY A 1 209 ? -13.857 7.238 190.122 1.00 37.38 209 GLY A O 1
ATOM 3044 N N . THR A 1 210 ? -13.778 5.017 190.499 1.00 28.44 210 THR A N 1
ATOM 3045 C CA . THR A 1 210 ? -12.709 5.130 191.484 1.00 25.41 210 THR A CA 1
ATOM 3046 C C . THR A 1 210 ? -11.403 5.497 190.793 1.00 23.58 210 THR A C 1
ATOM 3047 O O . THR A 1 210 ? -10.982 4.818 189.854 1.00 22.99 210 THR A O 1
ATOM 3058 N N . VAL A 1 211 ? -10.797 6.579 191.274 1.00 24.71 211 VAL A N 1
ATOM 3059 C CA . VAL A 1 211 ? -9.506 7.064 190.807 1.00 25.22 211 VAL A CA 1
ATOM 3060 C C . VAL A 1 211 ? -8.459 6.713 191.860 1.00 24.20 211 VAL A C 1
ATOM 3061 O O . VAL A 1 211 ? -8.570 7.098 193.017 1.00 26.56 211 VAL A O 1
ATOM 3074 N N . THR A 1 212 ? -7.441 5.974 191.423 1.00 21.54 212 THR A N 1
ATOM 3075 C CA . THR A 1 212 ? -6.350 5.538 192.280 1.00 20.17 212 THR A CA 1
ATOM 3076 C C . THR A 1 212 ? -5.050 6.052 191.712 1.00 19.12 212 THR A C 1
ATOM 3077 O O . THR A 1 212 ? -4.793 5.883 190.527 1.00 19.97 212 THR A O 1
ATOM 3088 N N . THR A 1 213 ? -4.244 6.686 192.549 1.00 20.76 213 THR A N 1
ATOM 3089 C CA . THR A 1 213 ? -2.883 6.999 192.186 1.00 22.04 213 THR A CA 1
ATOM 3090 C C . THR A 1 213 ? -2.048 5.755 192.444 1.00 20.72 213 THR A C 1
ATOM 3091 O O . THR A 1 213 ? -1.925 5.293 193.596 1.00 23.30 213 THR A O 1
ATOM 3102 N N . ILE A 1 214 ? -1.513 5.220 191.371 1.00 19.56 214 ILE A N 1
ATOM 3103 C CA . ILE A 1 214 ? -0.723 4.006 191.419 1.00 19.23 214 ILE A CA 1
ATOM 3104 C C . ILE A 1 214 ? 0.730 4.299 191.791 1.00 23.93 214 ILE A C 1
ATOM 3105 O O . ILE A 1 214 ? 1.336 3.572 192.572 1.00 23.71 214 ILE A O 1
ATOM 3121 N N . ALA A 1 215 ? 1.293 5.359 191.231 1.00 20.99 215 ALA A N 1
ATOM 3122 C CA . ALA A 1 215 ? 2.670 5.715 191.534 1.00 18.52 215 ALA A CA 1
ATOM 3123 C C . ALA A 1 215 ? 2.862 7.209 191.336 1.00 21.90 215 ALA A C 1
ATOM 3124 O O . ALA A 1 215 ? 2.290 7.781 190.421 1.00 20.46 215 ALA A O 1
ATOM 3131 N N . PRO A 1 216 ? 3.701 7.834 192.166 1.00 21.39 216 PRO A N 1
ATOM 3132 C CA . PRO A 1 216 ? 3.922 9.281 192.074 1.00 22.76 216 PRO A CA 1
ATOM 3133 C C . PRO A 1 216 ? 4.930 9.659 190.984 1.00 26.63 216 PRO A C 1
ATOM 3134 O O . PRO A 1 216 ? 5.676 8.819 190.472 1.00 24.70 216 PRO A O 1
ATOM 3145 N N . ALA A 1 217 ? 4.974 10.952 190.683 1.00 27.21 217 ALA A N 1
ATOM 3146 C CA . ALA A 1 217 ? 6.058 11.533 189.909 1.00 31.76 217 ALA A CA 1
ATOM 3147 C C . ALA A 1 217 ? 7.402 11.320 190.583 1.00 37.40 217 ALA A C 1
ATOM 3148 O O . ALA A 1 217 ? 8.400 11.147 189.895 1.00 28.20 217 ALA A O 1
ATOM 3156 N N . THR B 1 7 ? 6.760 8.860 103.045 1.00 58.99 7 THR B N 1
ATOM 3157 C CA . THR B 1 7 ? 7.043 7.666 102.260 1.00 55.98 7 THR B CA 1
ATOM 3158 C C . THR B 1 7 ? 6.876 6.388 103.084 1.00 62.35 7 THR B C 1
ATOM 3159 O O . THR B 1 7 ? 7.186 6.354 104.279 1.00 58.95 7 THR B O 1
ATOM 3169 N N . THR B 1 8 ? 6.387 5.342 102.428 1.00 52.54 8 THR B N 1
ATOM 3170 C CA . THR B 1 8 ? 6.156 4.053 103.071 1.00 54.31 8 THR B CA 1
ATOM 3171 C C . THR B 1 8 ? 6.759 2.924 102.236 1.00 68.09 8 THR B C 1
ATOM 3172 O O . THR B 1 8 ? 6.472 2.789 101.048 1.00 49.51 8 THR B O 1
ATOM 3183 N N . THR B 1 9 ? 7.600 2.117 102.871 1.00 54.96 9 THR B N 1
ATOM 3184 C CA . THR B 1 9 ? 8.285 1.021 102.198 1.00 52.01 9 THR B CA 1
ATOM 3185 C C . THR B 1 9 ? 7.828 -0.338 102.726 1.00 56.88 9 THR B C 1
ATOM 3186 O O . THR B 1 9 ? 8.079 -0.690 103.885 1.00 53.48 9 THR B O 1
ATOM 3197 N N . PHE B 1 10 ? 7.151 -1.087 101.862 1.00 49.88 10 PHE B N 1
ATOM 3198 C CA . PHE B 1 10 ? 6.804 -2.475 102.118 1.00 49.61 10 PHE B CA 1
ATOM 3199 C C . PHE B 1 10 ? 7.918 -3.386 101.619 1.00 57.86 10 PHE B C 1
ATOM 3200 O O . PHE B 1 10 ? 8.265 -3.356 100.440 1.00 52.13 10 PHE B O 1
ATOM 3217 N N . ASP B 1 11 ? 8.460 -4.209 102.509 1.00 54.04 11 ASP B N 1
ATOM 3218 C CA . ASP B 1 11 ? 9.539 -5.122 102.146 1.00 73.20 11 ASP B CA 1
ATOM 3219 C C . ASP B 1 11 ? 9.041 -6.319 101.333 1.00 52.49 11 ASP B C 1
ATOM 3220 O O . ASP B 1 11 ? 9.845 -7.065 100.768 1.00 67.04 11 ASP B O 1
ATOM 3229 N N . GLY B 1 12 ? 7.723 -6.492 101.264 1.00 52.03 12 GLY B N 1
ATOM 3230 C CA . GLY B 1 12 ? 7.127 -7.596 100.531 1.00 48.72 12 GLY B CA 1
ATOM 3231 C C . GLY B 1 12 ? 6.011 -7.164 99.596 1.00 46.81 12 GLY B C 1
ATOM 3232 O O . GLY B 1 12 ? 5.819 -5.972 99.345 1.00 46.21 12 GLY B O 1
ATOM 3236 N N . PRO B 1 13 ? 5.262 -8.138 99.064 1.00 48.56 13 PRO B N 1
ATOM 3237 C CA . PRO B 1 13 ? 4.165 -7.784 98.157 1.00 49.72 13 PRO B CA 1
ATOM 3238 C C . PRO B 1 13 ? 2.985 -7.134 98.869 1.00 68.06 13 PRO B C 1
ATOM 3239 O O . PRO B 1 13 ? 2.728 -7.393 100.049 1.00 46.40 13 PRO B O 1
ATOM 3250 N N . VAL B 1 14 ? 2.291 -6.277 98.131 1.00 43.06 14 VAL B N 1
ATOM 3251 C CA . VAL B 1 14 ? 1.047 -5.671 98.562 1.00 47.54 14 VAL B CA 1
ATOM 3252 C C . VAL B 1 14 ? -0.085 -6.130 97.651 1.00 41.83 14 VAL B C 1
ATOM 3253 O O . VAL B 1 14 ? 0.057 -6.157 96.418 1.00 41.39 14 VAL B O 1
ATOM 3266 N N . ALA B 1 15 ? -1.204 -6.488 98.267 1.00 41.91 15 ALA B N 1
ATOM 3267 C CA . ALA B 1 15 ? -2.434 -6.811 97.565 1.00 41.50 15 ALA B CA 1
ATOM 3268 C C . ALA B 1 15 ? -3.524 -5.891 98.070 1.00 47.56 15 ALA B C 1
ATOM 3269 O O . ALA B 1 15 ? -3.573 -5.582 99.259 1.00 42.10 15 ALA B O 1
ATOM 3276 N N . ALA B 1 16 ? -4.396 -5.453 97.172 1.00 41.20 16 ALA B N 1
ATOM 3277 C CA . ALA B 1 16 ? -5.477 -4.543 97.535 1.00 41.46 16 ALA B CA 1
ATOM 3278 C C . ALA B 1 16 ? -6.650 -4.696 96.574 1.00 51.88 16 ALA B C 1
ATOM 3279 O O . ALA B 1 16 ? -6.549 -5.390 95.567 1.00 41.30 16 ALA B O 1
ATOM 3286 N N . GLU B 1 17 ? -7.767 -4.054 96.895 1.00 42.02 17 GLU B N 1
ATOM 3287 C CA . GLU B 1 17 ? -8.957 -4.120 96.049 1.00 42.42 17 GLU B CA 1
ATOM 3288 C C . GLU B 1 17 ? -8.808 -3.179 94.857 1.00 42.15 17 GLU B C 1
ATOM 3289 O O . GLU B 1 17 ? -9.493 -3.330 93.845 1.00 42.53 17 GLU B O 1
ATOM 3301 N N . ARG B 1 18 ? -7.903 -2.215 94.984 1.00 41.71 18 ARG B N 1
ATOM 3302 C CA . ARG B 1 18 ? -7.726 -1.177 93.976 1.00 41.56 18 ARG B CA 1
ATOM 3303 C C . ARG B 1 18 ? -6.567 -0.276 94.381 1.00 41.19 18 ARG B C 1
ATOM 3304 O O . ARG B 1 18 ? -6.340 -0.050 95.572 1.00 41.45 18 ARG B O 1
ATOM 3325 N N . PHE B 1 19 ? -5.845 0.236 93.392 1.00 40.81 19 PHE B N 1
ATOM 3326 C CA . PHE B 1 19 ? -4.788 1.220 93.605 1.00 40.67 19 PHE B CA 1
ATOM 3327 C C . PHE B 1 19 ? -5.100 2.494 92.841 1.00 40.95 19 PHE B C 1
ATOM 3328 O O . PHE B 1 19 ? -5.389 2.450 91.642 1.00 40.92 19 PHE B O 1
ATOM 3345 N N . SER B 1 20 ? -5.024 3.634 93.512 1.00 41.43 20 SER B N 1
ATOM 3346 C CA A SER B 1 20 ? -5.305 4.911 92.872 0.18 41.89 20 SER B CA 1
ATOM 3347 C CA B SER B 1 20 ? -5.279 4.903 92.850 0.82 41.87 20 SER B CA 1
ATOM 3348 C C . SER B 1 20 ? -4.299 5.973 93.293 1.00 42.15 20 SER B C 1
ATOM 3349 O O . SER B 1 20 ? -3.852 5.994 94.440 1.00 42.48 20 SER B O 1
ATOM 3364 N N . ALA B 1 21 ? -3.956 6.848 92.361 1.00 42.22 21 ALA B N 1
ATOM 3365 C CA . ALA B 1 21 ? -3.080 7.971 92.633 1.00 42.70 21 ALA B CA 1
ATOM 3366 C C . ALA B 1 21 ? -3.518 9.156 91.784 1.00 43.28 21 ALA B C 1
ATOM 3367 O O . ALA B 1 21 ? -3.750 9.016 90.584 1.00 44.42 21 ALA B O 1
ATOM 3374 N N . ASP B 1 22 ? -3.666 10.309 92.431 1.00 46.45 22 ASP B N 1
ATOM 3375 C CA . ASP B 1 22 ? -3.928 11.574 91.747 1.00 46.61 22 ASP B CA 1
ATOM 3376 C C . ASP B 1 22 ? -2.885 12.556 92.248 1.00 60.21 22 ASP B C 1
ATOM 3377 O O . ASP B 1 22 ? -3.025 13.118 93.331 1.00 49.28 22 ASP B O 1
ATOM 3386 N N . THR B 1 23 ? -1.847 12.763 91.448 1.00 46.95 23 THR B N 1
ATOM 3387 C CA . THR B 1 23 ? -0.595 13.303 91.947 1.00 46.02 23 THR B CA 1
ATOM 3388 C C . THR B 1 23 ? 0.133 14.186 90.937 1.00 46.32 23 THR B C 1
ATOM 3389 O O . THR B 1 23 ? -0.242 14.245 89.764 1.00 45.95 23 THR B O 1
ATOM 3400 N N . THR B 1 24 ? 1.172 14.878 91.396 1.00 47.20 24 THR B N 1
ATOM 3401 C CA . THR B 1 24 ? 2.051 15.648 90.517 1.00 47.60 24 THR B CA 1
ATOM 3402 C C . THR B 1 24 ? 3.372 14.916 90.305 1.00 47.07 24 THR B C 1
ATOM 3403 O O . THR B 1 24 ? 4.183 15.314 89.470 1.00 52.71 24 THR B O 1
ATOM 3414 N N . LEU B 1 25 ? 3.580 13.841 91.059 1.00 46.54 25 LEU B N 1
ATOM 3415 C CA . LEU B 1 25 ? 4.696 12.941 90.819 1.00 51.92 25 LEU B CA 1
ATOM 3416 C C . LEU B 1 25 ? 4.296 12.010 89.698 1.00 44.80 25 LEU B C 1
ATOM 3417 O O . LEU B 1 25 ? 3.139 11.998 89.279 1.00 44.32 25 LEU B O 1
ATOM 3433 N N . GLU B 1 26 ? 5.245 11.220 89.217 1.00 44.51 26 GLU B N 1
ATOM 3434 C CA . GLU B 1 26 ? 4.882 10.089 88.387 1.00 43.53 26 GLU B CA 1
ATOM 3435 C C . GLU B 1 26 ? 4.081 9.130 89.257 1.00 42.89 26 GLU B C 1
ATOM 3436 O O . GLU B 1 26 ? 4.548 8.716 90.320 1.00 43.13 26 GLU B O 1
ATOM 3448 N N . ALA B 1 27 ? 2.874 8.786 88.814 1.00 35.24 27 ALA B N 1
ATOM 3449 C CA . ALA B 1 27 ? 1.959 7.993 89.627 1.00 41.78 27 ALA B CA 1
ATOM 3450 C C . ALA B 1 27 ? 2.440 6.556 89.813 1.00 35.03 27 ALA B C 1
ATOM 3451 O O . ALA B 1 27 ? 2.193 5.950 90.859 1.00 35.78 27 ALA B O 1
ATOM 3458 N N . ALA B 1 28 ? 3.135 6.008 88.819 1.00 38.59 28 ALA B N 1
ATOM 3459 C CA . ALA B 1 28 ? 3.633 4.640 88.931 1.00 33.96 28 ALA B CA 1
ATOM 3460 C C . ALA B 1 28 ? 4.979 4.406 88.240 1.00 35.79 28 ALA B C 1
ATOM 3461 O O . ALA B 1 28 ? 5.204 4.851 87.116 1.00 33.06 28 ALA B O 1
ATOM 3468 N N . PHE B 1 29 ? 5.868 3.702 88.936 1.00 37.58 29 PHE B N 1
ATOM 3469 C CA . PHE B 1 29 ? 7.130 3.236 88.375 1.00 34.68 29 PHE B CA 1
ATOM 3470 C C . PHE B 1 29 ? 7.270 1.751 88.697 1.00 34.97 29 PHE B C 1
ATOM 3471 O O . PHE B 1 29 ? 7.460 1.373 89.851 1.00 36.13 29 PHE B O 1
ATOM 3488 N N . LEU B 1 30 ? 7.151 0.909 87.678 1.00 34.11 30 LEU B N 1
ATOM 3489 C CA . LEU B 1 30 ? 7.120 -0.531 87.878 1.00 39.99 30 LEU B CA 1
ATOM 3490 C C . LEU B 1 30 ? 8.251 -1.149 87.093 1.00 34.64 30 LEU B C 1
ATOM 3491 O O . LEU B 1 30 ? 8.178 -1.243 85.857 1.00 33.74 30 LEU B O 1
ATOM 3507 N N . LYS B 1 31 ? 9.291 -1.553 87.812 1.00 36.53 31 LYS B N 1
ATOM 3508 C CA . LYS B 1 31 ? 10.482 -2.135 87.217 1.00 36.54 31 LYS B CA 1
ATOM 3509 C C . LYS B 1 31 ? 10.686 -3.564 87.707 1.00 38.19 31 LYS B C 1
ATOM 3510 O O . LYS B 1 31 ? 10.694 -3.828 88.906 1.00 38.77 31 LYS B O 1
ATOM 3529 N N . THR B 1 32 ? 10.854 -4.472 86.756 1.00 37.49 32 THR B N 1
ATOM 3530 C CA . THR B 1 32 ? 11.094 -5.882 87.008 1.00 38.67 32 THR B CA 1
ATOM 3531 C C . THR B 1 32 ? 12.361 -6.299 86.273 1.00 40.33 32 THR B C 1
ATOM 3532 O O . THR B 1 32 ? 12.561 -5.924 85.115 1.00 38.67 32 THR B O 1
ATOM 3543 N N . THR B 1 33 ? 13.211 -7.064 86.952 1.00 41.31 33 THR B N 1
ATOM 3544 C CA . THR B 1 33 ? 14.354 -7.702 86.322 1.00 42.47 33 THR B CA 1
ATOM 3545 C C . THR B 1 33 ? 14.190 -9.206 86.504 1.00 45.86 33 THR B C 1
ATOM 3546 O O . THR B 1 33 ? 14.333 -9.734 87.617 1.00 45.16 33 THR B O 1
ATOM 3557 N N . SER B 1 34 ? 13.863 -9.891 85.414 1.00 44.42 34 SER B N 1
ATOM 3558 C CA . SER B 1 34 ? 13.590 -11.321 85.461 1.00 47.30 34 SER B CA 1
ATOM 3559 C C . SER B 1 34 ? 13.720 -11.993 84.103 1.00 44.50 34 SER B C 1
ATOM 3560 O O . SER B 1 34 ? 13.642 -11.340 83.061 1.00 43.18 34 SER B O 1
ATOM 3568 N N A GLU B 1 35 ? 13.905 -13.308 84.120 0.67 47.19 35 GLU B N 1
ATOM 3569 N N B GLU B 1 35 ? 13.906 -13.309 84.135 0.33 49.61 35 GLU B N 1
ATOM 3570 C CA A GLU B 1 35 ? 13.965 -14.095 82.895 0.67 48.84 35 GLU B CA 1
ATOM 3571 C CA B GLU B 1 35 ? 13.986 -14.122 82.929 0.33 50.41 35 GLU B CA 1
ATOM 3572 C C A GLU B 1 35 ? 12.676 -14.885 82.694 0.67 56.72 35 GLU B C 1
ATOM 3573 C C B GLU B 1 35 ? 12.684 -14.889 82.703 0.33 55.36 35 GLU B C 1
ATOM 3574 O O A GLU B 1 35 ? 12.548 -15.634 81.725 0.67 49.49 35 GLU B O 1
ATOM 3575 O O B GLU B 1 35 ? 12.555 -15.625 81.724 0.33 51.30 35 GLU B O 1
ATOM 3598 N N . THR B 1 36 ? 11.721 -14.711 83.606 1.00 46.71 36 THR B N 1
ATOM 3599 C CA . THR B 1 36 ? 10.464 -15.462 83.555 1.00 55.63 36 THR B CA 1
ATOM 3600 C C . THR B 1 36 ? 9.209 -14.609 83.773 1.00 69.25 36 THR B C 1
ATOM 3601 O O . THR B 1 36 ? 8.146 -14.916 83.231 1.00 79.67 36 THR B O 1
ATOM 3613 N N . ASN B 1 37 ? 9.332 -13.544 84.557 1.00 42.75 37 ASN B N 1
ATOM 3614 C CA . ASN B 1 37 ? 8.187 -12.704 84.894 1.00 41.17 37 ASN B CA 1
ATOM 3615 C C . ASN B 1 37 ? 8.098 -11.477 84.004 1.00 48.91 37 ASN B C 1
ATOM 3616 O O . ASN B 1 37 ? 9.117 -10.856 83.722 1.00 39.18 37 ASN B O 1
ATOM 3627 N N . HIS B 1 38 ? 6.884 -11.120 83.587 1.00 39.96 38 HIS B N 1
ATOM 3628 C CA . HIS B 1 38 ? 6.644 -9.823 82.952 1.00 36.32 38 HIS B CA 1
ATOM 3629 C C . HIS B 1 38 ? 6.809 -8.740 84.008 1.00 35.96 38 HIS B C 1
ATOM 3630 O O . HIS B 1 38 ? 6.816 -9.043 85.202 1.00 36.89 38 HIS B O 1
ATOM 3644 N N . ALA B 1 39 ? 6.904 -7.479 83.598 1.00 34.82 39 ALA B N 1
ATOM 3645 C CA . ALA B 1 39 ? 6.946 -6.391 84.578 1.00 36.20 39 ALA B CA 1
ATOM 3646 C C . ALA B 1 39 ? 5.544 -6.034 85.039 1.00 33.95 39 ALA B C 1
ATOM 3647 O O . ALA B 1 39 ? 5.331 -5.687 86.216 1.00 34.39 39 ALA B O 1
ATOM 3654 N N . ALA B 1 40 ? 4.576 -6.165 84.143 1.00 33.14 40 ALA B N 1
ATOM 3655 C CA . ALA B 1 40 ? 3.189 -5.872 84.484 1.00 32.67 40 ALA B CA 1
ATOM 3656 C C . ALA B 1 40 ? 2.201 -6.649 83.629 1.00 32.47 40 ALA B C 1
ATOM 3657 O O . ALA B 1 40 ? 2.393 -6.787 82.420 1.00 32.08 40 ALA B O 1
ATOM 3664 N N . THR B 1 41 ? 1.137 -7.132 84.262 1.00 32.90 41 THR B N 1
ATOM 3665 C CA . THR B 1 41 ? 0.002 -7.707 83.552 1.00 32.81 41 THR B CA 1
ATOM 3666 C C . THR B 1 41 ? -1.267 -6.949 83.927 1.00 32.41 41 THR B C 1
ATOM 3667 O O . THR B 1 41 ? -1.538 -6.731 85.116 1.00 32.89 41 THR B O 1
ATOM 3678 N N . ILE B 1 42 ? -2.022 -6.539 82.909 1.00 31.71 42 ILE B N 1
ATOM 3679 C CA . ILE B 1 42 ? -3.312 -5.878 83.077 1.00 31.51 42 ILE B CA 1
ATOM 3680 C C . ILE B 1 42 ? -4.360 -6.713 82.349 1.00 32.01 42 ILE B C 1
ATOM 3681 O O . ILE B 1 42 ? -4.242 -6.959 81.146 1.00 31.65 42 ILE B O 1
ATOM 3697 N N . TYR B 1 43 ? -5.376 -7.146 83.090 1.00 34.39 43 TYR B N 1
ATOM 3698 C CA . TYR B 1 43 ? -6.295 -8.178 82.637 1.00 34.92 43 TYR B CA 1
ATOM 3699 C C . TYR B 1 43 ? -7.739 -7.789 82.931 1.00 33.88 43 TYR B C 1
ATOM 3700 O O . TYR B 1 43 ? -8.109 -7.572 84.087 1.00 34.39 43 TYR B O 1
ATOM 3718 N N . GLN B 1 44 ? -8.548 -7.689 81.885 1.00 33.81 44 GLN B N 1
ATOM 3719 C CA . GLN B 1 44 ? -9.991 -7.518 82.000 1.00 34.48 44 GLN B CA 1
ATOM 3720 C C . GLN B 1 44 ? -10.654 -8.871 81.777 1.00 35.77 44 GLN B C 1
ATOM 3721 O O . GLN B 1 44 ? -10.665 -9.387 80.650 1.00 35.89 44 GLN B O 1
ATOM 3735 N N . ALA B 1 45 ? -11.201 -9.436 82.855 1.00 36.91 45 ALA B N 1
ATOM 3736 C CA . ALA B 1 45 ? -11.775 -10.776 82.818 1.00 38.41 45 ALA B CA 1
ATOM 3737 C C . ALA B 1 45 ? -13.273 -10.753 82.549 1.00 46.67 45 ALA B C 1
ATOM 3738 O O . ALA B 1 45 ? -13.869 -11.803 82.336 1.00 40.74 45 ALA B O 1
ATOM 3745 N N . GLY B 1 46 ? -13.877 -9.566 82.558 1.00 38.85 46 GLY B N 1
ATOM 3746 C CA . GLY B 1 46 ? -15.280 -9.422 82.192 1.00 41.63 46 GLY B CA 1
ATOM 3747 C C . GLY B 1 46 ? -15.528 -9.985 80.804 1.00 54.92 46 GLY B C 1
ATOM 3748 O O . GLY B 1 46 ? -14.628 -9.947 79.970 1.00 43.25 46 GLY B O 1
ATOM 3752 N N . THR B 1 47 ? -16.736 -10.498 80.559 1.00 43.66 47 THR B N 1
ATOM 3753 C CA A THR B 1 47 ? -17.059 -11.134 79.283 0.81 51.67 47 THR B CA 1
ATOM 3754 C CA B THR B 1 47 ? -17.066 -11.146 79.290 0.19 50.51 47 THR B CA 1
ATOM 3755 C C . THR B 1 47 ? -18.156 -10.375 78.546 1.00 49.03 47 THR B C 1
ATOM 3756 O O . THR B 1 47 ? -18.729 -10.872 77.574 1.00 45.51 47 THR B O 1
ATOM 3777 N N . SER B 1 48 ? -18.439 -9.160 79.004 1.00 60.11 48 SER B N 1
ATOM 3778 C CA . SER B 1 48 ? -19.397 -8.283 78.337 1.00 45.16 48 SER B CA 1
ATOM 3779 C C . SER B 1 48 ? -19.285 -6.888 78.934 1.00 66.62 48 SER B C 1
ATOM 3780 O O . SER B 1 48 ? -18.585 -6.692 79.923 1.00 47.28 48 SER B O 1
ATOM 3788 N N . GLY B 1 49 ? -19.957 -5.917 78.325 1.00 62.09 49 GLY B N 1
ATOM 3789 C CA . GLY B 1 49 ? -20.013 -4.579 78.882 1.00 57.67 49 GLY B CA 1
ATOM 3790 C C . GLY B 1 49 ? -19.088 -3.563 78.237 1.00 53.92 49 GLY B C 1
ATOM 3791 O O . GLY B 1 49 ? -18.668 -3.721 77.082 1.00 45.40 49 GLY B O 1
ATOM 3795 N N . ASP B 1 50 ? -18.788 -2.507 78.960 1.00 58.00 50 ASP B N 1
ATOM 3796 C CA . ASP B 1 50 ? -18.029 -1.397 78.434 1.00 59.35 50 ASP B CA 1
ATOM 3797 C C . ASP B 1 50 ? -16.607 -1.308 78.981 1.00 40.01 50 ASP B C 1
ATOM 3798 O O . ASP B 1 50 ? -15.983 -0.324 78.819 1.00 40.11 50 ASP B O 1
ATOM 3807 N N . GLY B 1 51 ? -16.143 -2.339 79.650 1.00 45.01 51 GLY B N 1
ATOM 3808 C CA . GLY B 1 51 ? -14.814 -2.354 80.236 1.00 55.13 51 GLY B CA 1
ATOM 3809 C C . GLY B 1 51 ? -13.694 -2.785 79.300 1.00 43.24 51 GLY B C 1
ATOM 3810 O O . GLY B 1 51 ? -13.744 -3.851 78.692 1.00 36.55 51 GLY B O 1
ATOM 3814 N N . ALA B 1 52 ? -12.672 -1.944 79.202 1.00 35.28 52 ALA B N 1
ATOM 3815 C CA . ALA B 1 52 ? -11.428 -2.288 78.527 1.00 33.93 52 ALA B CA 1
ATOM 3816 C C . ALA B 1 52 ? -10.453 -2.879 79.538 1.00 36.61 52 ALA B C 1
ATOM 3817 O O . ALA B 1 52 ? -10.734 -2.904 80.736 1.00 34.75 52 ALA B O 1
ATOM 3824 N N . ALA B 1 53 ? -9.316 -3.371 79.062 1.00 33.09 53 ALA B N 1
ATOM 3825 C CA . ALA B 1 53 ? -8.222 -3.759 79.945 1.00 34.24 53 ALA B CA 1
ATOM 3826 C C . ALA B 1 53 ? -7.461 -2.498 80.355 1.00 37.88 53 ALA B C 1
ATOM 3827 O O . ALA B 1 53 ? -7.246 -2.230 81.544 1.00 33.42 53 ALA B O 1
ATOM 3834 N N . LEU B 1 54 ? -7.106 -1.691 79.364 1.00 31.63 54 LEU B N 1
ATOM 3835 C CA . LEU B 1 54 ? -6.255 -0.536 79.588 1.00 31.12 54 LEU B CA 1
ATOM 3836 C C . LEU B 1 54 ? -6.726 0.683 78.813 1.00 59.32 54 LEU B C 1
ATOM 3837 O O . LEU B 1 54 ? -6.965 0.627 77.606 1.00 30.11 54 LEU B O 1
ATOM 3853 N N . ASN B 1 55 ? -6.860 1.781 79.546 1.00 43.76 55 ASN B N 1
ATOM 3854 C CA . ASN B 1 55 ? -7.320 3.053 79.018 1.00 35.17 55 ASN B CA 1
ATOM 3855 C C . ASN B 1 55 ? -6.255 4.117 79.284 1.00 30.44 55 ASN B C 1
ATOM 3856 O O . ASN B 1 55 ? -6.018 4.464 80.445 1.00 31.19 55 ASN B O 1
ATOM 3867 N N . VAL B 1 56 ? -5.616 4.621 78.225 1.00 29.58 56 VAL B N 1
ATOM 3868 C CA . VAL B 1 56 ? -4.508 5.568 78.339 1.00 29.30 56 VAL B CA 1
ATOM 3869 C C . VAL B 1 56 ? -4.876 6.885 77.670 1.00 32.05 56 VAL B C 1
ATOM 3870 O O . VAL B 1 56 ? -5.293 6.894 76.511 1.00 29.11 56 VAL B O 1
ATOM 3883 N N . ILE B 1 57 ? -4.728 7.988 78.405 1.00 30.00 57 ILE B N 1
ATOM 3884 C CA . ILE B 1 57 ? -5.144 9.310 77.946 1.00 34.92 57 ILE B CA 1
ATOM 3885 C C . ILE B 1 57 ? -4.060 10.317 78.273 1.00 30.58 57 ILE B C 1
ATOM 3886 O O . ILE B 1 57 ? -3.514 10.313 79.387 1.00 31.08 57 ILE B O 1
ATOM 3902 N N . SER B 1 58 ? -3.766 11.201 77.327 1.00 30.39 58 SER B N 1
ATOM 3903 C CA . SER B 1 58 ? -2.911 12.344 77.588 1.00 30.77 58 SER B CA 1
ATOM 3904 C C . SER B 1 58 ? -3.537 13.629 77.092 1.00 31.74 58 SER B C 1
ATOM 3905 O O . SER B 1 58 ? -4.143 13.659 76.026 1.00 31.71 58 SER B O 1
ATOM 3913 N N . ASP B 1 59 ? -3.378 14.681 77.890 1.00 32.93 59 ASP B N 1
ATOM 3914 C CA . ASP B 1 59 ? -3.804 16.031 77.533 1.00 54.47 59 ASP B CA 1
ATOM 3915 C C . ASP B 1 59 ? -2.605 16.914 77.174 1.00 45.19 59 ASP B C 1
ATOM 3916 O O . ASP B 1 59 ? -2.753 18.123 76.989 1.00 35.35 59 ASP B O 1
ATOM 3925 N N . ASN B 1 60 ? -1.419 16.319 77.082 1.00 32.81 60 ASN B N 1
ATOM 3926 C CA . ASN B 1 60 ? -0.209 17.082 76.814 1.00 32.84 60 ASN B CA 1
ATOM 3927 C C . ASN B 1 60 ? 0.128 17.043 75.344 1.00 32.03 60 ASN B C 1
ATOM 3928 O O . ASN B 1 60 ? 0.472 15.980 74.835 1.00 33.34 60 ASN B O 1
ATOM 3939 N N . PRO B 1 61 ? 0.048 18.196 74.653 1.00 32.90 61 PRO B N 1
ATOM 3940 C CA . PRO B 1 61 ? 0.349 18.185 73.216 1.00 32.51 61 PRO B CA 1
ATOM 3941 C C . PRO B 1 61 ? 1.842 18.116 72.861 1.00 34.74 61 PRO B C 1
ATOM 3942 O O . PRO B 1 61 ? 2.163 17.886 71.690 1.00 35.60 61 PRO B O 1
ATOM 3953 N N . GLY B 1 62 ? 2.727 18.291 73.838 1.00 32.07 62 GLY B N 1
ATOM 3954 C CA . GLY B 1 62 ? 4.152 18.375 73.571 1.00 50.29 62 GLY B CA 1
ATOM 3955 C C . GLY B 1 62 ? 4.893 17.048 73.561 1.00 65.63 62 GLY B C 1
ATOM 3956 O O . GLY B 1 62 ? 6.086 17.008 73.272 1.00 33.91 62 GLY B O 1
ATOM 3960 N N . THR B 1 63 ? 4.192 15.961 73.857 1.00 41.22 63 THR B N 1
ATOM 3961 C CA . THR B 1 63 ? 4.827 14.656 74.025 1.00 48.39 63 THR B CA 1
ATOM 3962 C C . THR B 1 63 ? 3.877 13.535 73.633 1.00 39.94 63 THR B C 1
ATOM 3963 O O . THR B 1 63 ? 2.677 13.636 73.881 1.00 39.84 63 THR B O 1
ATOM 3974 N N . SER B 1 64 ? 4.413 12.469 73.032 1.00 32.10 64 SER B N 1
ATOM 3975 C CA . SER B 1 64 ? 3.615 11.279 72.738 1.00 31.21 64 SER B CA 1
ATOM 3976 C C . SER B 1 64 ? 2.859 10.821 73.980 1.00 28.77 64 SER B C 1
ATOM 3977 O O . SER B 1 64 ? 3.418 10.786 75.053 1.00 29.47 64 SER B O 1
ATOM 3985 N N . ALA B 1 65 ? 1.593 10.460 73.821 1.00 27.88 65 ALA B N 1
ATOM 3986 C CA . ALA B 1 65 ? 0.804 9.935 74.928 1.00 27.89 65 ALA B CA 1
ATOM 3987 C C . ALA B 1 65 ? 1.429 8.644 75.433 1.00 48.72 65 ALA B C 1
ATOM 3988 O O . ALA B 1 65 ? 1.365 8.321 76.624 1.00 28.26 65 ALA B O 1
ATOM 4012 N N . TYR B 1 67 ? 4.935 5.892 74.814 1.00 32.63 67 TYR B N 1
ATOM 4013 C CA . TYR B 1 67 ? 6.193 5.429 74.238 1.00 31.38 67 TYR B CA 1
ATOM 4014 C C . TYR B 1 67 ? 6.350 3.941 74.487 1.00 29.95 67 TYR B C 1
ATOM 4015 O O . TYR B 1 67 ? 6.092 3.467 75.597 1.00 30.45 67 TYR B O 1
ATOM 4033 N N . LEU B 1 68 ? 6.828 3.221 73.482 1.00 28.55 68 LEU B N 1
ATOM 4034 C CA . LEU B 1 68 ? 7.162 1.811 73.620 1.00 27.58 68 LEU B CA 1
ATOM 4035 C C . LEU B 1 68 ? 8.518 1.552 72.971 1.00 27.18 68 LEU B C 1
ATOM 4036 O O . LEU B 1 68 ? 8.728 1.901 71.813 1.00 26.85 68 LEU B O 1
ATOM 4052 N N . SER B 1 69 ? 9.443 0.958 73.719 1.00 27.55 69 SER B N 1
ATOM 4053 C CA . SER B 1 69 ? 10.764 0.651 73.188 1.00 27.54 69 SER B CA 1
ATOM 4054 C C . SER B 1 69 ? 11.207 -0.759 73.552 1.00 32.90 69 SER B C 1
ATOM 4055 O O . SER B 1 69 ? 11.155 -1.158 74.712 1.00 28.22 69 SER B O 1
ATOM 4063 N N . GLY B 1 70 ? 11.649 -1.502 72.543 1.00 27.47 70 GLY B N 1
ATOM 4064 C CA . GLY B 1 70 ? 12.096 -2.875 72.700 1.00 27.44 70 GLY B CA 1
ATOM 4065 C C . GLY B 1 70 ? 13.334 -3.146 71.875 1.00 29.58 70 GLY B C 1
ATOM 4066 O O . GLY B 1 70 ? 13.730 -2.329 71.045 1.00 27.85 70 GLY B O 1
ATOM 4070 N N . THR B 1 71 ? 13.949 -4.301 72.103 1.00 29.45 71 THR B N 1
ATOM 4071 C CA . THR B 1 71 ? 15.145 -4.677 71.359 1.00 45.30 71 THR B CA 1
ATOM 4072 C C . THR B 1 71 ? 15.103 -6.143 70.911 1.00 30.34 71 THR B C 1
ATOM 4073 O O . THR B 1 71 ? 16.085 -6.873 71.011 1.00 31.91 71 THR B O 1
ATOM 4084 N N . GLU B 1 72 ? 13.956 -6.543 70.374 1.00 29.31 72 GLU B N 1
ATOM 4085 C CA . GLU B 1 72 ? 13.688 -7.934 70.010 1.00 29.96 72 GLU B CA 1
ATOM 4086 C C . GLU B 1 72 ? 14.538 -8.430 68.840 1.00 30.98 72 GLU B C 1
ATOM 4087 O O . GLU B 1 72 ? 14.795 -7.693 67.881 1.00 30.55 72 GLU B O 1
ATOM 4099 N N . THR B 1 73 ? 14.927 -9.698 68.882 1.00 32.68 73 THR B N 1
ATOM 4100 C CA . THR B 1 73 ? 15.638 -10.289 67.754 1.00 34.06 73 THR B CA 1
ATOM 4101 C C . THR B 1 73 ? 14.718 -11.042 66.797 1.00 36.24 73 THR B C 1
ATOM 4102 O O . THR B 1 73 ? 15.045 -11.180 65.622 1.00 34.46 73 THR B O 1
ATOM 4113 N N . ALA B 1 74 ? 13.563 -11.512 67.267 1.00 33.04 74 ALA B N 1
ATOM 4114 C CA . ALA B 1 74 ? 12.707 -12.338 66.414 1.00 33.10 74 ALA B CA 1
ATOM 4115 C C . ALA B 1 74 ? 11.217 -12.238 66.708 1.00 35.74 74 ALA B C 1
ATOM 4116 O O . ALA B 1 74 ? 10.457 -13.137 66.352 1.00 31.85 74 ALA B O 1
ATOM 4123 N N . ARG B 1 75 ? 10.807 -11.136 67.329 1.00 29.78 75 ARG B N 1
ATOM 4124 C CA A ARG B 1 75 ? 9.404 -10.915 67.661 0.51 28.42 75 ARG B CA 1
ATOM 4125 C CA B ARG B 1 75 ? 9.408 -10.914 67.687 0.49 28.43 75 ARG B CA 1
ATOM 4126 C C . ARG B 1 75 ? 9.041 -9.464 67.417 1.00 26.94 75 ARG B C 1
ATOM 4127 O O . ARG B 1 75 ? 9.910 -8.640 67.168 1.00 28.25 75 ARG B O 1
ATOM 4168 N N . GLY B 1 76 ? 7.749 -9.158 67.502 1.00 27.06 76 GLY B N 1
ATOM 4169 C CA . GLY B 1 76 ? 7.276 -7.790 67.376 1.00 24.38 76 GLY B CA 1
ATOM 4170 C C . GLY B 1 76 ? 7.456 -7.011 68.676 1.00 31.68 76 GLY B C 1
ATOM 4171 O O . GLY B 1 76 ? 7.297 -7.574 69.766 1.00 31.61 76 GLY B O 1
ATOM 4175 N N . THR B 1 77 ? 7.802 -5.725 68.576 1.00 25.22 77 THR B N 1
ATOM 4176 C CA . THR B 1 77 ? 7.948 -4.875 69.768 1.00 25.44 77 THR B CA 1
ATOM 4177 C C . THR B 1 77 ? 6.593 -4.714 70.463 1.00 24.03 77 THR B C 1
ATOM 4178 O O . THR B 1 77 ? 6.492 -4.799 71.697 1.00 24.72 77 THR B O 1
ATOM 4189 N N . LEU B 1 78 ? 5.569 -4.443 69.653 1.00 23.34 78 LEU B N 1
ATOM 4190 C CA . LEU B 1 78 ? 4.181 -4.579 70.068 1.00 27.81 78 LEU B CA 1
ATOM 4191 C C . LEU B 1 78 ? 3.567 -5.721 69.251 1.00 23.01 78 LEU B C 1
ATOM 4192 O O . LEU B 1 78 ? 3.598 -5.693 68.004 1.00 22.50 78 LEU B O 1
ATOM 4208 N N . LYS B 1 79 ? 3.040 -6.723 69.952 1.00 23.61 79 LYS B N 1
ATOM 4209 C CA . LYS B 1 79 ? 2.354 -7.850 69.346 1.00 23.68 79 LYS B CA 1
ATOM 4210 C C . LYS B 1 79 ? 0.893 -7.813 69.728 1.00 30.85 79 LYS B C 1
ATOM 4211 O O . LYS B 1 79 ? 0.547 -7.924 70.910 1.00 25.81 79 LYS B O 1
ATOM 4230 N N . ILE B 1 80 ? 0.040 -7.653 68.719 1.00 28.65 80 ILE B N 1
ATOM 4231 C CA . ILE B 1 80 ? -1.395 -7.605 68.923 1.00 24.18 80 ILE B CA 1
ATOM 4232 C C . ILE B 1 80 ? -2.043 -8.848 68.352 1.00 23.88 80 ILE B C 1
ATOM 4233 O O . ILE B 1 80 ? -1.907 -9.136 67.167 1.00 23.35 80 ILE B O 1
ATOM 4249 N N . THR B 1 81 ? -2.748 -9.577 69.205 1.00 25.69 81 THR B N 1
ATOM 4250 C CA . THR B 1 81 ? -3.552 -10.717 68.795 1.00 25.67 81 THR B CA 1
ATOM 4251 C C . THR B 1 81 ? -5.024 -10.397 68.936 1.00 26.10 81 THR B C 1
ATOM 4252 O O . THR B 1 81 ? -5.473 -9.957 69.990 1.00 26.93 81 THR B O 1
ATOM 4263 N N . HIS B 1 82 ? -5.776 -10.609 67.865 1.00 25.77 82 HIS B N 1
ATOM 4264 C CA . HIS B 1 82 ? -7.233 -10.606 67.936 1.00 26.56 82 HIS B CA 1
ATOM 4265 C C . HIS B 1 82 ? -7.726 -12.045 67.865 1.00 27.75 82 HIS B C 1
ATOM 4266 O O . HIS B 1 82 ? -7.487 -12.750 66.871 1.00 27.47 82 HIS B O 1
ATOM 4280 N N . ARG B 1 83 ? -8.416 -12.467 68.921 1.00 29.40 83 ARG B N 1
ATOM 4281 C CA . ARG B 1 83 ? -8.998 -13.797 68.998 1.00 31.05 83 ARG B CA 1
ATOM 4282 C C . ARG B 1 83 ? -10.384 -13.743 68.368 1.00 35.74 83 ARG B C 1
ATOM 4283 O O . ARG B 1 83 ? -11.327 -13.193 68.942 1.00 33.00 83 ARG B O 1
ATOM 4304 N N . GLY B 1 84 ? -10.491 -14.290 67.161 1.00 30.90 84 GLY B N 1
ATOM 4305 C CA . GLY B 1 84 ? -11.690 -14.144 66.361 1.00 31.01 84 GLY B CA 1
ATOM 4306 C C . GLY B 1 84 ? -12.734 -15.215 66.574 1.00 33.08 84 GLY B C 1
ATOM 4307 O O . GLY B 1 84 ? -12.692 -15.987 67.541 1.00 34.78 84 GLY B O 1
ATOM 4311 N N . TYR B 1 85 ? -13.690 -15.242 65.655 1.00 33.19 85 TYR B N 1
ATOM 4312 C CA . TYR B 1 85 ? -14.856 -16.110 65.771 1.00 35.27 85 TYR B CA 1
ATOM 4313 C C . TYR B 1 85 ? -15.065 -16.887 64.475 1.00 35.33 85 TYR B C 1
ATOM 4314 O O . TYR B 1 85 ? -15.005 -16.322 63.373 1.00 33.91 85 TYR B O 1
ATOM 4332 N N . ALA B 1 86 ? -15.298 -18.187 64.607 1.00 37.29 86 ALA B N 1
ATOM 4333 C CA . ALA B 1 86 ? -15.391 -19.080 63.452 1.00 37.79 86 ALA B CA 1
ATOM 4334 C C . ALA B 1 86 ? -16.584 -18.776 62.538 1.00 44.06 86 ALA B C 1
ATOM 4335 O O . ALA B 1 86 ? -16.587 -19.165 61.360 1.00 38.73 86 ALA B O 1
ATOM 4342 N N . ASP B 1 87 ? -17.552 -18.053 63.048 1.00 39.63 87 ASP B N 1
ATOM 4343 C CA . ASP B 1 87 ? -18.741 -17.715 62.294 1.00 47.72 87 ASP B CA 1
ATOM 4344 C C . ASP B 1 87 ? -18.693 -16.364 61.654 1.00 39.60 87 ASP B C 1
ATOM 4345 O O . ASP B 1 87 ? -19.636 -15.918 61.063 1.00 46.33 87 ASP B O 1
ATOM 4354 N N . GLY B 1 88 ? -17.565 -15.706 61.800 1.00 34.97 88 GLY B N 1
ATOM 4355 C CA . GLY B 1 88 ? -17.355 -14.446 61.114 1.00 33.87 88 GLY B CA 1
ATOM 4356 C C . GLY B 1 88 ? -18.126 -13.296 61.726 1.00 37.98 88 GLY B C 1
ATOM 4357 O O . GLY B 1 88 ? -18.312 -12.258 61.082 1.00 34.91 88 GLY B O 1
ATOM 4361 N N . SER B 1 89 ? -18.551 -13.467 62.978 1.00 37.16 89 SER B N 1
ATOM 4362 C CA . SER B 1 89 ? -19.332 -12.445 63.668 1.00 51.71 89 SER B CA 1
ATOM 4363 C C . SER B 1 89 ? -18.466 -11.257 64.099 1.00 50.32 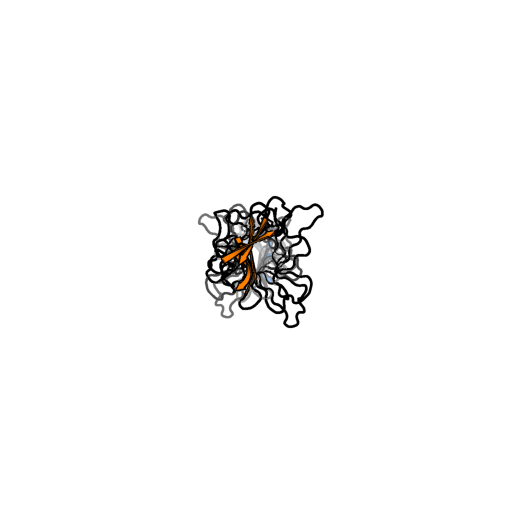89 SER B C 1
ATOM 4364 O O . SER B 1 89 ? -18.941 -10.363 64.797 1.00 43.02 89 SER B O 1
ATOM 4372 N N . ASP B 1 90 ? -17.203 -11.249 63.675 1.00 35.79 90 ASP B N 1
ATOM 4373 C CA . ASP B 1 90 ? -16.300 -10.143 63.974 1.00 29.66 90 ASP B CA 1
ATOM 4374 C C . ASP B 1 90 ? -15.938 -9.317 62.736 1.00 28.90 90 ASP B C 1
ATOM 4375 O O . ASP B 1 90 ? -14.857 -8.735 62.656 1.00 27.73 90 ASP B O 1
ATOM 4384 N N . LYS B 1 91 ? -16.859 -9.227 61.788 1.00 29.69 91 LYS B N 1
ATOM 4385 C CA A LYS B 1 91 ? -16.569 -8.551 60.530 0.64 29.18 91 LYS B CA 1
ATOM 4386 C CA B LYS B 1 91 ? -16.564 -8.553 60.531 0.36 30.84 91 LYS B CA 1
ATOM 4387 C C . LYS B 1 91 ? -16.336 -7.049 60.715 1.00 28.25 91 LYS B C 1
ATOM 4388 O O . LYS B 1 91 ? -15.680 -6.401 59.876 1.00 28.08 91 LYS B O 1
ATOM 4425 N N . ASP B 1 92 ? -16.836 -6.489 61.821 1.00 31.33 92 ASP B N 1
ATOM 4426 C CA . ASP B 1 92 ? -16.599 -5.069 62.112 1.00 31.76 92 ASP B CA 1
ATOM 4427 C C . ASP B 1 92 ? -15.427 -4.813 63.083 1.00 28.82 92 ASP B C 1
ATOM 4428 O O . ASP B 1 92 ? -15.133 -3.665 63.421 1.00 34.12 92 ASP B O 1
ATOM 4437 N N . ALA B 1 93 ? -14.740 -5.872 63.494 1.00 26.64 93 ALA B N 1
ATOM 4438 C CA . ALA B 1 93 ? -13.597 -5.730 64.386 1.00 25.95 93 ALA B CA 1
ATOM 4439 C C . ALA B 1 93 ? -12.294 -5.525 63.603 1.00 31.19 93 ALA B C 1
ATOM 4440 O O . ALA B 1 93 ? -12.229 -5.731 62.381 1.00 24.57 93 ALA B O 1
ATOM 4447 N N . ALA B 1 94 ? -11.252 -5.109 64.317 1.00 24.30 94 ALA B N 1
ATOM 4448 C CA . ALA B 1 94 ? -9.940 -4.940 63.735 1.00 23.43 94 ALA B CA 1
ATOM 4449 C C . ALA B 1 94 ? -8.900 -5.197 64.813 1.00 26.58 94 ALA B C 1
ATOM 4450 O O . ALA B 1 94 ? -9.223 -5.164 65.999 1.00 27.19 94 ALA B O 1
ATOM 4457 N N . ALA B 1 95 ? -7.665 -5.482 64.416 1.00 23.14 95 ALA B N 1
ATOM 4458 C CA . ALA B 1 95 ? -6.576 -5.558 65.386 1.00 23.42 95 ALA B CA 1
ATOM 4459 C C . ALA B 1 95 ? -6.136 -4.163 65.820 1.00 24.92 95 ALA B C 1
ATOM 4460 O O . ALA B 1 95 ? -5.821 -3.940 66.999 1.00 23.73 95 ALA B O 1
ATOM 4467 N N . LEU B 1 96 ? -6.120 -3.235 64.860 1.00 23.23 96 LEU B N 1
ATOM 4468 C CA . LEU B 1 96 ? -5.645 -1.880 65.089 1.00 22.09 96 LEU B CA 1
ATOM 4469 C C . LEU B 1 96 ? -6.577 -0.900 64.401 1.00 21.71 96 LEU B C 1
ATOM 4470 O O . LEU B 1 96 ? -6.791 -0.996 63.181 1.00 21.16 96 LEU B O 1
ATOM 4486 N N . SER B 1 97 ? -7.123 0.042 65.168 1.00 22.26 97 SER B N 1
ATOM 4487 C CA . SER B 1 97 ? -8.004 1.067 64.627 1.00 22.25 97 SER B CA 1
ATOM 4488 C C . SER B 1 97 ? -7.537 2.462 65.017 1.00 22.48 97 SER B C 1
ATOM 4489 O O . SER B 1 97 ? -7.326 2.731 66.195 1.00 23.35 97 SER B O 1
ATOM 4497 N N . LEU B 1 98 ? -7.359 3.335 64.026 1.00 21.86 98 LEU B N 1
ATOM 4498 C CA . LEU B 1 98 ? -6.860 4.696 64.229 1.00 22.10 98 LEU B CA 1
ATOM 4499 C C . LEU B 1 98 ? -7.909 5.693 63.777 1.00 22.56 98 LEU B C 1
ATOM 4500 O O . LEU B 1 98 ? -8.472 5.552 62.691 1.00 22.06 98 LEU B O 1
ATOM 4516 N N . ASP B 1 99 ? -8.174 6.696 64.615 1.00 23.76 99 ASP B N 1
ATOM 4517 C CA . ASP B 1 99 ? -9.098 7.778 64.290 1.00 24.59 99 ASP B CA 1
ATOM 4518 C C . ASP B 1 99 ? -8.412 9.130 64.465 1.00 25.06 99 ASP B C 1
ATOM 4519 O O . ASP B 1 99 ? -7.996 9.500 65.568 1.00 26.09 99 ASP B O 1
ATOM 4528 N N . LEU B 1 100 ? -8.304 9.850 63.352 1.00 24.45 100 LEU B N 1
ATOM 4529 C CA . LEU B 1 100 ? -7.745 11.195 63.308 1.00 24.91 100 LEU B CA 1
ATOM 4530 C C . LEU B 1 100 ? -8.891 12.176 63.425 1.00 27.69 100 LEU B C 1
ATOM 4531 O O . LEU B 1 100 ? -9.556 12.482 62.438 1.00 27.00 100 LEU B O 1
ATOM 4547 N N . ARG B 1 101 ? -9.116 12.667 64.642 1.00 28.38 101 ARG B N 1
ATOM 4548 C CA . ARG B 1 101 ? -10.287 13.488 64.926 1.00 30.44 101 ARG B CA 1
ATOM 4549 C C . ARG B 1 101 ? -10.010 14.972 64.801 1.00 31.56 101 ARG B C 1
ATOM 4550 O O . ARG B 1 101 ? -8.856 15.399 64.814 1.00 31.00 101 ARG B O 1
ATOM 4571 N N . VAL B 1 102 ? -11.109 15.721 64.680 1.00 33.34 102 VAL B N 1
ATOM 4572 C CA . VAL B 1 102 ? -11.170 17.193 64.624 1.00 36.13 102 VAL B CA 1
ATOM 4573 C C . VAL B 1 102 ? -10.990 17.724 63.201 1.00 34.93 102 VAL B C 1
ATOM 4574 O O . VAL B 1 102 ? -9.895 17.708 62.661 1.00 32.14 102 VAL B O 1
ATOM 4587 N N . ALA B 1 103 ? -12.083 18.214 62.622 1.00 35.18 103 ALA B N 1
ATOM 4588 C CA . ALA B 1 103 ? -12.062 18.753 61.265 1.00 34.44 103 ALA B CA 1
ATOM 4589 C C . ALA B 1 103 ? -11.031 19.872 61.176 1.00 46.48 103 ALA B C 1
ATOM 4590 O O . ALA B 1 103 ? -10.993 20.749 62.038 1.00 37.74 103 ALA B O 1
ATOM 4597 N N . GLY B 1 104 ? -10.191 19.820 60.143 1.00 32.39 104 GLY B N 1
ATOM 4598 C CA . GLY B 1 104 ? -9.102 20.768 59.979 1.00 40.96 104 GLY B CA 1
ATOM 4599 C C . GLY B 1 104 ? -7.756 20.172 60.341 1.00 30.47 104 GLY B C 1
ATOM 4600 O O . GLY B 1 104 ? -6.717 20.735 60.027 1.00 30.82 104 GLY B O 1
ATOM 4604 N N . THR B 1 105 ? -7.771 19.023 61.002 1.00 29.84 105 THR B N 1
ATOM 4605 C CA . THR B 1 105 ? -6.527 18.361 61.380 1.00 28.46 105 THR B CA 1
ATOM 4606 C C . THR B 1 105 ? -5.613 18.085 60.177 1.00 26.26 105 THR B C 1
ATOM 4607 O O . THR B 1 105 ? -6.077 17.903 59.037 1.00 25.90 105 THR B O 1
ATOM 4618 N N . ALA B 1 106 ? -4.309 18.065 60.444 1.00 28.25 106 ALA B N 1
ATOM 4619 C CA . ALA B 1 106 ? -3.312 17.707 59.432 1.00 25.10 106 ALA B CA 1
ATOM 4620 C C . ALA B 1 106 ? -2.467 16.532 59.929 1.00 28.48 106 ALA B C 1
ATOM 4621 O O . ALA B 1 106 ? -1.429 16.198 59.343 1.00 27.65 106 ALA B O 1
ATOM 4628 N N . ALA B 1 107 ? -2.915 15.906 61.019 1.00 25.72 107 ALA B N 1
ATOM 4629 C CA . ALA B 1 107 ? -2.240 14.737 61.572 1.00 24.87 107 ALA B CA 1
ATOM 4630 C C . ALA B 1 107 ? -2.176 13.566 60.601 1.00 23.74 107 ALA B C 1
ATOM 4631 O O . ALA B 1 107 ? -3.097 13.323 59.824 1.00 23.50 107 ALA B O 1
ATOM 4638 N N . GLN B 1 108 ? -1.081 12.826 60.674 1.00 23.34 108 GLN B N 1
ATOM 4639 C CA . GLN B 1 108 ? -0.885 11.660 59.838 1.00 22.56 108 GLN B CA 1
ATOM 4640 C C . GLN B 1 108 ? -1.419 10.425 60.522 1.00 22.18 108 GLN B C 1
ATOM 4641 O O . GLN B 1 108 ? -1.595 10.406 61.746 1.00 23.16 108 GLN B O 1
ATOM 4655 N N . GLY B 1 109 ? -1.678 9.392 59.733 1.00 21.92 109 GLY B N 1
ATOM 4656 C CA . GLY B 1 109 ? -2.125 8.112 60.256 1.00 22.04 109 GLY B CA 1
ATOM 4657 C C . GLY B 1 109 ? -0.970 7.277 60.796 1.00 21.96 109 GLY B C 1
ATOM 4658 O O . GLY B 1 109 ? -0.770 7.188 62.005 1.00 22.33 109 GLY B O 1
ATOM 4662 N N . ILE B 1 110 ? -0.207 6.671 59.891 1.00 21.74 110 ILE B N 1
ATOM 4663 C CA . ILE B 1 110 ? 0.891 5.773 60.226 1.00 21.74 110 ILE B CA 1
ATOM 4664 C C . ILE B 1 110 ? 2.184 6.282 59.588 1.00 21.30 110 ILE B C 1
ATOM 4665 O O . ILE B 1 110 ? 2.227 6.505 58.368 1.00 21.23 110 ILE B O 1
ATOM 4681 N N . TYR B 1 111 ? 3.228 6.445 60.403 1.00 21.73 111 TYR B N 1
ATOM 4682 C CA . TYR B 1 111 ? 4.514 6.962 59.947 1.00 21.33 111 TYR B CA 1
ATOM 4683 C C . TYR B 1 111 ? 5.582 5.965 60.331 1.00 21.29 111 TYR B C 1
ATOM 4684 O O . TYR B 1 111 ? 5.657 5.573 61.492 1.00 21.80 111 TYR B O 1
ATOM 4702 N N . VAL B 1 112 ? 6.375 5.513 59.365 1.00 21.05 112 VAL B N 1
ATOM 4703 C CA . VAL B 1 112 ? 7.421 4.528 59.613 1.00 21.16 112 VAL B CA 1
ATOM 4704 C C . VAL B 1 112 ? 8.727 5.026 59.040 1.00 21.12 112 VAL B C 1
ATOM 4705 O O . VAL B 1 112 ? 8.784 5.405 57.862 1.00 21.02 112 VAL B O 1
ATOM 4718 N N . THR B 1 113 ? 9.780 5.032 59.843 1.00 21.53 113 THR B N 1
ATOM 4719 C CA . THR B 1 113 ? 11.094 5.399 59.331 1.00 21.73 113 THR B CA 1
ATOM 4720 C C . THR B 1 113 ? 12.194 4.651 60.077 1.00 22.31 113 THR B C 1
ATOM 4721 O O . THR B 1 113 ? 11.910 3.820 60.942 1.00 24.34 113 THR B O 1
ATOM 4732 N N . ALA B 1 114 ? 13.444 4.958 59.744 1.00 22.95 114 ALA B N 1
ATOM 4733 C CA . ALA B 1 114 ? 14.605 4.270 60.292 1.00 23.50 114 ALA B CA 1
ATOM 4734 C C . ALA B 1 114 ? 15.691 5.314 60.413 1.00 24.52 114 ALA B C 1
ATOM 4735 O O . ALA B 1 114 ? 16.439 5.561 59.478 1.00 26.96 114 ALA B O 1
ATOM 4742 N N . THR B 1 115 ? 15.769 5.935 61.585 1.00 25.33 115 THR B N 1
ATOM 4743 C CA . THR B 1 115 ? 16.500 7.190 61.742 1.00 28.17 115 THR B CA 1
ATOM 4744 C C . THR B 1 115 ? 18.014 7.067 61.748 1.00 27.93 115 THR B C 1
ATOM 4745 O O . THR B 1 115 ? 18.705 8.085 61.690 1.00 33.93 115 THR B O 1
ATOM 4756 N N . ASN B 1 116 ? 18.546 5.848 61.815 1.00 27.39 116 ASN B N 1
ATOM 4757 C CA . ASN B 1 116 ? 20.006 5.675 61.781 1.00 30.53 116 ASN B CA 1
ATOM 4758 C C . ASN B 1 116 ? 20.497 5.214 60.415 1.00 28.19 116 ASN B C 1
ATOM 4759 O O . ASN B 1 116 ? 21.699 5.030 60.207 1.00 33.85 116 ASN B O 1
ATOM 4770 N N . GLY B 1 117 ? 19.561 5.032 59.491 1.00 30.38 117 GLY B N 1
ATOM 4771 C CA . GLY B 1 117 ? 19.854 4.429 58.205 1.00 34.35 117 GLY B CA 1
ATOM 4772 C C . GLY B 1 117 ? 18.816 3.376 57.873 1.00 29.98 117 GLY B C 1
ATOM 4773 O O . GLY B 1 117 ? 18.127 2.872 58.768 1.00 33.44 117 GLY B O 1
ATOM 4777 N N . PRO B 1 118 ? 18.690 3.031 56.589 1.00 27.47 118 PRO B N 1
ATOM 4778 C CA . PRO B 1 118 ? 17.609 2.144 56.151 1.00 24.47 118 PRO B CA 1
ATOM 4779 C C . PRO B 1 118 ? 17.702 0.738 56.750 1.00 27.66 118 PRO B C 1
ATOM 4780 O O . PRO B 1 118 ? 18.794 0.183 56.918 1.00 29.33 118 PRO B O 1
ATOM 4791 N N . THR B 1 119 ? 16.547 0.167 57.075 1.00 25.29 119 THR B N 1
ATOM 4792 C CA . THR B 1 119 ? 16.504 -1.221 57.479 1.00 23.91 119 THR B CA 1
ATOM 4793 C C . THR B 1 119 ? 16.578 -2.107 56.245 1.00 23.14 119 THR B C 1
ATOM 4794 O O . THR B 1 119 ? 16.224 -1.697 55.132 1.00 23.88 119 THR B O 1
ATOM 4805 N N A LYS B 1 120 ? 17.021 -3.340 56.449 0.55 29.72 120 LYS B N 1
ATOM 4806 N N B LYS B 1 120 ? 17.061 -3.329 56.459 0.45 23.64 120 LYS B N 1
ATOM 4807 C CA A LYS B 1 120 ? 17.026 -4.317 55.374 0.55 27.08 120 LYS B CA 1
ATOM 4808 C CA B LYS B 1 120 ? 17.055 -4.353 55.421 0.45 23.09 120 LYS B CA 1
ATOM 4809 C C A LYS B 1 120 ? 15.737 -5.143 55.365 0.55 24.50 120 LYS B C 1
ATOM 4810 C C B LYS B 1 120 ? 15.676 -5.012 55.311 0.45 23.34 120 LYS B C 1
ATOM 4811 O O A LYS B 1 120 ? 15.476 -5.876 54.414 0.55 21.59 120 LYS B O 1
ATOM 4812 O O B LYS B 1 120 ? 15.304 -5.513 54.247 0.45 39.79 120 LYS B O 1
ATOM 4849 N N . GLY B 1 121 ? 14.917 -4.999 56.405 1.00 23.65 121 GLY B N 1
ATOM 4850 C CA . GLY B 1 121 ? 13.644 -5.707 56.470 1.00 21.50 121 GLY B CA 1
ATOM 4851 C C . GLY B 1 121 ? 12.455 -5.056 55.773 1.00 20.33 121 GLY B C 1
ATOM 4852 O O . GLY B 1 121 ? 12.509 -3.895 55.360 1.00 21.66 121 GLY B O 1
ATOM 4857 N N . ASN B 1 122 ? 11.361 -5.808 55.652 1.00 21.96 122 ASN B N 1
ATOM 4858 C CA . ASN B 1 122 ? 10.146 -5.304 55.017 1.00 20.91 122 ASN B CA 1
ATOM 4859 C C . ASN B 1 122 ? 9.608 -4.121 55.793 1.00 18.89 122 ASN B C 1
ATOM 4860 O O . ASN B 1 122 ? 9.602 -4.149 57.031 1.00 20.47 122 ASN B O 1
ATOM 4871 N N . LEU B 1 123 ? 9.165 -3.086 55.096 1.00 18.91 123 LEU B N 1
ATOM 4872 C CA . LEU B 1 123 ? 8.541 -1.955 55.759 1.00 19.01 123 LEU B CA 1
ATOM 4873 C C . LEU B 1 123 ? 7.113 -2.305 56.183 1.00 18.22 123 LEU B C 1
ATOM 4874 O O . LEU B 1 123 ? 6.672 -1.943 57.285 1.00 18.78 123 LEU B O 1
ATOM 4890 N N . ILE B 1 124 ? 6.398 -3.026 55.326 1.00 17.53 124 ILE B N 1
ATOM 4891 C CA . ILE B 1 124 ? 5.083 -3.566 55.661 1.00 18.19 124 ILE B CA 1
ATOM 4892 C C . ILE B 1 124 ? 4.935 -4.886 54.920 1.00 18.23 124 ILE B C 1
ATOM 4893 O O . ILE B 1 124 ? 5.388 -5.021 53.781 1.00 18.74 124 ILE B O 1
ATOM 4909 N N . ALA B 1 125 ? 4.330 -5.874 55.575 1.00 19.76 125 ALA B N 1
ATOM 4910 C CA . ALA B 1 125 ? 4.054 -7.160 54.952 1.00 17.69 125 ALA B CA 1
ATOM 4911 C C . ALA B 1 125 ? 2.696 -7.638 55.412 1.00 18.73 125 ALA B C 1
ATOM 4912 O O . ALA B 1 125 ? 2.502 -7.888 56.616 1.00 18.68 125 ALA B O 1
ATOM 4919 N N . LEU B 1 126 ? 1.770 -7.751 54.470 1.00 19.33 126 LEU B N 1
ATOM 4920 C CA . LEU B 1 126 ? 0.421 -8.238 54.720 1.00 17.38 126 LEU B CA 1
ATOM 4921 C C . LEU B 1 126 ? 0.307 -9.636 54.142 1.00 17.93 126 LEU B C 1
ATOM 4922 O O . LEU B 1 126 ? 0.338 -9.798 52.912 1.00 18.60 126 LEU B O 1
ATOM 4938 N N . ARG B 1 127 ? 0.220 -10.635 55.021 1.00 19.64 127 ARG B N 1
ATOM 4939 C CA . ARG B 1 127 ? 0.351 -12.040 54.657 1.00 20.25 127 ARG B CA 1
ATOM 4940 C C . ARG B 1 127 ? -0.829 -12.850 55.155 1.00 23.10 127 ARG B C 1
ATOM 4941 O O . ARG B 1 127 ? -0.762 -13.531 56.191 1.00 26.07 127 ARG B O 1
ATOM 4962 N N . ASN B 1 128 ? -1.911 -12.791 54.394 1.00 20.89 128 ASN B N 1
ATOM 4963 C CA . ASN B 1 128 ? -3.152 -13.454 54.760 1.00 19.72 128 ASN B CA 1
ATOM 4964 C C . ASN B 1 128 ? -3.308 -14.798 54.062 1.00 21.64 128 ASN B C 1
ATOM 4965 O O . ASN B 1 128 ? -3.703 -15.795 54.683 1.00 25.93 128 ASN B O 1
ATOM 4976 N N . ASN B 1 129 ? -2.993 -14.817 52.767 1.00 21.93 129 ASN B N 1
ATOM 4977 C CA . ASN B 1 129 ? -3.209 -16.002 51.943 1.00 21.00 129 ASN B CA 1
ATOM 4978 C C . ASN B 1 129 ? -1.966 -16.880 51.811 1.00 25.74 129 ASN B C 1
ATOM 4979 O O . ASN B 1 129 ? -0.870 -16.387 51.532 1.00 25.69 129 ASN B O 1
ATOM 4990 N N . THR B 1 130 ? -2.151 -18.181 52.038 1.00 29.44 130 THR B N 1
ATOM 4991 C CA . THR B 1 130 ? -1.033 -19.123 52.099 1.00 24.62 130 THR B CA 1
ATOM 4992 C C . THR B 1 130 ? -0.177 -19.038 50.832 1.00 30.15 130 THR B C 1
ATOM 4993 O O . THR B 1 130 ? -0.697 -19.003 49.705 1.00 27.25 130 THR B O 1
ATOM 5004 N N . GLY B 1 131 ? 1.137 -18.959 51.022 1.00 28.46 131 GLY B N 1
ATOM 5005 C CA . GLY B 1 131 ? 2.063 -18.946 49.903 1.00 33.03 131 GLY B CA 1
ATOM 5006 C C . GLY B 1 131 ? 2.263 -17.592 49.235 1.00 27.89 131 GLY B C 1
ATOM 5007 O O . GLY B 1 131 ? 3.102 -17.468 48.347 1.00 26.43 131 GLY B O 1
ATOM 5011 N N . LEU B 1 132 ? 1.527 -16.573 49.678 1.00 22.34 132 LEU B N 1
ATOM 5012 C CA . LEU B 1 132 ? 1.556 -15.266 49.012 1.00 22.09 132 LEU B CA 1
ATOM 5013 C C . LEU B 1 132 ? 1.991 -14.137 49.933 1.00 23.69 132 LEU B C 1
ATOM 5014 O O . LEU B 1 132 ? 1.801 -14.188 51.151 1.00 24.41 132 LEU B O 1
ATOM 5030 N N . ASP B 1 133 ? 2.575 -13.113 49.324 1.00 23.92 133 ASP B N 1
ATOM 5031 C CA . ASP B 1 133 ? 2.648 -11.779 49.906 1.00 23.38 133 ASP B CA 1
ATOM 5032 C C . ASP B 1 133 ? 1.521 -10.967 49.285 1.00 18.81 133 ASP B C 1
ATOM 5033 O O . ASP B 1 133 ? 1.621 -10.523 48.134 1.00 17.89 133 ASP B O 1
ATOM 5042 N N . ASP B 1 134 ? 0.435 -10.786 50.023 1.00 19.49 134 ASP B N 1
ATOM 5043 C CA . ASP B 1 134 ? -0.692 -10.031 49.486 1.00 17.61 134 ASP B CA 1
ATOM 5044 C C . ASP B 1 134 ? -0.309 -8.583 49.161 1.00 20.44 134 ASP B C 1
ATOM 5045 O O . ASP B 1 134 ? -0.629 -8.069 48.073 1.00 18.94 134 ASP B O 1
ATOM 5054 N N . PHE B 1 135 ? 0.401 -7.935 50.081 1.00 18.75 135 PHE B N 1
ATOM 5055 C CA . PHE B 1 135 ? 0.964 -6.601 49.863 1.00 16.21 135 PHE B CA 1
ATOM 5056 C C . PHE B 1 135 ? 2.231 -6.501 50.685 1.00 17.53 135 PHE B C 1
ATOM 5057 O O . PHE B 1 135 ? 2.208 -6.720 51.906 1.00 18.48 135 PHE B O 1
ATOM 5074 N N . VAL B 1 136 ? 3.350 -6.218 50.035 1.00 15.13 136 VAL B N 1
ATOM 5075 C CA . VAL B 1 136 ? 4.625 -6.091 50.730 1.00 16.09 136 VAL B CA 1
ATOM 5076 C C . VAL B 1 136 ? 5.417 -4.934 50.138 1.00 16.21 136 VAL B C 1
ATOM 5077 O O . VAL B 1 136 ? 5.430 -4.722 48.915 1.00 16.30 136 VAL B O 1
ATOM 5090 N N . VAL B 1 137 ? 6.029 -4.153 51.018 1.00 16.12 137 VAL B N 1
ATOM 5091 C CA . VAL B 1 137 ? 6.979 -3.124 50.641 1.00 15.99 137 VAL B CA 1
ATOM 5092 C C . VAL B 1 137 ? 8.295 -3.546 51.255 1.00 16.20 137 VAL B C 1
ATOM 5093 O O . VAL B 1 137 ? 8.430 -3.596 52.482 1.00 17.07 137 VAL B O 1
ATOM 5106 N N . LYS B 1 138 ? 9.251 -3.919 50.415 1.00 19.52 138 LYS B N 1
ATOM 5107 C CA . LYS B 1 138 ? 10.565 -4.333 50.878 1.00 16.84 138 LYS B CA 1
ATOM 5108 C C . LYS B 1 138 ? 11.375 -3.158 51.408 1.00 19.04 138 LYS B C 1
ATOM 5109 O O . LYS B 1 138 ? 11.077 -1.999 51.123 1.00 19.27 138 LYS B O 1
ATOM 5128 N N . GLY B 1 139 ? 12.421 -3.460 52.162 1.00 20.45 139 GLY B N 1
ATOM 5129 C CA . GLY B 1 139 ? 13.375 -2.447 52.588 1.00 20.19 139 GLY B CA 1
ATOM 5130 C C . GLY B 1 139 ? 13.931 -1.608 51.432 1.00 19.82 139 GLY B C 1
ATOM 5131 O O . GLY B 1 139 ? 14.242 -0.433 51.601 1.00 21.68 139 GLY B O 1
ATOM 5135 N N . THR B 1 140 ? 14.101 -2.213 50.261 1.00 20.93 140 THR B N 1
ATOM 5136 C CA . THR B 1 140 ? 14.547 -1.499 49.061 1.00 18.00 140 THR B CA 1
ATOM 5137 C C . THR B 1 140 ? 13.515 -0.516 48.514 1.00 19.81 140 THR B C 1
ATOM 5138 O O . THR B 1 140 ? 13.839 0.339 47.680 1.00 22.67 140 THR B O 1
ATOM 5149 N N . GLY B 1 141 ? 12.273 -0.644 48.966 1.00 19.34 141 GLY B N 1
ATOM 5150 C CA . GLY B 1 141 ? 11.182 0.148 48.447 1.00 19.21 141 GLY B CA 1
ATOM 5151 C C . GLY B 1 141 ? 10.373 -0.573 47.382 1.00 16.67 141 GLY B C 1
ATOM 5152 O O . GLY B 1 141 ? 9.299 -0.104 47.013 1.00 18.45 141 GLY B O 1
ATOM 5156 N N . ARG B 1 142 ? 10.858 -1.712 46.885 1.00 16.63 142 ARG B N 1
ATOM 5157 C CA . ARG B 1 142 ? 10.074 -2.424 45.859 1.00 17.31 142 ARG B CA 1
ATOM 5158 C C . ARG B 1 142 ? 8.797 -2.999 46.484 1.00 17.18 142 ARG B C 1
ATOM 5159 O O . ARG B 1 142 ? 8.781 -3.402 47.659 1.00 17.25 142 ARG B O 1
ATOM 5180 N N . ILE B 1 143 ? 7.734 -3.030 45.692 1.00 15.59 143 ILE B N 1
ATOM 5181 C CA . ILE B 1 143 ? 6.427 -3.465 46.138 1.00 15.84 143 ILE B CA 1
ATOM 5182 C C . ILE B 1 143 ? 5.987 -4.714 45.409 1.00 16.61 143 ILE B C 1
ATOM 5183 O O . ILE B 1 143 ? 6.114 -4.788 44.168 1.00 15.79 143 ILE B O 1
ATOM 5199 N N . GLY B 1 144 ? 5.522 -5.706 46.167 1.00 15.98 144 GLY B N 1
ATOM 5200 C CA . GLY B 1 144 ? 4.901 -6.894 45.609 1.00 15.33 144 GLY B CA 1
ATOM 5201 C C . GLY B 1 144 ? 3.429 -6.960 45.958 1.00 16.13 144 GLY B C 1
ATOM 5202 O O . GLY B 1 144 ? 3.024 -6.659 47.101 1.00 16.51 144 GLY B O 1
ATOM 5206 N N . VAL B 1 145 ? 2.623 -7.359 44.969 1.00 16.14 145 VAL B N 1
ATOM 5207 C CA . VAL B 1 145 ? 1.175 -7.512 45.111 1.00 13.69 145 VAL B CA 1
ATOM 5208 C C . VAL B 1 145 ? 0.807 -8.905 44.588 1.00 17.55 145 VAL B C 1
ATOM 5209 O O . VAL B 1 145 ? 0.761 -9.116 43.373 1.00 16.26 145 VAL B O 1
ATOM 5222 N N . GLY B 1 146 ? 0.567 -9.862 45.473 1.00 15.66 146 GLY B N 1
ATOM 5223 C CA . GLY B 1 146 ? 0.282 -11.223 45.052 1.00 16.21 146 GLY B CA 1
ATOM 5224 C C . GLY B 1 146 ? 1.491 -12.018 44.595 1.00 17.51 146 GLY B C 1
ATOM 5225 O O . GLY B 1 146 ? 1.337 -13.064 43.957 1.00 18.68 146 GLY B O 1
ATOM 5229 N N . ILE B 1 147 ? 2.696 -11.554 44.910 1.00 18.69 147 ILE B N 1
ATOM 5230 C CA . ILE B 1 147 ? 3.891 -12.316 44.580 1.00 18.62 147 ILE B CA 1
ATOM 5231 C C . ILE B 1 147 ? 4.026 -13.485 45.551 1.00 20.11 147 ILE B C 1
ATOM 5232 O O . ILE B 1 147 ? 3.374 -13.526 46.608 1.00 22.79 147 ILE B O 1
ATOM 5248 N N . ASP B 1 148 ? 4.865 -14.448 45.202 1.00 20.17 148 ASP B N 1
ATOM 5249 C CA . ASP B 1 148 ? 5.133 -15.563 46.087 1.00 20.28 148 ASP B CA 1
ATOM 5250 C C . ASP B 1 148 ? 5.725 -15.018 47.385 1.00 20.87 148 ASP B C 1
ATOM 5251 O O . ASP B 1 148 ? 6.530 -14.077 47.359 1.00 23.02 148 ASP B O 1
ATOM 5260 N N . ARG B 1 149 ? 5.327 -15.593 48.514 1.00 22.19 149 ARG B N 1
ATOM 5261 C CA . ARG B 1 149 ? 5.743 -15.056 49.806 1.00 23.80 149 ARG B CA 1
ATOM 5262 C C . ARG B 1 149 ? 7.263 -15.031 49.907 1.00 23.00 149 ARG B C 1
ATOM 5263 O O . ARG B 1 149 ? 7.942 -16.021 49.611 1.00 24.70 149 ARG B O 1
ATOM 5284 N N . ALA B 1 150 ? 7.772 -13.874 50.311 1.00 22.85 150 ALA B N 1
ATOM 5285 C CA . ALA B 1 150 ? 9.197 -13.625 50.568 1.00 23.55 150 ALA B CA 1
ATOM 5286 C C . ALA B 1 150 ? 10.041 -13.497 49.301 1.00 22.99 150 ALA B C 1
ATOM 5287 O O . ALA B 1 150 ? 11.258 -13.314 49.374 1.00 25.69 150 ALA B O 1
ATOM 5294 N N . ALA B 1 151 ? 9.398 -13.562 48.141 1.00 21.90 151 ALA B N 1
ATOM 5295 C CA . ALA B 1 151 ? 10.108 -13.347 46.884 1.00 21.10 151 ALA B CA 1
ATOM 5296 C C . ALA B 1 151 ? 10.516 -11.888 46.728 1.00 19.47 151 ALA B C 1
ATOM 5297 O O . ALA B 1 151 ? 9.904 -10.992 47.291 1.00 21.95 151 ALA B O 1
ATOM 5304 N N . THR B 1 152 ? 11.559 -11.652 45.943 1.00 21.73 152 THR B N 1
ATOM 5305 C CA . THR B 1 152 ? 11.958 -10.298 45.597 1.00 19.35 152 THR B CA 1
ATOM 5306 C C . THR B 1 152 ? 11.126 -9.780 44.415 1.00 20.56 152 THR B C 1
ATOM 5307 O O . THR B 1 152 ? 11.103 -10.413 43.351 1.00 21.94 152 THR B O 1
ATOM 5318 N N . PRO B 1 153 ? 10.457 -8.628 44.572 1.00 19.16 153 PRO B N 1
ATOM 5319 C CA . PRO B 1 153 ? 9.725 -8.076 43.423 1.00 17.36 153 PRO B CA 1
ATOM 5320 C C . PRO B 1 153 ? 10.674 -7.805 42.254 1.00 18.91 153 PRO B C 1
ATOM 5321 O O . PRO B 1 153 ? 11.803 -7.382 42.476 1.00 19.51 153 PRO B O 1
ATOM 5332 N N . ARG B 1 154 ? 10.210 -8.034 41.022 1.00 17.16 154 ARG B N 1
ATOM 5333 C CA . ARG B 1 154 ? 11.065 -7.911 39.837 1.00 18.99 154 ARG B CA 1
ATOM 5334 C C . ARG B 1 154 ? 10.855 -6.592 39.081 1.00 18.73 154 ARG B C 1
ATOM 5335 O O . ARG B 1 154 ? 11.252 -6.448 37.907 1.00 18.18 154 ARG B O 1
ATOM 5356 N N . ALA B 1 155 ? 10.278 -5.619 39.771 1.00 16.65 155 ALA B N 1
ATOM 5357 C CA . ALA B 1 155 ? 10.131 -4.256 39.276 1.00 15.69 155 ALA B CA 1
ATOM 5358 C C . ALA B 1 155 ? 9.872 -3.377 40.497 1.00 16.20 155 ALA B C 1
ATOM 5359 O O . ALA B 1 155 ? 9.686 -3.903 41.623 1.00 16.58 155 ALA B O 1
ATOM 5366 N N . GLN B 1 156 ? 9.794 -2.062 40.299 1.00 15.00 156 GLN B N 1
ATOM 5367 C CA . GLN B 1 156 ? 9.463 -1.194 41.423 1.00 15.32 156 GLN B CA 1
ATOM 5368 C C . GLN B 1 156 ? 8.123 -1.579 42.057 1.00 14.74 156 GLN B C 1
ATOM 5369 O O . GLN B 1 156 ? 7.991 -1.536 43.291 1.00 16.23 156 GLN B O 1
ATOM 5383 N N . VAL B 1 157 ? 7.151 -1.935 41.216 1.00 15.34 157 VAL B N 1
ATOM 5384 C CA . VAL B 1 157 ? 5.884 -2.535 41.642 1.00 15.91 157 VAL B CA 1
ATOM 5385 C C . VAL B 1 157 ? 5.653 -3.767 40.775 1.00 15.50 157 VAL B C 1
ATOM 5386 O O . VAL B 1 157 ? 5.748 -3.685 39.547 1.00 15.42 157 VAL B O 1
ATOM 5399 N N . HIS B 1 158 ? 5.376 -4.904 41.406 1.00 14.30 158 HIS B N 1
ATOM 5400 C CA . HIS B 1 158 ? 5.226 -6.203 40.747 1.00 13.92 158 HIS B CA 1
ATOM 5401 C C . HIS B 1 158 ? 3.874 -6.770 41.174 1.00 16.14 158 HIS B C 1
ATOM 5402 O O . HIS B 1 158 ? 3.671 -7.046 42.361 1.00 16.33 158 HIS B O 1
ATOM 5416 N N . ILE B 1 159 ? 2.945 -6.910 40.218 1.00 15.07 159 ILE B N 1
ATOM 5417 C CA . ILE B 1 159 ? 1.591 -7.423 40.456 1.00 13.75 159 ILE B CA 1
ATOM 5418 C C . ILE B 1 159 ? 1.392 -8.736 39.770 1.00 15.55 159 ILE B C 1
ATOM 5419 O O . ILE B 1 159 ? 1.748 -8.867 38.591 1.00 15.56 159 ILE B O 1
ATOM 5435 N N . VAL B 1 160 ? 0.805 -9.702 40.468 1.00 14.80 160 VAL B N 1
ATOM 5436 C CA . VAL B 1 160 ? 0.441 -10.996 39.899 1.00 16.08 160 VAL B CA 1
ATOM 5437 C C . VAL B 1 160 ? -1.073 -11.184 39.962 1.00 17.28 160 VAL B C 1
ATOM 5438 O O . VAL B 1 160 ? -1.665 -11.103 41.036 1.00 16.96 160 VAL B O 1
ATOM 5451 N N . GLN B 1 161 ? -1.691 -11.460 38.806 1.00 17.03 161 GLN B N 1
ATOM 5452 C CA . GLN B 1 161 ? -3.104 -11.809 38.714 1.00 17.94 161 GLN B CA 1
ATOM 5453 C C . GLN B 1 161 ? -3.317 -13.159 39.385 1.00 20.55 161 GLN B C 1
ATOM 5454 O O . GLN B 1 161 ? -2.755 -14.160 38.944 1.00 23.06 161 GLN B O 1
ATOM 5468 N N . ARG B 1 162 ? -4.118 -13.184 40.457 1.00 18.66 162 ARG B N 1
ATOM 5469 C CA . ARG B 1 162 ? -4.374 -14.397 41.226 1.00 17.85 162 ARG B CA 1
ATOM 5470 C C . ARG B 1 162 ? -5.846 -14.796 41.222 1.00 22.00 162 ARG B C 1
ATOM 5471 O O . ARG B 1 162 ? -6.722 -13.974 40.943 1.00 22.94 162 ARG B O 1
ATOM 5492 N N . GLY B 1 163 ? -6.112 -16.061 41.540 1.00 23.91 163 GLY B N 1
ATOM 5493 C CA . GLY B 1 163 ? -7.473 -16.517 41.793 1.00 27.01 163 GLY B CA 1
ATOM 5494 C C . GLY B 1 163 ? -8.354 -16.347 40.570 1.00 21.90 163 GLY B C 1
ATOM 5495 O O . GLY B 1 163 ? -7.945 -16.646 39.447 1.00 27.45 163 GLY B O 1
ATOM 5499 N N . ASP B 1 164 ? -9.569 -15.845 40.781 1.00 25.12 164 ASP B N 1
ATOM 5500 C CA . ASP B 1 164 ? -10.486 -15.609 39.670 1.00 24.93 164 ASP B CA 1
ATOM 5501 C C . ASP B 1 164 ? -10.511 -14.150 39.199 1.00 23.13 164 ASP B C 1
ATOM 5502 O O . ASP B 1 164 ? -11.438 -13.740 38.503 1.00 25.22 164 ASP B O 1
ATOM 5511 N N . ALA B 1 165 ? -9.489 -13.374 39.547 1.00 21.96 165 ALA B N 1
ATOM 5512 C CA . ALA B 1 165 ? -9.381 -12.013 39.018 1.00 19.06 165 ALA B CA 1
ATOM 5513 C C . ALA B 1 165 ? -9.217 -12.074 37.509 1.00 22.03 165 ALA B C 1
ATOM 5514 O O . ALA B 1 165 ? -8.495 -12.921 36.975 1.00 24.40 165 ALA B O 1
ATOM 5521 N N . LEU B 1 166 ? -9.881 -11.148 36.827 1.00 20.01 166 LEU B N 1
ATOM 5522 C CA . LEU B 1 166 ? -9.921 -11.140 35.372 1.00 19.54 166 LEU B CA 1
ATOM 5523 C C . LEU B 1 166 ? -8.822 -10.278 34.767 1.00 20.13 166 LEU B C 1
ATOM 5524 O O . LEU B 1 166 ? -8.591 -10.309 33.543 1.00 19.89 166 LEU B O 1
ATOM 5540 N N . ALA B 1 167 ? -8.124 -9.510 35.605 1.00 16.15 167 ALA B N 1
ATOM 5541 C CA . ALA B 1 167 ? -6.992 -8.720 35.183 1.00 16.14 167 ALA B CA 1
ATOM 5542 C C . ALA B 1 167 ? -6.045 -8.511 36.366 1.00 16.38 167 ALA B C 1
ATOM 5543 O O . ALA B 1 167 ? -6.483 -8.604 37.523 1.00 16.48 167 ALA B O 1
ATOM 5550 N N . ALA B 1 168 ? -4.762 -8.324 36.092 1.00 15.69 168 ALA B N 1
ATOM 5551 C CA . ALA B 1 168 ? -3.809 -7.923 37.139 1.00 14.41 168 ALA B CA 1
ATOM 5552 C C . ALA B 1 168 ? -4.048 -6.476 37.570 1.00 15.56 168 ALA B C 1
ATOM 5553 O O . ALA B 1 168 ? -3.827 -6.113 38.754 1.00 15.40 168 ALA B O 1
ATOM 5560 N N . LEU B 1 169 ? -4.436 -5.628 36.611 1.00 14.52 169 LEU B N 1
ATOM 5561 C CA . LEU B 1 169 ? -4.553 -4.187 36.830 1.00 15.17 169 LEU B CA 1
ATOM 5562 C C . LEU B 1 169 ? -5.734 -3.648 36.066 1.00 14.83 169 LEU B C 1
ATOM 5563 O O . LEU B 1 169 ? -5.873 -3.929 34.854 1.00 15.65 169 LEU B O 1
ATOM 5579 N N . LEU B 1 170 ? -6.588 -2.887 36.759 1.00 14.12 170 LEU B N 1
ATOM 5580 C CA . LEU B 1 170 ? -7.644 -2.091 36.146 1.00 13.49 170 LEU B CA 1
ATOM 5581 C C . LEU B 1 170 ? -7.380 -0.627 36.451 1.00 14.23 170 LEU B C 1
ATOM 5582 O O . LEU B 1 170 ? -7.239 -0.246 37.623 1.00 15.14 170 LEU B O 1
ATOM 5598 N N . VAL B 1 171 ? -7.360 0.191 35.401 1.00 15.11 171 VAL B N 1
ATOM 5599 C CA A VAL B 1 171 ? -7.206 1.624 35.525 0.41 12.69 171 VAL B CA 1
ATOM 5600 C CA B VAL B 1 171 ? -7.263 1.642 35.584 0.59 15.84 171 VAL B CA 1
ATOM 5601 C C . VAL B 1 171 ? -8.459 2.313 34.971 1.00 14.88 171 VAL B C 1
ATOM 5602 O O . VAL B 1 171 ? -8.713 2.207 33.771 1.00 16.25 171 VAL B O 1
ATOM 5627 N N . GLU B 1 172 ? -9.222 3.019 35.799 1.00 14.80 172 GLU B N 1
ATOM 5628 C CA . GLU B 1 172 ? -10.332 3.835 35.348 1.00 16.52 172 GLU B CA 1
ATOM 5629 C C . GLU B 1 172 ? -9.780 5.255 35.201 1.00 16.33 172 GLU B C 1
ATOM 5630 O O . GLU B 1 172 ? -9.893 6.079 36.095 1.00 18.04 172 GLU B O 1
ATOM 5642 N N . GLY B 1 173 ? -9.102 5.475 34.076 1.00 16.05 173 GLY B N 1
ATOM 5643 C CA . GLY B 1 173 ? -8.495 6.742 33.747 1.00 18.37 173 GLY B CA 1
ATOM 5644 C C . GLY B 1 173 ? -7.327 6.507 32.815 1.00 16.54 173 GLY B C 1
ATOM 5645 O O . GLY B 1 173 ? -7.101 5.394 32.319 1.00 16.25 173 GLY B O 1
ATOM 5649 N N . SER B 1 174 ? -6.532 7.541 32.576 1.00 14.63 174 SER B N 1
ATOM 5650 C CA . SER B 1 174 ? -5.419 7.421 31.654 1.00 14.91 174 SER B CA 1
ATOM 5651 C C . SER B 1 174 ? -4.149 6.962 32.364 1.00 14.57 174 SER B C 1
ATOM 5652 O O . SER B 1 174 ? -4.042 7.036 33.612 1.00 15.06 174 SER B O 1
ATOM 5660 N N . VAL B 1 175 ? -3.196 6.474 31.578 1.00 14.38 175 VAL B N 1
ATOM 5661 C CA . VAL B 1 175 ? -1.905 6.004 32.058 1.00 14.02 175 VAL B CA 1
ATOM 5662 C C . VAL B 1 175 ? -0.824 6.837 31.412 1.00 16.08 175 VAL B C 1
ATOM 5663 O O . VAL B 1 175 ? -0.626 6.772 30.180 1.00 17.50 175 VAL B O 1
ATOM 5676 N N . ARG B 1 176 ? -0.113 7.623 32.208 1.00 13.47 176 ARG B N 1
ATOM 5677 C CA . ARG B 1 176 ? 1.029 8.364 31.681 1.00 13.47 176 ARG B CA 1
ATOM 5678 C C . ARG B 1 176 ? 2.301 7.563 31.850 1.00 15.62 176 ARG B C 1
ATOM 5679 O O . ARG B 1 176 ? 2.545 6.986 32.905 1.00 15.08 176 ARG B O 1
ATOM 5700 N N . ILE B 1 177 ? 3.106 7.521 30.794 1.00 14.34 177 ILE B N 1
ATOM 5701 C CA . ILE B 1 177 ? 4.370 6.813 30.809 1.00 16.05 177 ILE B CA 1
ATOM 5702 C C . ILE B 1 177 ? 5.440 7.824 30.446 1.00 14.60 177 ILE B C 1
ATOM 5703 O O . ILE B 1 177 ? 5.439 8.353 29.324 1.00 14.46 177 ILE B O 1
ATOM 5719 N N . GLY B 1 178 ? 6.359 8.133 31.370 1.00 14.17 178 GLY B N 1
ATOM 5720 C CA . GLY B 1 178 ? 7.427 9.078 31.101 1.00 14.86 178 GLY B CA 1
ATOM 5721 C C . GLY B 1 178 ? 8.481 8.428 30.229 1.00 15.80 178 GLY B C 1
ATOM 5722 O O . GLY B 1 178 ? 8.511 7.200 30.120 1.00 16.59 178 GLY B O 1
ATOM 5726 N N . ASN B 1 179 ? 9.344 9.222 29.607 1.00 15.55 179 ASN B N 1
ATOM 5727 C CA . ASN B 1 179 ? 10.415 8.620 28.808 1.00 16.94 179 ASN B CA 1
ATOM 5728 C C . ASN B 1 179 ? 11.319 7.770 29.702 1.00 18.03 179 ASN B C 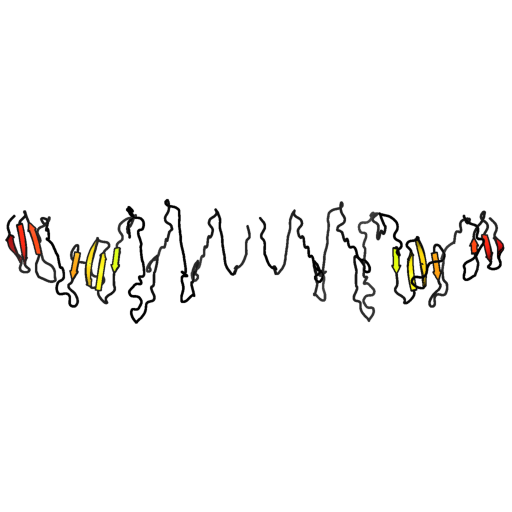1
ATOM 5729 O O . ASN B 1 179 ? 11.710 8.192 30.798 1.00 16.26 179 ASN B O 1
ATOM 5740 N N . ALA B 1 180 ? 11.686 6.577 29.232 1.00 17.03 180 ALA B N 1
ATOM 5741 C CA . ALA B 1 180 ? 12.606 5.728 29.967 1.00 18.11 180 ALA B CA 1
ATOM 5742 C C . ALA B 1 180 ? 14.009 6.334 29.937 1.00 17.19 180 ALA B C 1
ATOM 5743 O O . ALA B 1 180 ? 14.509 6.747 28.888 1.00 19.05 180 ALA B O 1
ATOM 5750 N N . ALA B 1 181 ? 14.656 6.401 31.093 1.00 17.06 181 ALA B N 1
ATOM 5751 C CA . ALA B 1 181 ? 16.013 6.930 31.167 1.00 16.74 181 ALA B CA 1
ATOM 5752 C C . ALA B 1 181 ? 16.992 5.969 30.504 1.00 19.35 181 ALA B C 1
ATOM 5753 O O . ALA B 1 181 ? 17.988 6.393 29.916 1.00 24.99 181 ALA B O 1
ATOM 5760 N N . THR B 1 182 ? 16.686 4.682 30.590 1.00 21.93 182 THR B N 1
ATOM 5761 C CA A THR B 1 182 ? 17.487 3.688 29.881 0.57 26.56 182 THR B CA 1
ATOM 5762 C CA B THR B 1 182 ? 17.488 3.646 29.939 0.43 31.14 182 THR B CA 1
ATOM 5763 C C . THR B 1 182 ? 16.572 2.780 29.080 1.00 19.60 182 THR B C 1
ATOM 5764 O O . THR B 1 182 ? 15.575 2.275 29.566 1.00 22.23 182 THR B O 1
ATOM 5785 N N . VAL B 1 183 ? 16.921 2.620 27.813 1.00 21.64 183 VAL B N 1
ATOM 5786 C CA . VAL B 1 183 ? 16.127 1.804 26.903 1.00 17.45 183 VAL B CA 1
ATOM 5787 C C . VAL B 1 183 ? 16.222 0.332 27.329 1.00 14.70 183 VAL B C 1
ATOM 5788 O O . VAL B 1 183 ? 17.307 -0.183 27.501 1.00 19.26 183 VAL B O 1
ATOM 5801 N N . PRO B 1 184 ? 15.066 -0.342 27.484 1.00 16.50 184 PRO B N 1
ATOM 5802 C CA . PRO B 1 184 ? 15.137 -1.774 27.810 1.00 17.64 184 PRO B CA 1
ATOM 5803 C C . PRO B 1 184 ? 15.913 -2.621 26.805 1.00 18.46 184 PRO B C 1
ATOM 5804 O O . PRO B 1 184 ? 15.849 -2.344 25.604 1.00 20.60 184 PRO B O 1
ATOM 5815 N N . THR B 1 185 ? 16.621 -3.642 27.282 1.00 19.07 185 THR B N 1
ATOM 5816 C CA . THR B 1 185 ? 17.326 -4.595 26.419 1.00 21.56 185 THR B CA 1
ATOM 5817 C C . THR B 1 185 ? 16.919 -6.033 26.722 1.00 18.36 185 THR B C 1
ATOM 5818 O O . THR B 1 185 ? 17.535 -6.976 26.220 1.00 21.37 185 THR B O 1
ATOM 5829 N N . SER B 1 186 ? 15.912 -6.195 27.574 1.00 17.67 186 SER B N 1
ATOM 5830 C CA . SER B 1 186 ? 15.451 -7.490 28.029 1.00 20.11 186 SER B CA 1
ATOM 5831 C C . SER B 1 186 ? 13.997 -7.374 28.490 1.00 19.00 186 SER B C 1
ATOM 5832 O O . SER B 1 186 ? 13.444 -6.257 28.616 1.00 19.16 186 SER B O 1
ATOM 5840 N N . VAL B 1 187 ? 13.391 -8.533 28.748 1.00 18.26 187 VAL B N 1
ATOM 5841 C CA . VAL B 1 187 ? 12.016 -8.619 29.257 1.00 18.99 187 VAL B CA 1
ATOM 5842 C C . VAL B 1 187 ? 11.968 -9.490 30.511 1.00 17.62 187 VAL B C 1
ATOM 5843 O O . VAL B 1 187 ? 12.973 -10.074 30.895 1.00 19.73 187 VAL B O 1
ATOM 5856 N N . ASP B 1 188 ? 10.809 -9.551 31.167 1.00 17.17 188 ASP B N 1
ATOM 5857 C CA . ASP B 1 188 ? 10.661 -10.398 32.362 1.00 17.52 188 ASP B CA 1
ATOM 5858 C C . ASP B 1 188 ? 10.712 -11.909 32.076 1.00 21.63 188 ASP B C 1
ATOM 5859 O O . ASP B 1 188 ? 10.438 -12.368 30.959 1.00 21.55 188 ASP B O 1
ATOM 5868 N N . SER B 1 189 ? 11.039 -12.688 33.101 1.00 21.13 189 SER B N 1
ATOM 5869 C CA . SER B 1 189 ? 11.067 -14.142 32.992 1.00 21.26 189 SER B CA 1
ATOM 5870 C C . SER B 1 189 ? 9.686 -14.782 32.768 1.00 19.11 189 SER B C 1
ATOM 5871 O O . SER B 1 189 ? 9.616 -15.941 32.360 1.00 22.93 189 SER B O 1
ATOM 5879 N N . SER B 1 190 ? 8.615 -14.016 32.963 1.00 21.57 190 SER B N 1
ATOM 5880 C CA . SER B 1 190 ? 7.254 -14.485 32.691 1.00 28.44 190 SER B CA 1
ATOM 5881 C C . SER B 1 190 ? 6.911 -14.283 31.217 1.00 55.60 190 SER B C 1
ATOM 5882 O O . SER B 1 190 ? 5.781 -14.527 30.786 1.00 18.77 190 SER B O 1
ATOM 5890 N N . GLY B 1 191 ? 7.898 -13.833 30.448 1.00 21.46 191 GLY B N 1
ATOM 5891 C CA . GLY B 1 191 ? 7.740 -13.644 29.011 1.00 20.29 191 GLY B CA 1
ATOM 5892 C C . GLY B 1 191 ? 7.062 -12.339 28.731 1.00 17.39 191 GLY B C 1
ATOM 5893 O O . GLY B 1 191 ? 7.127 -11.412 29.554 1.00 20.91 191 GLY B O 1
ATOM 5897 N N . GLY B 1 192 ? 6.394 -12.250 27.589 1.00 18.27 192 GLY B N 1
ATOM 5898 C CA . GLY B 1 192 ? 5.720 -11.032 27.195 1.00 17.09 192 GLY B CA 1
ATOM 5899 C C . GLY B 1 192 ? 6.688 -10.007 26.655 1.00 17.84 192 GLY B C 1
ATOM 5900 O O . GLY B 1 192 ? 7.482 -10.300 25.754 1.00 18.41 192 GLY B O 1
ATOM 5904 N N . GLY B 1 193 ? 6.635 -8.810 27.200 1.00 13.99 193 GLY B N 1
ATOM 5905 C CA . GLY B 1 193 ? 7.510 -7.763 26.699 1.00 15.73 193 GLY B CA 1
ATOM 5906 C C . GLY B 1 193 ? 7.586 -6.553 27.580 1.00 13.59 193 GLY B C 1
ATOM 5907 O O . GLY B 1 193 ? 7.149 -6.569 28.754 1.00 12.99 193 GLY B O 1
ATOM 5911 N N . ALA B 1 194 ? 8.192 -5.498 27.048 1.00 14.05 194 ALA B N 1
ATOM 5912 C CA . ALA B 1 194 ? 8.404 -4.252 27.766 1.00 13.41 194 ALA B CA 1
ATOM 5913 C C . ALA B 1 194 ? 7.839 -3.094 26.971 1.00 15.59 194 ALA B C 1
ATOM 5914 O O . ALA B 1 194 ? 8.231 -2.857 25.824 1.00 14.04 194 ALA B O 1
ATOM 5921 N N . LEU B 1 195 ? 6.946 -2.338 27.608 1.00 13.64 195 LEU B N 1
ATOM 5922 C CA . LEU B 1 195 ? 6.293 -1.184 27.020 1.00 13.11 195 LEU B CA 1
ATOM 5923 C C . LEU B 1 195 ? 6.977 0.031 27.602 1.00 15.41 195 LEU B C 1
ATOM 5924 O O . LEU B 1 195 ? 7.160 0.116 28.828 1.00 14.91 195 LEU B O 1
ATOM 5940 N N . TYR B 1 196 ? 7.439 0.955 26.768 1.00 12.86 196 TYR B N 1
ATOM 5941 C CA . TYR B 1 196 ? 8.132 2.128 27.275 1.00 13.46 196 TYR B CA 1
ATOM 5942 C C . TYR B 1 196 ? 7.978 3.291 26.347 1.00 15.47 196 TYR B C 1
ATOM 5943 O O . TYR B 1 196 ? 7.639 3.115 25.169 1.00 14.82 196 TYR B O 1
ATOM 5961 N N . ALA B 1 197 ? 8.199 4.486 26.884 1.00 13.31 197 ALA B N 1
ATOM 5962 C CA . ALA B 1 197 ? 8.253 5.694 26.084 1.00 15.26 197 ALA B CA 1
ATOM 5963 C C . ALA B 1 197 ? 9.697 6.090 25.803 1.00 15.13 197 ALA B C 1
ATOM 5964 O O . ALA B 1 197 ? 10.594 5.907 26.630 1.00 15.84 197 ALA B O 1
ATOM 5971 N N . SER B 1 198 ? 9.907 6.598 24.589 1.00 12.83 198 SER B N 1
ATOM 5972 C CA . SER B 1 198 ? 11.225 6.993 24.137 1.00 16.34 198 SER B CA 1
ATOM 5973 C C . SER B 1 198 ? 11.041 8.181 23.198 1.00 15.46 198 SER B C 1
ATOM 5974 O O . SER B 1 198 ? 10.366 8.071 22.164 1.00 15.99 198 SER B O 1
ATOM 5982 N N . GLY B 1 199 ? 11.611 9.321 23.564 1.00 14.83 199 GLY B N 1
ATOM 5983 C CA . GLY B 1 199 ? 11.479 10.531 22.770 1.00 17.41 199 GLY B CA 1
ATOM 5984 C C . GLY B 1 199 ? 10.032 10.930 22.561 1.00 16.11 199 GLY B C 1
ATOM 5985 O O . GLY B 1 199 ? 9.723 11.533 21.536 1.00 17.79 199 GLY B O 1
ATOM 5989 N N . GLY B 1 200 ? 9.148 10.601 23.498 1.00 14.75 200 GLY B N 1
ATOM 5990 C CA . GLY B 1 200 ? 7.732 10.948 23.401 1.00 16.26 200 GLY B CA 1
ATOM 5991 C C . GLY B 1 200 ? 6.872 9.929 22.662 1.00 15.63 200 GLY B C 1
ATOM 5992 O O . GLY B 1 200 ? 5.651 10.040 22.644 1.00 15.63 200 GLY B O 1
ATOM 5996 N N . ALA B 1 201 ? 7.512 8.941 22.041 1.00 14.17 201 ALA B N 1
ATOM 5997 C CA . ALA B 1 201 ? 6.836 7.862 21.302 1.00 14.39 201 ALA B CA 1
ATOM 5998 C C . ALA B 1 201 ? 6.607 6.669 22.220 1.00 13.65 201 ALA B C 1
ATOM 5999 O O . ALA B 1 201 ? 7.292 6.532 23.249 1.00 14.80 201 ALA B O 1
ATOM 6006 N N . LEU B 1 202 ? 5.667 5.800 21.854 1.00 13.08 202 LEU B N 1
ATOM 6007 C CA . LEU B 1 202 ? 5.375 4.582 22.597 1.00 14.81 202 LEU B CA 1
ATOM 6008 C C . LEU B 1 202 ? 5.968 3.389 21.847 1.00 14.69 202 LEU B C 1
ATOM 6009 O O . LEU B 1 202 ? 5.735 3.235 20.629 1.00 14.29 202 LEU B O 1
ATOM 6025 N N . LEU B 1 203 ? 6.753 2.567 22.553 1.00 12.75 203 LEU B N 1
ATOM 6026 C CA . LEU B 1 203 ? 7.482 1.442 21.966 1.00 12.30 203 LEU B CA 1
ATOM 6027 C C . LEU B 1 203 ? 7.199 0.155 22.710 1.00 15.07 203 LEU B C 1
ATOM 6028 O O . LEU B 1 203 ? 6.915 0.190 23.913 1.00 13.91 203 LEU B O 1
ATOM 6044 N N . TRP B 1 204 ? 7.316 -0.982 22.028 1.00 13.68 204 TRP B N 1
ATOM 6045 C CA . TRP B 1 204 ? 7.271 -2.310 22.646 1.00 13.97 204 TRP B CA 1
ATOM 6046 C C . TRP B 1 204 ? 8.472 -3.109 22.210 1.00 17.34 204 TRP B C 1
ATOM 6047 O O . TRP B 1 204 ? 8.775 -3.217 21.009 1.00 15.15 204 TRP B O 1
ATOM 6068 N N . ARG B 1 205 ? 9.164 -3.681 23.189 1.00 15.12 205 ARG B N 1
ATOM 6069 C CA . ARG B 1 205 ? 10.150 -4.723 22.970 1.00 14.11 205 ARG B CA 1
ATOM 6070 C C . ARG B 1 205 ? 9.507 -6.065 23.293 1.00 15.01 205 ARG B C 1
ATOM 6071 O O . ARG B 1 205 ? 9.079 -6.279 24.428 1.00 15.09 205 ARG B O 1
ATOM 6092 N N . GLY B 1 206 ? 9.404 -6.949 22.314 1.00 15.61 206 GLY B N 1
ATOM 6093 C CA . GLY B 1 206 ? 8.850 -8.271 22.535 1.00 15.58 206 GLY B CA 1
ATOM 6094 C C . GLY B 1 206 ? 9.866 -9.289 23.000 1.00 15.84 206 GLY B C 1
ATOM 6095 O O . GLY B 1 206 ? 11.094 -9.061 22.986 1.00 18.00 206 GLY B O 1
ATOM 6099 N N . SER B 1 207 ? 9.384 -10.481 23.324 1.00 17.09 207 SER B N 1
ATOM 6100 C CA . SER B 1 207 ? 10.255 -11.485 23.933 1.00 17.29 207 SER B CA 1
ATOM 6101 C C . SER B 1 207 ? 11.307 -12.011 22.982 1.00 20.81 207 SER B C 1
ATOM 6102 O O . SER B 1 207 ? 12.312 -12.560 23.436 1.00 26.94 207 SER B O 1
ATOM 6110 N N . ASN B 1 208 ? 11.077 -11.885 21.678 1.00 19.70 208 ASN B N 1
ATOM 6111 C CA . ASN B 1 208 ? 12.051 -12.348 20.702 1.00 20.64 208 ASN B CA 1
ATOM 6112 C C . ASN B 1 208 ? 13.010 -11.229 20.315 1.00 20.46 208 ASN B C 1
ATOM 6113 O O . ASN B 1 208 ? 13.908 -11.427 19.495 1.00 25.63 208 ASN B O 1
ATOM 6124 N N . GLY B 1 209 ? 12.842 -10.074 20.944 1.00 19.22 209 GLY B N 1
ATOM 6125 C CA . GLY B 1 209 ? 13.763 -8.966 20.778 1.00 19.00 209 GLY B CA 1
ATOM 6126 C C . GLY B 1 209 ? 13.347 -7.947 19.736 1.00 23.55 209 GLY B C 1
ATOM 6127 O O . GLY B 1 209 ? 14.092 -7.021 19.445 1.00 23.69 209 GLY B O 1
ATOM 6131 N N . THR B 1 210 ? 12.159 -8.092 19.162 1.00 18.89 210 THR B N 1
ATOM 6132 C CA . THR B 1 210 ? 11.706 -7.102 18.181 1.00 18.56 210 THR B CA 1
ATOM 6133 C C . THR B 1 210 ? 11.281 -5.838 18.866 1.00 15.32 210 THR B C 1
ATOM 6134 O O . THR B 1 210 ? 10.513 -5.890 19.839 1.00 16.81 210 THR B O 1
ATOM 6145 N N . VAL B 1 211 ? 11.754 -4.695 18.375 1.00 15.15 211 VAL B N 1
ATOM 6146 C CA . VAL B 1 211 ? 11.399 -3.391 18.929 1.00 16.05 211 VAL B CA 1
ATOM 6147 C C . VAL B 1 211 ? 10.560 -2.635 17.909 1.00 15.42 211 VAL B C 1
ATOM 6148 O O . VAL B 1 211 ? 10.998 -2.436 16.773 1.00 17.31 211 VAL B O 1
ATOM 6161 N N . THR B 1 212 ? 9.355 -2.263 18.302 1.00 13.87 212 THR B N 1
ATOM 6162 C CA . THR B 1 212 ? 8.378 -1.595 17.439 1.00 15.52 212 THR B CA 1
ATOM 6163 C C . THR B 1 212 ? 7.977 -0.255 18.020 1.00 13.29 212 THR B C 1
ATOM 6164 O O . THR B 1 212 ? 7.654 -0.168 19.200 1.00 14.81 212 THR B O 1
ATOM 6175 N N . THR B 1 213 ? 8.018 0.812 17.212 1.00 15.22 213 THR B N 1
ATOM 6176 C CA . THR B 1 213 ? 7.436 2.097 17.605 1.00 14.19 213 THR B CA 1
ATOM 6177 C C . THR B 1 213 ? 5.946 2.046 17.256 1.00 16.17 213 THR B C 1
ATOM 6178 O O . THR B 1 213 ? 5.566 2.052 16.066 1.00 19.30 213 THR B O 1
ATOM 6189 N N . ILE B 1 214 ? 5.123 1.950 18.291 1.00 14.46 214 ILE B N 1
ATOM 6190 C CA . ILE B 1 214 ? 3.684 1.825 18.136 1.00 14.53 214 ILE B C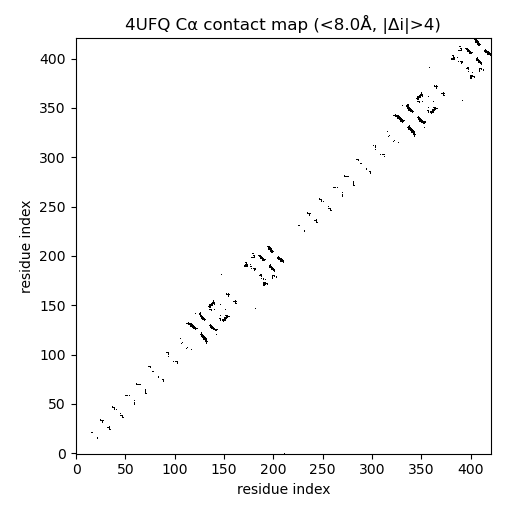A 1
ATOM 6191 C C . ILE B 1 214 ? 3.012 3.140 17.778 1.00 17.70 214 ILE B C 1
ATOM 6192 O O . ILE B 1 214 ? 2.105 3.155 16.939 1.00 24.11 214 ILE B O 1
ATOM 6208 N N . ALA B 1 215 ? 3.454 4.245 18.385 1.00 14.31 215 ALA B N 1
ATOM 6209 C CA . ALA B 1 215 ? 2.823 5.533 18.108 1.00 15.54 215 ALA B CA 1
ATOM 6210 C C . ALA B 1 215 ? 3.826 6.634 18.300 1.00 15.28 215 ALA B C 1
ATOM 6211 O O . ALA B 1 215 ? 4.641 6.576 19.208 1.00 15.79 215 ALA B O 1
ATOM 6218 N N . PRO B 1 216 ? 3.748 7.682 17.475 1.00 14.34 216 PRO B N 1
ATOM 6219 C CA . PRO B 1 216 ? 4.764 8.745 17.546 1.00 15.43 216 PRO B CA 1
ATOM 6220 C C . PRO B 1 216 ? 4.544 9.777 18.646 1.00 17.23 216 PRO B C 1
ATOM 6221 O O . PRO B 1 216 ? 3.456 9.917 19.208 1.00 16.87 216 PRO B O 1
ATOM 6232 N N . ALA B 1 217 ? 5.600 10.513 18.956 1.00 16.32 217 ALA B N 1
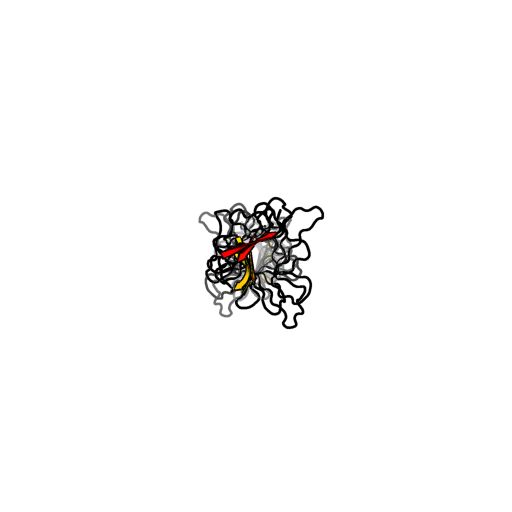ATOM 6233 C CA . ALA B 1 217 ? 5.479 11.693 19.788 1.00 17.52 217 ALA B CA 1
ATOM 6234 C C . ALA B 1 217 ? 4.542 12.695 19.134 1.00 27.65 217 ALA B C 1
ATOM 6235 O O . ALA B 1 217 ? 3.826 13.409 19.839 1.00 18.73 217 ALA B O 1
#

Foldseek 3Di:
DDDDDPDDDDDPDDDDDDPDDRDDFDDDDPPDDSDDFDDPDDDDDDDSDDQDDPDPPDPSDFDDDDDPDDSDDFDDDDDPVCPCVVPDSDDDDDDDPPDPDDTDDDDDVVDFDQAWRDFDDDDPQFGCWTQGSVRAIEHGDGPPDDAPDSYHFDDDDPDPDRDDDPDDDDADADPDDDQAADPVAAWDWHDHPRWIWIQHHVRDIDTPGDD/DDDDPDDDDDPDDDDDDPPDRDDFDDDDPPDDSDDFDDPDPDDDDDRDDQDDPDPPDDSDFDDDDDPDDSDDFDDDDDPVCPCVVPDRDDDDDDDPPDPDDTDDDDDVVDFDQAWRDFDDDDPQFGCWTQGSVRAIEHGDGPPDDAPDSYHFDDDDPDPDRDDDPDDDDADADPDDDQAADPVFAWDWHDHPNFIWIQHHVGDIDGPGDD

InterPro domains:
  IPR006311 Twin-arginine translocation pathway, signal sequence [PS51318] (1-30)
  IPR009860 Hyaluronidase, bacterial [PF07212] (13-175)

Sequence (421 aa):
ATTTFDGPVAAERRFSSADTTLEAAFLKTTSETNHAATIYQAGTSGDDGAALNVIISDNPGTSAYYLSGTETARRGTLKITHRGYADGSDKDAAALSLDLRVAGTAAQGIYVTATNGPTKKGNLIALRNNTTGLDDFVVKGTGRIGVGIDRAATPRAQVHIVQRGDALAALLVVEEGSVRIGNAATVPTSSVDSSGGGALYASSGGALLWRGSNGTVTTIAPATTTFDGPVAAERFSSADTTLEAAFLKTTSEETNHAATIYQAGTTSGDGAALNVISDNPGTSAYLSGTETARRGTLKITHRGYADGSDKKDAAALSLDLRVAGTAAQGIYVTATNGPTKKGNLIALRNNTGLDDFVVKGTGRIGVGIDRAATPRAQVHIVQRGDALAALLVVEGSVRIGNAATTVPTSVDSSGGGALYASGGALLWRGSNGTVTTIAPA

Solvent-accessible surface area: 37456 Å² total

Radius of gyration: 54.19 Å; Cα contacts (8 Å, |Δi|>4): 449; chains: 2; bounding box: 42×46×175 Å

Nearest PDB structures (foldseek):
  4ufq-assembly2_A  TM=9.970E-01  e=7.058E-35  Streptomyces koganeiensis
  6wv2-assembly1_A  TM=6.821E-01  e=3.235E-07  Streptococcus pyogenes phage H4489A
  6x3m-assembly1_C  TM=6.838E-01  e=9.753E-07  Streptococcus pyogenes phage H4489A
  6x3m-assembly2_D  TM=7.071E-01  e=2.446E-06  Streptococcus pyogenes phage H4489A
  6x3m-assembly3_H  TM=6.605E-01  e=1.037E-06  Streptococcus pyogenes phage H4489A